Protein 4A35 (pdb70)

B-factor: mean 26.91, std 11.67, range [12.9, 98.32]

Foldseek 3Di:
DLFWFFFADKDWFKFWAQVLVVQFDAFLVRGRFTQIWTWMWIDGPPPPPQIFIFIFIDRHPCRVVLNVLLVVQVVLRHRGRLCVCLVQLLVSLCCQQVVVPVCVVPNLADSSLLSLLRVVQSSLQRVLVSVFHASLVVLLPDDLVSLLSNAHCPLPCVLANSVLSSVLQVVLQVCLVVLLVVCQVAFFFEAEAQLAHPDDDLVRSLVSLVVCVVQQHQAYEHHDANDLVSVCSSLVSNCVSNDDVGAYAYEDPARDDLVRLLVSCVSVLVSVHQEYENSHDLQCLVSLLSSQVSCVVSNYWYEYEQQNRFVNSLSSNLVSVSTQEYEYWQSRYSHLRRLSVSLQSCLSSVHHYAYDADRACRCLQVSSVVSSSCSRGNVDSVVYHYYDYPDDQVQFPQRFDDDSNHTNDGGGGGRSSHGDPLSRQQRGPCPHVVNCVVPPD

Radius of gyration: 20.84 Å; Cα contacts (8 Å, |Δi|>4): 973; chains: 1; bounding box: 59×60×51 Å

Sequence (441 aa):
SMVRGRISRLSVRDVRFPTSLGGHGADAMHTDPDYSAAYVVIETDAEDGIKGCGITFTLGKGTEVVVCAVNALAHHVLNKDLKDIVGDFRGFYRQQLTSDGQLRWIGPEEKGVVHLATAAVLNAVWDLWAKQEGKPVWKLLVDMDPRMLVVSCIDFRYITDVLTEEEEDALEILQKKGQIGKKEREKQMLAQGYPAYTTSSCAWLGYSDDTLKQLCAQALKDGWTRFKVKVGADLQDDMRRCQIIRDMIGPEKTLMMDANQRWDVPEAVEWMSSKLAKFKPLWIEEPTSPDDILGHATISKALVPLGIGIATGEQCCHNRVIFKQLLQAKALQFLQIDSCRLGSVNENLSVLLMAKKFEIPVCPHAGGVGLCELVQHLIIFDYISVSASLENRVCEYVDHHLHEHFKYPVMIQQRASYMPPKDPGYSTEMKEESVKKHQYPDGEVWKKLLPA

GO terms:
  GO:0000287 magnesium ion binding (F, IDA)
  GO:0016052 carbohydrate catabolic process (P, IDA)
  GO:0050023 L-fuconate dehydratase activity (F, IDA)
  GO:0005739 mitochondrion (C, HTP)

CATH classification: 3.30.390.10 (+1 more: 3.20.20.120)

Organism: Homo sapiens (NCBI:txid9606)

Nearest PDB structures (foldseek):
  4a35-assembly1_A-2  TM=1.002E+00  e=1.101E-87  Homo sapiens
  2hxu-assembly1_A-2  TM=9.856E-01  e=2.375E-56  Xanthomonas campestris pv. campestris
  1yey-assembly3_C  TM=9.837E-01  e=2.649E-55  Xanthomonas campestris pv. campestris
  1yey-assembly5_D  TM=9.809E-01  e=2.256E-55  Xanthomonas campestris pv. campestris
  2hne-assembly1_A  TM=9.741E-01  e=7.336E-55  Xanthomonas campestris pv. campestris

Solvent-accessible surface area: 17065 Å² total; per-residue (Å²): 136,114,21,89,22,107,0,40,124,31,50,22,42,13,0,16,3,34,16,43,133,52,48,79,2,18,9,3,77,48,92,98,6,33,11,0,0,0,2,0,14,0,44,10,77,33,174,54,68,55,88,0,4,0,0,0,34,16,64,2,191,24,0,93,74,3,23,83,8,0,88,40,0,10,108,14,0,50,101,85,43,0,75,100,4,8,55,80,0,62,28,19,2,86,88,2,9,24,18,72,158,33,71,219,111,16,48,15,85,36,51,8,2,18,0,1,0,0,0,0,0,0,0,0,1,0,10,0,23,3,30,42,66,12,0,8,51,12,2,3,64,19,87,26,162,59,2,8,36,0,1,6,8,75,112,0,76,99,17,0,45,65,123,35,0,16,118,21,5,96,146,3,67,136,28,39,142,114,29,26,137,71,0,87,60,96,4,0,20,0,0,3,0,18,1,0,13,28,75,13,62,59,99,49,0,89,128,48,0,46,89,8,47,172,88,36,24,56,73,0,0,0,11,0,3,49,74,35,126,39,1,33,78,1,0,81,18,0,33,102,68,2,18,127,133,52,42,1,1,0,0,0,2,27,102,4,104,32,102,74,0,42,91,35,0,56,87,0,15,132,7,155,3,73,0,0,0,0,0,6,44,28,85,51,20,137,4,1,7,73,0,3,143,43,0,71,109,91,60,3,8,0,0,1,1,20,49,1,32,11,4,40,20,0,21,61,1,3,83,32,163,0,1,53,12,0,1,0,5,0,2,50,1,0,0,0,1,4,0,0,0,0,1,0,0,1,44,97,65,113,37,14,3,0,0,26,4,3,6,0,4,1,1,1,0,0,2,0,0,0,0,2,2,25,0,3,4,8,45,31,54,126,89,28,10,0,4,27,3,91,25,20,24,108,23,1,114,47,48,13,109,56,75,202,7,14,0,30,8,22,187,69,52,1,0,6,0,39,4,94,76,78,13,0,121,103,20,56,66,79,98,5,75,27,19,124,150,67,111,104,169

InterPro domains:
  IPR013341 Mandelate racemase, N-terminal domain [PF02746] (35-138)
  IPR013342 Mandelate racemase, C-terminal domain [PF13378] (205-421)
  IPR013342 Mandelate racemase, C-terminal domain [SM00922] (201-296)
  IPR018110 Mandelate racemase/muconate lactonizing enzyme, conserved site [PS00909] (247-278)
  IPR029017 Enolase-like, N-terminal [G3DSA:3.30.390.10] (4-133)
  IPR029017 Enolase-like, N-terminal [SSF54826] (5-141)
  IPR034610 L-fuconate dehydratase [SFLDF00111] (5-436)
  IPR034610 L-fuconate dehydratase [cd03324] (4-419)
  IPR036849 Enolase-like, C-terminal domain superfamily [G3DSA:3.20.20.120] (134-440)
  IPR036849 Enolase-like, C-terminal domain superfamily [SSF51604] (186-434)
  IPR046945 L-rhamnonate dehydratase-like [PTHR13794] (1-443)

Secondary structure (DSSP, 8-state):
-----BEEEEEEEEEE--GGGTT----SS-SS---EEEEEEEEESS-S---EEEEEEE-STTHHHHHHHHHHHGGGTTT-BHHHHHTTHHHHHHHHHS-TTGGGG-SSSHHHHHHHHHHHHHHHHHHHHHHTSBHHHHHHHS-HHHHHTT---TTTTTT--HHHHHHHHHHTTTTHHHHHHHHHHH-EEEEE-TT--TT--HHHHHHHHHHHHHTT--EEEEE-SS-HHHHHHHHHHHHHHH-TTSEEEEE-TT---HHHHHHHHHHHGGG--SEEE--S-TT-HHHHHHHHHHHGGGT-EEEE-TT--SHHHHHHHHHTT--SEE---TTTSSHHHHHHHHHHHHHHTT--B-----TTTHHHHHHHHHHHIIIIIS---TT--EEE--SSGGGBSS--EESSSEEEPP-SSB-S-PBPHHHHHHHBTTTSHHHHHHS--

Structure (mmCIF, N/CA/C/O backbone):
data_4A35
#
_entry.id   4A35
#
_cell.length_a   84.770
_cell.length_b   84.770
_cell.length_c   316.300
_cell.angle_alpha   90.00
_cell.angle_beta   90.00
_cell.angle_gamma   120.00
#
_symmetry.space_group_name_H-M   'P 65 2 2'
#
loop_
_entity.id
_entity.type
_entity.pdbx_description
1 polymer 'MITOCHONDRIAL ENOLASE SUPERFAMILY MEMBER 1'
2 non-polymer 'MAGNESIUM ION'
3 non-polymer 1,2-ETHANEDIOL
4 water water
#
loop_
_atom_site.group_PDB
_atom_site.id
_atom_site.type_symbol
_atom_site.label_atom_id
_atom_site.label_alt_id
_atom_site.label_comp_id
_atom_site.label_asym_id
_atom_site.label_entity_id
_atom_site.label_seq_id
_atom_site.pdbx_PDB_ins_code
_atom_site.Cartn_x
_atom_site.Cartn_y
_atom_site.Cartn_z
_atom_site.occupancy
_atom_site.B_iso_or_equiv
_atom_site.auth_seq_id
_atom_site.auth_comp_id
_atom_site.auth_asym_id
_atom_site.auth_atom_id
_atom_site.pdbx_PDB_model_num
ATOM 1 N N . SER A 1 1 ? 79.197 7.242 -10.253 1.00 54.26 4 SER A N 1
ATOM 2 C CA . SER A 1 1 ? 77.938 7.954 -10.473 1.00 52.54 4 SER A CA 1
ATOM 3 C C . SER A 1 1 ? 76.702 7.073 -10.184 1.00 52.74 4 SER A C 1
ATOM 4 O O . SER A 1 1 ? 76.658 5.882 -10.524 1.00 50.97 4 SER A O 1
ATOM 7 N N . MET A 1 2 ? 75.687 7.713 -9.581 1.00 45.73 5 MET A N 1
ATOM 8 C CA . MET A 1 2 ? 74.409 7.129 -9.174 1.00 42.00 5 MET A CA 1
ATOM 9 C C . MET A 1 2 ? 73.290 7.508 -10.167 1.00 40.25 5 MET A C 1
ATOM 10 O O . MET A 1 2 ? 72.110 7.286 -9.881 1.00 38.17 5 MET A O 1
ATOM 15 N N . VAL A 1 3 ? 73.667 8.043 -11.349 1.00 34.02 6 VAL A N 1
ATOM 16 C CA . VAL A 1 3 ? 72.738 8.528 -12.371 1.00 31.91 6 VAL A CA 1
ATOM 17 C C . VAL A 1 3 ? 72.094 7.350 -13.103 1.00 33.71 6 VAL A C 1
ATOM 18 O O . VAL A 1 3 ? 72.794 6.431 -13.537 1.00 31.72 6 VAL A O 1
ATOM 22 N N . ARG A 1 4 ? 70.760 7.407 -13.262 1.00 29.57 7 ARG A N 1
ATOM 23 C CA . ARG A 1 4 ? 69.997 6.338 -13.905 1.00 29.26 7 ARG A CA 1
ATOM 24 C C . ARG A 1 4 ? 68.691 6.901 -14.445 1.00 31.52 7 ARG A C 1
ATOM 25 O O . ARG A 1 4 ? 68.247 7.977 -14.020 1.00 31.39 7 ARG A O 1
ATOM 33 N N . GLY A 1 5 ? 68.073 6.151 -15.338 1.00 27.22 8 GLY A N 1
ATOM 34 C CA . GLY A 1 5 ? 66.764 6.512 -15.832 1.00 27.61 8 GLY A CA 1
ATOM 35 C C . GLY A 1 5 ? 66.723 7.289 -17.120 1.00 29.12 8 GLY A C 1
ATOM 36 O O . GLY A 1 5 ? 67.669 7.985 -17.485 1.00 27.94 8 GLY A O 1
ATOM 37 N N . ARG A 1 6 ? 65.616 7.097 -17.825 1.00 26.36 9 ARG A N 1
ATOM 38 C CA . ARG A 1 6 ? 65.242 7.792 -19.049 1.00 26.03 9 ARG A CA 1
ATOM 39 C C . ARG A 1 6 ? 64.201 8.837 -18.683 1.00 29.31 9 ARG A C 1
ATOM 40 O O . ARG A 1 6 ? 63.234 8.517 -17.998 1.00 27.05 9 ARG A O 1
ATOM 48 N N . ILE A 1 7 ? 64.394 10.087 -19.140 1.00 27.76 10 ILE A N 1
ATOM 49 C CA . ILE A 1 7 ? 63.434 11.150 -18.857 1.00 27.31 10 ILE A CA 1
ATOM 50 C C . ILE A 1 7 ? 62.143 10.787 -19.627 1.00 29.11 10 ILE A C 1
ATOM 51 O O . ILE A 1 7 ? 62.199 10.566 -20.822 1.00 28.26 10 ILE A O 1
ATOM 56 N N . SER A 1 8 ? 61.042 10.573 -18.902 1.00 25.90 11 SER A N 1
ATOM 57 C CA . SER A 1 8 ? 59.817 10.038 -19.481 1.00 26.15 11 SER A CA 1
ATOM 58 C C . SER A 1 8 ? 58.705 11.051 -19.585 1.00 29.94 11 SER A C 1
ATOM 59 O O . SER A 1 8 ? 57.849 10.904 -20.459 1.00 31.52 11 SER A O 1
ATOM 62 N N . ARG A 1 9 ? 58.667 12.045 -18.675 1.00 24.89 12 ARG A N 1
ATOM 63 C CA . ARG A 1 9 ? 57.620 13.074 -18.630 1.00 25.39 12 ARG A CA 1
ATOM 64 C C . ARG A 1 9 ? 58.182 14.444 -18.321 1.00 24.70 12 ARG A C 1
ATOM 65 O O . ARG A 1 9 ? 59.178 14.576 -17.610 1.00 23.36 12 ARG A O 1
ATOM 73 N N . LEU A 1 10 ? 57.515 15.464 -18.846 1.00 21.70 13 LEU A N 1
ATOM 74 C CA . LEU A 1 10 ? 57.832 16.857 -18.545 1.00 22.01 13 LEU A CA 1
ATOM 75 C C . LEU A 1 10 ? 56.497 17.596 -18.399 1.00 26.57 13 LEU A C 1
ATOM 76 O O . LEU A 1 10 ? 55.615 17.469 -19.260 1.00 25.88 13 LEU A O 1
ATOM 81 N N . SER A 1 11 ? 56.389 18.401 -17.374 1.00 22.64 14 SER A N 1
ATOM 82 C CA . SER A 1 11 ? 55.249 19.288 -17.198 1.00 22.33 14 SER A CA 1
ATOM 83 C C . SER A 1 11 ? 55.791 20.698 -16.958 1.00 22.50 14 SER A C 1
ATOM 84 O O . SER A 1 11 ? 56.888 20.875 -16.406 1.00 18.89 14 SER A O 1
ATOM 87 N N . VAL A 1 12 ? 55.032 21.691 -17.393 1.00 18.08 15 VAL A N 1
ATOM 88 C CA . VAL A 1 12 ? 55.391 23.083 -17.172 1.00 17.04 15 VAL A CA 1
ATOM 89 C C . VAL A 1 12 ? 54.107 23.828 -16.900 1.00 21.89 15 VAL A C 1
ATOM 90 O O . VAL A 1 12 ? 53.132 23.670 -17.647 1.00 20.75 15 VAL A O 1
ATOM 94 N N . ARG A 1 13 ? 54.128 24.640 -15.831 1.00 19.13 16 ARG A N 1
ATOM 95 C CA . ARG A 1 13 ? 52.967 25.378 -15.379 1.00 19.53 16 ARG A CA 1
ATOM 96 C C . ARG A 1 13 ? 53.307 26.835 -15.126 1.00 21.89 16 ARG A C 1
ATOM 97 O O . ARG A 1 13 ? 54.404 27.172 -14.697 1.00 21.34 16 ARG A O 1
ATOM 105 N N . ASP A 1 14 ? 52.329 27.692 -15.382 1.00 20.08 17 ASP A N 1
ATOM 106 C CA . ASP A 1 14 ? 52.378 29.146 -15.220 1.00 19.82 17 ASP A CA 1
ATOM 107 C C . ASP A 1 14 ? 51.948 29.438 -13.778 1.00 20.55 17 ASP A C 1
ATOM 108 O O . ASP A 1 14 ? 50.778 29.237 -13.453 1.00 19.68 17 ASP A O 1
ATOM 113 N N . VAL A 1 15 ? 52.903 29.832 -12.884 1.00 18.52 18 VAL A N 1
ATOM 114 C CA . VAL A 1 15 ? 52.622 30.077 -11.458 1.00 17.82 18 VAL A CA 1
ATOM 115 C C . VAL A 1 15 ? 52.815 31.562 -11.175 1.00 18.78 18 VAL A C 1
ATOM 116 O O . VAL A 1 15 ? 53.867 32.093 -11.501 1.00 18.49 18 VAL A O 1
ATOM 120 N N . ARG A 1 16 ? 51.808 32.242 -10.611 1.00 17.26 19 ARG A N 1
ATOM 121 C CA . ARG A 1 16 ? 51.927 33.677 -10.413 1.00 17.90 19 ARG A CA 1
ATOM 122 C C . ARG A 1 16 ? 51.502 34.081 -9.047 1.00 19.98 19 ARG A C 1
ATOM 123 O O . ARG A 1 16 ? 50.491 33.614 -8.540 1.00 20.14 19 ARG A O 1
ATOM 131 N N . PHE A 1 17 ? 52.336 34.927 -8.418 1.00 17.59 20 PHE A N 1
ATOM 132 C CA . PHE A 1 17 ? 52.040 35.455 -7.100 1.00 17.76 20 PHE A CA 1
ATOM 133 C C . PHE A 1 17 ? 51.610 36.917 -7.270 1.00 18.89 20 PHE A C 1
ATOM 134 O O . PHE A 1 17 ? 52.303 37.712 -7.920 1.00 18.45 20 PHE A O 1
ATOM 142 N N . PRO A 1 18 ? 50.523 37.316 -6.568 1.00 18.50 21 PRO A N 1
ATOM 143 C CA . PRO A 1 18 ? 50.004 38.702 -6.726 1.00 16.65 21 PRO A CA 1
ATOM 144 C C . PRO A 1 18 ? 50.763 39.737 -5.873 1.00 20.38 21 PRO A C 1
ATOM 145 O O . PRO A 1 18 ? 50.185 40.482 -5.089 1.00 21.13 21 PRO A O 1
ATOM 149 N N . THR A 1 19 ? 52.067 39.805 -6.033 1.00 18.98 22 THR A N 1
ATOM 150 C CA . THR A 1 19 ? 52.884 40.678 -5.179 1.00 19.98 22 THR A CA 1
ATOM 151 C C . THR A 1 19 ? 52.600 42.185 -5.438 1.00 21.86 22 THR A C 1
ATOM 152 O O . THR A 1 19 ? 52.795 42.984 -4.512 1.00 21.67 22 THR A O 1
ATOM 156 N N . SER A 1 20 ? 52.024 42.549 -6.618 1.00 19.59 23 SER A N 1
ATOM 157 C CA . SER A 1 20 ? 51.671 43.947 -6.943 1.00 19.51 23 SER A CA 1
ATOM 158 C C . SER A 1 20 ? 50.565 44.455 -5.979 1.00 24.91 23 SER A C 1
ATOM 159 O O . SER A 1 20 ? 50.468 45.664 -5.700 1.00 26.22 23 SER A O 1
ATOM 162 N N . LEU A 1 21 ? 49.777 43.515 -5.427 1.00 19.20 24 LEU A N 1
ATOM 163 C CA . LEU A 1 21 ? 48.699 43.886 -4.470 1.00 20.67 24 LEU A CA 1
ATOM 164 C C . LEU A 1 21 ? 49.225 43.986 -2.997 1.00 25.80 24 LEU A C 1
ATOM 165 O O . LEU A 1 21 ? 48.527 44.493 -2.109 1.00 25.83 24 LEU A O 1
ATOM 170 N N . GLY A 1 22 ? 50.438 43.498 -2.760 1.00 23.79 25 GLY A N 1
ATOM 171 C CA . GLY A 1 22 ? 51.071 43.499 -1.443 1.00 23.16 25 GLY A CA 1
ATOM 172 C C . GLY A 1 22 ? 51.742 44.812 -1.127 1.00 26.99 25 GLY A C 1
ATOM 173 O O . GLY A 1 22 ? 51.923 45.137 0.047 1.00 27.37 25 GLY A O 1
ATOM 174 N N . GLY A 1 23 ? 52.105 45.589 -2.159 1.00 22.80 26 GLY A N 1
ATOM 175 C CA . GLY A 1 23 ? 52.716 46.886 -1.899 1.00 22.49 26 GLY A CA 1
ATOM 176 C C . GLY A 1 23 ? 54.229 46.868 -1.892 1.00 26.49 26 GLY A C 1
ATOM 177 O O . GLY A 1 23 ? 54.839 47.930 -1.840 1.00 25.34 26 GLY A O 1
ATOM 178 N N . HIS A 1 24 ? 54.854 45.678 -1.955 1.00 23.23 27 HIS A N 1
ATOM 179 C CA . HIS A 1 24 ? 56.331 45.577 -2.007 1.00 23.39 27 HIS A CA 1
ATOM 180 C C . HIS A 1 24 ? 56.758 45.246 -3.468 1.00 25.12 27 HIS A C 1
ATOM 181 O O . HIS A 1 24 ? 55.915 44.806 -4.282 1.00 25.84 27 HIS A O 1
ATOM 188 N N . GLY A 1 25 ? 58.048 45.351 -3.757 1.00 21.02 28 GLY A N 1
ATOM 189 C CA . GLY A 1 25 ? 58.602 44.952 -5.059 1.00 20.51 28 GLY A CA 1
ATOM 190 C C . GLY A 1 25 ? 58.602 45.997 -6.168 1.00 23.90 28 GLY A C 1
ATOM 191 O O . GLY A 1 25 ? 59.174 45.751 -7.231 1.00 21.82 28 GLY A O 1
ATOM 192 N N . ALA A 1 26 ? 58.062 47.196 -5.927 1.00 19.74 29 ALA A N 1
ATOM 193 C CA . ALA A 1 26 ? 58.086 48.218 -6.989 1.00 19.92 29 ALA A CA 1
ATOM 194 C C . ALA A 1 26 ? 59.470 48.838 -7.147 1.00 23.03 29 ALA A C 1
ATOM 195 O O . ALA A 1 26 ? 60.108 49.188 -6.139 1.00 21.58 29 ALA A O 1
ATOM 197 N N . ASP A 1 27 ? 59.921 49.010 -8.391 1.00 20.33 30 ASP A N 1
ATOM 198 C CA . ASP A 1 27 ? 61.173 49.741 -8.625 1.00 18.36 30 ASP A CA 1
ATOM 199 C C . ASP A 1 27 ? 60.846 50.859 -9.623 1.00 20.55 30 ASP A C 1
ATOM 200 O O . ASP A 1 27 ? 59.669 51.030 -9.987 1.00 21.69 30 ASP A O 1
ATOM 205 N N . ALA A 1 28 ? 61.849 51.650 -10.039 1.00 19.59 31 ALA A N 1
ATOM 206 C CA . ALA A 1 28 ? 61.610 52.795 -10.941 1.00 20.31 31 ALA A CA 1
ATOM 207 C C . ALA A 1 28 ? 61.166 52.364 -12.369 1.00 21.57 31 ALA A C 1
ATOM 208 O O . ALA A 1 28 ? 60.577 53.175 -13.107 1.00 22.42 31 ALA A O 1
ATOM 210 N N . MET A 1 29 ? 61.554 51.139 -12.787 1.00 17.72 32 MET A N 1
ATOM 211 C CA . MET A 1 29 ? 61.244 50.616 -14.112 1.00 17.74 32 MET A CA 1
ATOM 212 C C . MET A 1 29 ? 60.012 49.679 -14.100 1.00 23.21 32 MET A C 1
ATOM 213 O O . MET A 1 29 ? 59.124 49.812 -14.966 1.00 19.92 32 MET A O 1
ATOM 218 N N . HIS A 1 30 ? 60.010 48.703 -13.200 1.00 19.69 33 HIS A N 1
ATOM 219 C CA . HIS A 1 30 ? 58.926 47.713 -12.999 1.00 19.69 33 HIS A CA 1
ATOM 220 C C . HIS A 1 30 ? 58.100 48.174 -11.765 1.00 22.21 33 HIS A C 1
ATOM 221 O O . HIS A 1 30 ? 58.480 47.940 -10.625 1.00 22.06 33 HIS A O 1
ATOM 228 N N . THR A 1 31 ? 57.080 48.962 -12.016 1.00 18.61 34 THR A N 1
ATOM 229 C CA . THR A 1 31 ? 56.349 49.632 -10.944 1.00 20.57 34 THR A CA 1
ATOM 230 C C . THR A 1 31 ? 55.230 48.757 -10.323 1.00 23.59 34 THR A C 1
ATOM 231 O O . THR A 1 31 ? 54.625 49.193 -9.347 1.00 24.85 34 THR A O 1
ATOM 235 N N . ASP A 1 32 ? 54.889 47.580 -10.923 1.00 20.53 35 ASP A N 1
ATOM 236 C CA . ASP A 1 32 ? 53.747 46.766 -10.423 1.00 20.22 35 ASP A CA 1
ATOM 237 C C . ASP A 1 32 ? 53.968 45.244 -10.687 1.00 22.93 35 ASP A C 1
ATOM 238 O O . ASP A 1 32 ? 53.096 44.572 -11.282 1.00 22.21 35 ASP A O 1
ATOM 243 N N . PRO A 1 33 ? 55.118 44.665 -10.283 1.00 20.40 36 PRO A N 1
ATOM 244 C CA . PRO A 1 33 ? 55.370 43.275 -10.682 1.00 19.31 36 PRO A CA 1
ATOM 245 C C . PRO A 1 33 ? 54.509 42.302 -9.888 1.00 20.73 36 PRO A C 1
ATOM 246 O O . PRO A 1 33 ? 54.222 42.523 -8.721 1.00 22.47 36 PRO A O 1
ATOM 250 N N . ASP A 1 34 ? 54.160 41.188 -10.537 1.00 17.57 37 ASP A N 1
ATOM 251 C CA . ASP A 1 34 ? 53.549 40.022 -9.925 1.00 16.50 37 ASP A CA 1
ATOM 252 C C . ASP A 1 34 ? 54.606 38.926 -10.077 1.00 19.82 37 ASP A C 1
ATOM 253 O O . ASP A 1 34 ? 54.734 38.314 -11.152 1.00 20.12 37 ASP A O 1
ATOM 258 N N . TYR A 1 35 ? 55.400 38.718 -9.036 1.00 17.67 38 TYR A N 1
ATOM 259 C CA . TYR A 1 35 ? 56.467 37.716 -9.060 1.00 18.13 38 TYR A CA 1
ATOM 260 C C . TYR A 1 35 ? 55.893 36.372 -9.480 1.00 19.76 38 TYR A C 1
ATOM 261 O O . TYR A 1 35 ? 54.984 35.820 -8.839 1.00 18.65 38 TYR A O 1
ATOM 270 N N . SER A 1 36 ? 56.457 35.823 -10.537 1.00 16.68 39 SER A N 1
ATOM 271 C CA . SER A 1 36 ? 55.947 34.605 -11.154 1.00 17.04 39 SER A CA 1
ATOM 272 C C . SER A 1 36 ? 57.053 33.680 -11.630 1.00 20.43 39 SER A C 1
ATOM 273 O O . SER A 1 36 ? 58.231 34.080 -11.716 1.00 18.86 39 SER A O 1
ATOM 276 N N . ALA A 1 37 ? 56.648 32.455 -12.032 1.00 16.65 40 ALA A N 1
ATOM 277 C CA . ALA A 1 37 ? 57.612 31.515 -12.572 1.00 15.82 40 ALA A CA 1
ATOM 278 C C . ALA A 1 37 ? 56.970 30.529 -13.519 1.00 19.33 40 ALA A C 1
ATOM 279 O O . ALA A 1 37 ? 55.788 30.157 -13.362 1.00 19.81 40 ALA A O 1
ATOM 281 N N . ALA A 1 38 ? 57.753 30.099 -14.512 1.00 14.73 41 ALA A N 1
ATOM 282 C CA . ALA A 1 38 ? 57.393 28.916 -15.319 1.00 14.70 41 ALA A CA 1
ATOM 283 C C . ALA A 1 38 ? 57.998 27.738 -14.520 1.00 20.43 41 ALA A C 1
ATOM 284 O O . ALA A 1 38 ? 59.225 27.699 -14.309 1.00 21.66 41 ALA A O 1
ATOM 286 N N . TYR A 1 39 ? 57.150 26.887 -13.953 1.00 16.32 42 TYR A N 1
ATOM 287 C CA . TYR A 1 39 ? 57.614 25.788 -13.076 1.00 15.16 42 TYR A CA 1
ATOM 288 C C . TYR A 1 39 ? 57.606 24.505 -13.845 1.00 20.25 42 TYR A C 1
ATOM 289 O O . TYR A 1 39 ? 56.537 24.063 -14.310 1.00 20.19 42 TYR A O 1
ATOM 298 N N . VAL A 1 40 ? 58.807 23.900 -13.971 1.00 16.13 43 VAL A N 1
ATOM 299 C CA . VAL A 1 40 ? 59.032 22.684 -14.727 1.00 15.39 43 VAL A CA 1
ATOM 300 C C . VAL A 1 40 ? 59.249 21.492 -13.804 1.00 20.90 43 VAL A C 1
ATOM 301 O O . VAL A 1 40 ? 60.070 21.574 -12.881 1.00 19.00 43 VAL A O 1
ATOM 305 N N . VAL A 1 41 ? 58.619 20.357 -14.132 1.00 20.23 44 VAL A N 1
ATOM 306 C CA . VAL A 1 41 ? 58.861 19.103 -13.425 1.00 18.86 44 VAL A CA 1
ATOM 307 C C . VAL A 1 41 ? 59.154 18.005 -14.458 1.00 22.38 44 VAL A C 1
ATOM 308 O O . VAL A 1 41 ? 58.382 17.775 -15.398 1.00 21.37 44 VAL A O 1
ATOM 312 N N . ILE A 1 42 ? 60.285 17.331 -14.279 1.00 20.02 45 ILE A N 1
ATOM 313 C CA . ILE A 1 42 ? 60.626 16.207 -15.163 1.00 20.28 45 ILE A CA 1
ATOM 314 C C . ILE A 1 42 ? 60.685 14.951 -14.312 1.00 24.45 45 ILE A C 1
ATOM 315 O O . ILE A 1 42 ? 61.158 14.982 -13.156 1.00 22.81 45 ILE A O 1
ATOM 320 N N . GLU A 1 43 ? 60.260 13.841 -14.922 1.00 22.90 46 GLU A N 1
ATOM 321 C CA . GLU A 1 43 ? 60.263 12.550 -14.267 1.00 24.15 46 GLU A CA 1
ATOM 322 C C . GLU A 1 43 ? 61.079 11.567 -15.100 1.00 28.93 46 GLU A C 1
ATOM 323 O O . GLU A 1 43 ? 61.261 11.765 -16.314 1.00 28.04 46 GLU A O 1
ATOM 329 N N . THR A 1 44 ? 61.565 10.513 -14.451 1.00 26.62 47 THR A N 1
ATOM 330 C CA . THR A 1 44 ? 62.296 9.461 -15.150 1.00 26.16 47 THR A CA 1
ATOM 331 C C . THR A 1 44 ? 61.495 8.177 -15.041 1.00 31.35 47 THR A C 1
ATOM 332 O O . THR A 1 44 ? 60.556 8.101 -14.244 1.00 29.96 47 THR A O 1
ATOM 336 N N . ASP A 1 45 ? 61.946 7.135 -15.719 1.00 29.44 48 ASP A N 1
ATOM 337 C CA . ASP A 1 45 ? 61.307 5.832 -15.594 1.00 30.69 48 ASP A CA 1
ATOM 338 C C . ASP A 1 45 ? 62.027 4.977 -14.499 1.00 35.41 48 ASP A C 1
ATOM 339 O O . ASP A 1 45 ? 61.851 3.759 -14.467 1.00 35.80 48 ASP A O 1
ATOM 344 N N . ALA A 1 46 ? 62.861 5.620 -13.638 1.00 30.55 49 ALA A N 1
ATOM 345 C CA . ALA A 1 46 ? 63.671 4.947 -12.611 1.00 31.31 49 ALA A CA 1
ATOM 346 C C . ALA A 1 46 ? 62.832 4.347 -11.466 1.00 38.03 49 ALA A C 1
ATOM 347 O O . ALA A 1 46 ? 63.351 3.485 -10.754 1.00 38.68 49 ALA A O 1
ATOM 349 N N . GLU A 1 47 ? 61.560 4.794 -11.277 1.00 36.35 50 GLU A N 1
ATOM 350 C CA . GLU A 1 47 ? 60.670 4.315 -10.203 1.00 38.35 50 GLU A CA 1
ATOM 351 C C . GLU A 1 47 ? 61.299 4.513 -8.788 1.00 43.19 50 GLU A C 1
ATOM 352 O O . GLU A 1 47 ? 61.109 3.675 -7.903 1.00 43.42 50 GLU A O 1
ATOM 358 N N . ASP A 1 48 ? 62.035 5.638 -8.593 1.00 38.04 51 ASP A N 1
ATOM 359 C CA . ASP A 1 48 ? 62.681 6.008 -7.328 1.00 36.59 51 ASP A CA 1
ATOM 360 C C . ASP A 1 48 ? 61.983 7.205 -6.675 1.00 35.04 51 ASP A C 1
ATOM 361 O O . ASP A 1 48 ? 62.415 7.653 -5.622 1.00 35.45 51 ASP A O 1
ATOM 366 N N . GLY A 1 49 ? 60.946 7.725 -7.325 1.00 31.86 52 GLY A N 1
ATOM 367 C CA . GLY A 1 49 ? 60.207 8.919 -6.899 1.00 30.57 52 GLY A CA 1
ATOM 368 C C . GLY A 1 49 ? 60.996 10.226 -6.961 1.00 32.95 52 GLY A C 1
ATOM 369 O O . GLY A 1 49 ? 60.511 11.260 -6.488 1.00 32.87 52 GLY A O 1
ATOM 370 N N . ILE A 1 50 ? 62.195 10.220 -7.582 1.00 28.47 53 ILE A N 1
ATOM 371 C CA . ILE A 1 50 ? 63.021 11.450 -7.651 1.00 26.91 53 ILE A CA 1
ATOM 372 C C . ILE A 1 50 ? 62.621 12.219 -8.902 1.00 29.31 53 ILE A C 1
ATOM 373 O O . ILE A 1 50 ? 62.660 11.663 -10.002 1.00 30.37 53 ILE A O 1
ATOM 378 N N . LYS A 1 51 ? 62.252 13.486 -8.729 1.00 25.27 54 LYS A N 1
ATOM 379 C CA . LYS A 1 51 ? 61.845 14.360 -9.839 1.00 23.36 54 LYS A CA 1
ATOM 380 C C . LYS A 1 51 ? 62.747 15.551 -9.926 1.00 27.97 54 LYS A C 1
ATOM 381 O O . LYS A 1 51 ? 63.295 15.993 -8.910 1.00 26.59 54 LYS A O 1
ATOM 387 N N . GLY A 1 52 ? 62.951 16.020 -11.147 1.00 24.45 55 GLY A N 1
ATOM 388 C CA . GLY A 1 52 ? 63.706 17.228 -11.396 1.00 22.68 55 GLY A CA 1
ATOM 389 C C . GLY A 1 52 ? 62.752 18.404 -11.488 1.00 24.25 55 GLY A C 1
ATOM 390 O O . GLY A 1 52 ? 61.817 18.396 -12.296 1.00 22.69 55 GLY A O 1
ATOM 391 N N . CYS A 1 53 ? 62.954 19.409 -10.621 1.00 19.90 56 CYS A N 1
ATOM 392 C CA . CYS A 1 53 ? 62.146 20.619 -10.634 1.00 20.23 56 CYS A CA 1
ATOM 393 C C . CYS A 1 53 ? 62.974 21.803 -11.143 1.00 20.68 56 CYS A C 1
ATOM 394 O O . CYS A 1 53 ? 64.143 21.950 -10.797 1.00 19.86 56 CYS A O 1
ATOM 397 N N . GLY A 1 54 ? 62.349 22.662 -11.915 1.00 17.09 57 GLY A N 1
ATOM 398 C CA . GLY A 1 54 ? 63.061 23.801 -12.469 1.00 18.37 57 GLY A CA 1
ATOM 399 C C . GLY A 1 54 ? 62.153 24.997 -12.525 1.00 22.83 57 GLY A C 1
ATOM 400 O O . GLY A 1 54 ? 60.925 24.862 -12.624 1.00 21.13 57 GLY A O 1
ATOM 401 N N . ILE A 1 55 ? 62.767 26.170 -12.456 1.00 19.74 58 ILE A N 1
ATOM 402 C CA . ILE A 1 55 ? 62.073 27.444 -12.563 1.00 18.42 58 ILE A CA 1
ATOM 403 C C . ILE A 1 55 ? 62.862 28.429 -13.417 1.00 19.01 58 ILE A C 1
ATOM 404 O O . ILE A 1 55 ? 64.080 28.309 -13.625 1.00 17.03 58 ILE A O 1
ATOM 409 N N . THR A 1 56 ? 62.126 29.426 -13.893 1.00 17.29 59 THR A N 1
ATOM 410 C CA . THR A 1 56 ? 62.619 30.675 -14.437 1.00 16.89 59 THR A CA 1
ATOM 411 C C . THR A 1 56 ? 61.680 31.734 -13.903 1.00 20.01 59 THR A C 1
ATOM 412 O O . THR A 1 56 ? 60.493 31.476 -13.780 1.00 19.59 59 THR A O 1
ATOM 416 N N . PHE A 1 57 ? 62.206 32.901 -13.590 1.00 15.57 60 PHE A N 1
ATOM 417 C CA . PHE A 1 57 ? 61.433 33.972 -12.946 1.00 14.99 60 PHE A CA 1
ATOM 418 C C . PHE A 1 57 ? 60.954 35.049 -13.931 1.00 17.41 60 PHE A C 1
ATOM 419 O O . PHE A 1 57 ? 61.704 35.489 -14.825 1.00 16.08 60 PHE A O 1
ATOM 427 N N . THR A 1 58 ? 59.717 35.485 -13.734 1.00 14.87 61 THR A N 1
ATOM 428 C CA . THR A 1 58 ? 59.108 36.552 -14.538 1.00 15.12 61 THR A CA 1
ATOM 429 C C . THR A 1 58 ? 58.359 37.522 -13.602 1.00 17.79 61 THR A C 1
ATOM 430 O O . THR A 1 58 ? 58.180 37.232 -12.421 1.00 18.54 61 THR A O 1
ATOM 434 N N . LEU A 1 59 ? 57.813 38.596 -14.202 1.00 15.76 62 LEU A N 1
ATOM 435 C CA . LEU A 1 59 ? 57.046 39.589 -13.464 1.00 16.08 62 LEU A CA 1
ATOM 436 C C . LEU A 1 59 ? 55.518 39.464 -13.680 1.00 18.46 62 LEU A C 1
ATOM 437 O O . LEU A 1 59 ? 54.777 40.371 -13.314 1.00 18.20 62 LEU A O 1
ATOM 442 N N . GLY A 1 60 ? 55.055 38.335 -14.188 1.00 16.71 63 GLY A N 1
ATOM 443 C CA . GLY A 1 60 ? 53.633 38.104 -14.346 1.00 18.13 63 GLY A CA 1
ATOM 444 C C . GLY A 1 60 ? 53.252 37.922 -15.791 1.00 20.49 63 GLY A C 1
ATOM 445 O O . GLY A 1 60 ? 53.387 36.815 -16.330 1.00 18.11 63 GLY A O 1
ATOM 446 N N . LYS A 1 61 ? 52.801 39.013 -16.452 1.00 17.47 64 LYS A N 1
ATOM 447 C CA . LYS A 1 61 ? 52.474 38.905 -17.856 0.99 18.06 64 LYS A CA 1
ATOM 448 C C . LYS A 1 61 ? 53.725 38.429 -18.618 1.00 18.84 64 LYS A C 1
ATOM 449 O O . LYS A 1 61 ? 54.823 38.873 -18.339 1.00 18.88 64 LYS A O 1
ATOM 455 N N . GLY A 1 62 ? 53.527 37.496 -19.522 1.00 17.61 65 GLY A N 1
ATOM 456 C CA . GLY A 1 62 ? 54.608 36.929 -20.333 1.00 17.00 65 GLY A CA 1
ATOM 457 C C . GLY A 1 62 ? 55.040 35.576 -19.859 1.00 17.71 65 GLY A C 1
ATOM 458 O O . GLY A 1 62 ? 55.721 34.861 -20.594 1.00 17.37 65 GLY A O 1
ATOM 459 N N . THR A 1 63 ? 54.579 35.151 -18.650 1.00 15.98 66 THR A N 1
ATOM 460 C CA . THR A 1 63 ? 54.931 33.820 -18.145 1.00 15.94 66 THR A CA 1
ATOM 461 C C . THR A 1 63 ? 54.383 32.748 -19.107 1.00 17.48 66 THR A C 1
ATOM 462 O O . THR A 1 63 ? 55.071 31.758 -19.340 1.00 17.07 66 THR A O 1
ATOM 466 N N . GLU A 1 64 ? 53.163 32.971 -19.664 1.00 15.49 67 GLU A N 1
ATOM 467 C CA . GLU A 1 64 ? 52.550 32.029 -20.615 1.00 15.35 67 GLU A CA 1
ATOM 468 C C . GLU A 1 64 ? 53.444 31.888 -21.902 1.00 17.88 67 GLU A C 1
ATOM 469 O O . GLU A 1 64 ? 53.456 30.826 -22.529 1.00 17.33 67 GLU A O 1
ATOM 475 N N . VAL A 1 65 ? 54.163 32.972 -22.308 1.00 15.09 68 VAL A N 1
ATOM 476 C CA . VAL A 1 65 ? 55.058 32.927 -23.482 1.00 14.66 68 VAL A CA 1
ATOM 477 C C . VAL A 1 65 ? 56.271 31.999 -23.185 1.00 18.56 68 VAL A C 1
ATOM 478 O O . VAL A 1 65 ? 56.709 31.175 -24.040 1.00 16.28 68 VAL A O 1
ATOM 482 N N . VAL A 1 66 ? 56.827 32.137 -21.975 1.00 14.81 69 VAL A N 1
ATOM 483 C CA . VAL A 1 66 ? 57.926 31.282 -21.471 1.00 15.89 69 VAL A CA 1
ATOM 484 C C . VAL A 1 66 ? 57.448 29.800 -21.443 1.00 16.18 69 VAL A C 1
ATOM 485 O O . VAL A 1 66 ? 58.153 28.901 -21.943 1.00 14.38 69 VAL A O 1
ATOM 489 N N . VAL A 1 67 ? 56.252 29.538 -20.857 1.00 17.17 70 VAL A N 1
ATOM 490 C CA . VAL A 1 67 ? 55.645 28.200 -20.827 1.00 18.16 70 VAL A CA 1
ATOM 491 C C . VAL A 1 67 ? 55.599 27.633 -22.272 1.00 19.42 70 VAL A C 1
ATOM 492 O O . VAL A 1 67 ? 56.025 26.506 -22.500 1.00 17.40 70 VAL A O 1
ATOM 496 N N . CYS A 1 68 ? 55.150 28.443 -23.253 1.00 18.97 71 CYS A N 1
ATOM 497 C CA . CYS A 1 68 ? 55.109 28.040 -24.660 1.00 20.28 71 CYS A CA 1
ATOM 498 C C . CYS A 1 68 ? 56.496 27.592 -25.176 1.00 20.09 71 CYS A C 1
ATOM 499 O O . CYS A 1 68 ? 56.629 26.571 -25.868 1.00 19.20 71 CYS A O 1
ATOM 502 N N . ALA A 1 69 ? 57.518 28.365 -24.816 1.00 15.89 72 ALA A N 1
ATOM 503 C CA . ALA A 1 69 ? 58.880 28.091 -25.276 1.00 16.28 72 ALA A CA 1
ATOM 504 C C . ALA A 1 69 ? 59.445 26.847 -24.550 1.00 18.37 72 ALA A C 1
ATOM 505 O O . ALA A 1 69 ? 60.191 26.081 -25.188 1.00 16.99 72 ALA A O 1
ATOM 507 N N . VAL A 1 70 ? 59.049 26.605 -23.272 1.00 15.76 73 VAL A N 1
ATOM 508 C CA . VAL A 1 70 ? 59.453 25.370 -22.574 1.00 15.30 73 VAL A CA 1
ATOM 509 C C . VAL A 1 70 ? 58.861 24.165 -23.394 1.00 17.80 73 VAL A C 1
ATOM 510 O O . VAL A 1 70 ? 59.576 23.202 -23.692 1.00 17.84 73 VAL A O 1
ATOM 514 N N . ASN A 1 71 ? 57.569 24.242 -23.777 1.00 16.37 74 ASN A N 1
ATOM 515 C CA . ASN A 1 71 ? 56.917 23.210 -24.605 1.00 15.94 74 ASN A CA 1
ATOM 516 C C . ASN A 1 71 ? 57.658 22.991 -25.936 1.00 19.78 74 ASN A C 1
ATOM 517 O O . ASN A 1 71 ? 57.778 21.834 -26.363 1.00 20.50 74 ASN A O 1
ATOM 522 N N . ALA A 1 72 ? 58.204 24.075 -26.566 1.00 16.45 75 ALA A N 1
ATOM 523 C CA . ALA A 1 72 ? 58.990 23.965 -27.809 1.00 17.13 75 ALA A CA 1
ATOM 524 C C . ALA A 1 72 ? 60.305 23.238 -27.572 1.00 20.41 75 ALA A C 1
ATOM 525 O O . ALA A 1 72 ? 60.803 22.559 -28.480 1.00 18.65 75 ALA A O 1
ATOM 527 N N . LEU A 1 73 ? 60.883 23.372 -26.370 1.00 17.14 76 LEU A N 1
ATOM 528 C CA . LEU A 1 73 ? 62.162 22.714 -26.095 1.00 18.17 76 LEU A CA 1
ATOM 529 C C . LEU A 1 73 ? 62.029 21.294 -25.586 1.00 21.73 76 LEU A C 1
ATOM 530 O O . LEU A 1 73 ? 63.010 20.539 -25.621 1.00 20.22 76 LEU A O 1
ATOM 535 N N . ALA A 1 74 ? 60.847 20.949 -25.048 1.00 19.64 77 ALA A N 1
ATOM 536 C CA . ALA A 1 74 ? 60.598 19.663 -24.357 1.00 20.65 77 ALA A CA 1
ATOM 537 C C . ALA A 1 74 ? 61.072 18.403 -25.123 1.00 25.20 77 ALA A C 1
ATOM 538 O O . ALA A 1 74 ? 61.615 17.485 -24.486 1.00 24.18 77 ALA A O 1
ATOM 540 N N . HIS A 1 75 ? 60.882 18.351 -26.466 1.00 22.06 78 HIS A N 1
ATOM 541 C CA . HIS A 1 75 ? 61.263 17.152 -27.253 1.00 22.86 78 HIS A CA 1
ATOM 542 C C . HIS A 1 75 ? 62.811 16.835 -27.132 1.00 29.04 78 HIS A C 1
ATOM 543 O O . HIS A 1 75 ? 63.211 15.671 -27.304 1.00 28.79 78 HIS A O 1
ATOM 550 N N . HIS A 1 76 ? 63.653 17.864 -26.825 1.00 24.91 79 HIS A N 1
ATOM 551 C CA . HIS A 1 76 ? 65.119 17.686 -26.627 1.00 23.98 79 HIS A CA 1
ATOM 552 C C . HIS A 1 76 ? 65.451 16.923 -25.344 1.00 26.92 79 HIS A C 1
ATOM 553 O O . HIS A 1 76 ? 66.510 16.299 -25.283 1.00 26.59 79 HIS A O 1
ATOM 560 N N . VAL A 1 77 ? 64.572 16.975 -24.314 1.00 24.45 80 VAL A N 1
ATOM 561 C CA . VAL A 1 77 ? 64.880 16.306 -23.046 1.00 25.47 80 VAL A CA 1
ATOM 562 C C . VAL A 1 77 ? 64.067 15.010 -22.905 1.00 26.67 80 VAL A C 1
ATOM 563 O O . VAL A 1 77 ? 64.532 14.079 -22.256 1.00 25.27 80 VAL A O 1
ATOM 567 N N . LEU A 1 78 ? 62.899 14.926 -23.539 1.00 22.96 81 LEU A N 1
ATOM 568 C CA . LEU A 1 78 ? 62.036 13.757 -23.439 1.00 23.39 81 LEU A CA 1
ATOM 569 C C . LEU A 1 78 ? 62.662 12.545 -24.143 1.00 27.62 81 LEU A C 1
ATOM 570 O O . LEU A 1 78 ? 63.285 12.691 -25.204 1.00 26.50 81 LEU A O 1
ATOM 575 N N . ASN A 1 79 ? 62.548 11.370 -23.521 1.00 26.77 82 ASN A N 1
ATOM 576 C CA . ASN A 1 79 ? 63.069 10.098 -24.037 1.00 29.08 82 ASN A CA 1
ATOM 577 C C . ASN A 1 79 ? 64.606 10.042 -24.089 1.00 31.91 82 ASN A C 1
ATOM 578 O O . ASN A 1 79 ? 65.155 9.213 -24.792 1.00 33.91 82 ASN A O 1
ATOM 583 N N . LYS A 1 80 ? 65.281 10.878 -23.305 1.00 26.26 83 LYS A N 1
ATOM 584 C CA . LYS A 1 80 ? 66.737 10.894 -23.202 1.00 25.83 83 LYS A CA 1
ATOM 585 C C . LYS A 1 80 ? 67.168 10.240 -21.903 1.00 26.64 83 LYS A C 1
ATOM 586 O O . LYS A 1 80 ? 66.557 10.513 -20.866 1.00 26.86 83 LYS A O 1
ATOM 592 N N . ASP A 1 81 ? 68.238 9.423 -21.944 1.00 24.34 84 ASP A N 1
ATOM 593 C CA . ASP A 1 81 ? 68.842 8.844 -20.728 1.00 23.57 84 ASP A CA 1
ATOM 594 C C . ASP A 1 81 ? 69.570 9.975 -20.005 1.00 26.45 84 ASP A C 1
ATOM 595 O O . ASP A 1 81 ? 70.338 10.700 -20.647 1.00 25.45 84 ASP A O 1
ATOM 600 N N . LEU A 1 82 ? 69.329 10.145 -18.708 1.00 24.03 85 LEU A N 1
ATOM 601 C CA . LEU A 1 82 ? 69.986 11.212 -17.934 1.00 23.57 85 LEU A CA 1
ATOM 602 C C . LEU A 1 82 ? 71.525 11.076 -17.982 1.00 27.96 85 LEU A C 1
ATOM 603 O O . LEU A 1 82 ? 72.218 12.095 -18.042 1.00 24.23 85 LEU A O 1
ATOM 608 N N . LYS A 1 83 ? 72.044 9.818 -18.033 1.00 27.66 86 LYS A N 1
ATOM 609 C CA . LYS A 1 83 ? 73.477 9.530 -18.130 1.00 27.95 86 LYS A CA 1
ATOM 610 C C . LYS A 1 83 ? 74.098 10.190 -19.379 1.00 32.00 86 LYS A C 1
ATOM 611 O O . LYS A 1 83 ? 75.199 10.742 -19.300 1.00 29.73 86 LYS A O 1
ATOM 614 N N . ASP A 1 84 ? 73.343 10.175 -20.501 1.00 29.67 87 ASP A N 1
ATOM 615 C CA . ASP A 1 84 ? 73.738 10.718 -21.798 1.00 28.39 87 ASP A CA 1
ATOM 616 C C . ASP A 1 84 ? 73.774 12.234 -21.793 1.00 30.05 87 ASP A C 1
ATOM 617 O O . ASP A 1 84 ? 74.600 12.810 -22.502 1.00 28.68 87 ASP A O 1
ATOM 622 N N . ILE A 1 85 ? 72.854 12.865 -21.041 1.00 24.43 88 ILE A N 1
ATOM 623 C CA . ILE A 1 85 ? 72.793 14.323 -20.888 1.00 23.42 88 ILE A CA 1
ATOM 624 C C . ILE A 1 85 ? 73.992 14.772 -20.042 1.00 26.83 88 ILE A C 1
ATOM 625 O O . ILE A 1 85 ? 74.807 15.547 -20.518 1.00 26.12 88 ILE A O 1
ATOM 630 N N . VAL A 1 86 ? 74.105 14.262 -18.810 1.00 26.39 89 VAL A N 1
ATOM 631 C CA . VAL A 1 86 ? 75.124 14.682 -17.828 1.00 28.04 89 VAL A CA 1
ATOM 632 C C . VAL A 1 86 ? 76.534 14.252 -18.295 1.00 32.19 89 VAL A C 1
ATOM 633 O O . VAL A 1 86 ? 77.505 14.897 -17.918 1.00 31.23 89 VAL A O 1
ATOM 637 N N . GLY A 1 87 ? 76.607 13.228 -19.146 1.00 29.21 90 GLY A N 1
ATOM 638 C CA . GLY A 1 87 ? 77.842 12.715 -19.733 1.00 29.58 90 GLY A CA 1
ATOM 639 C C . GLY A 1 87 ? 78.405 13.603 -20.834 1.00 31.31 90 GLY A C 1
ATOM 640 O O . GLY A 1 87 ? 79.588 13.500 -21.169 1.00 30.05 90 GLY A O 1
ATOM 641 N N . ASP A 1 88 ? 77.561 14.466 -21.435 1.00 26.54 91 ASP A N 1
ATOM 642 C CA . ASP A 1 88 ? 77.990 15.445 -22.464 1.00 24.45 91 ASP A CA 1
ATOM 643 C C . ASP A 1 88 ? 77.074 16.631 -22.291 1.00 26.45 91 ASP A C 1
ATOM 644 O O . ASP A 1 88 ? 76.197 16.889 -23.135 1.00 24.03 91 ASP A O 1
ATOM 649 N N . PHE A 1 89 ? 77.244 17.333 -21.151 1.00 23.81 92 PHE A N 1
ATOM 650 C CA . PHE A 1 89 ? 76.334 18.407 -20.792 1.00 22.12 92 PHE A CA 1
ATOM 651 C C . PHE A 1 89 ? 76.531 19.583 -21.742 1.00 22.92 92 PHE A C 1
ATOM 652 O O . PHE A 1 89 ? 75.543 20.207 -22.138 1.00 23.98 92 PHE A O 1
ATOM 660 N N . ARG A 1 90 ? 77.765 19.798 -22.218 1.00 20.66 93 ARG A N 1
ATOM 661 C CA . ARG A 1 90 ? 78.061 20.817 -23.243 1.00 20.52 93 ARG A CA 1
ATOM 662 C C . ARG A 1 90 ? 77.225 20.576 -24.523 1.00 21.45 93 ARG A C 1
ATOM 663 O O . ARG A 1 90 ? 76.614 21.509 -25.040 1.00 20.31 93 ARG A O 1
ATOM 671 N N . GLY A 1 91 ? 77.211 19.329 -25.009 1.00 19.80 94 GLY A N 1
ATOM 672 C CA . GLY A 1 91 ? 76.443 18.918 -26.186 1.00 20.06 94 GLY A CA 1
ATOM 673 C C . GLY A 1 91 ? 74.960 19.181 -26.027 1.00 23.23 94 GLY A C 1
ATOM 674 O O . GLY A 1 91 ? 74.318 19.750 -26.923 1.00 22.13 94 GLY A O 1
ATOM 675 N N . PHE A 1 92 ? 74.405 18.797 -24.852 1.00 21.93 95 PHE A N 1
ATOM 676 C CA . PHE A 1 92 ? 72.964 19.019 -24.563 1.00 21.14 95 PHE A CA 1
ATOM 677 C C . PHE A 1 92 ? 72.648 20.528 -24.493 1.00 20.83 95 PHE A C 1
ATOM 678 O O . PHE A 1 92 ? 71.643 21.002 -25.071 1.00 18.16 95 PHE A O 1
ATOM 686 N N . TYR A 1 93 ? 73.550 21.290 -23.820 1.00 17.53 96 TYR A N 1
ATOM 687 C CA . TYR A 1 93 ? 73.451 22.740 -23.754 1.00 17.48 96 TYR A CA 1
ATOM 688 C C . TYR A 1 93 ? 73.393 23.351 -25.178 1.00 19.62 96 TYR A C 1
ATOM 689 O O . TYR A 1 93 ? 72.494 24.152 -25.485 1.00 18.15 96 TYR A O 1
ATOM 698 N N . ARG A 1 94 ? 74.316 22.916 -26.079 1.00 17.88 97 ARG A N 1
ATOM 699 C CA . ARG A 1 94 ? 74.351 23.403 -27.463 1.00 17.93 97 ARG A CA 1
ATOM 700 C C . ARG A 1 94 ? 73.031 23.038 -28.220 1.00 19.46 97 ARG A C 1
ATOM 701 O O . ARG A 1 94 ? 72.555 23.827 -29.025 1.00 20.40 97 ARG A O 1
ATOM 709 N N A GLN A 1 95 ? 72.455 21.864 -27.972 0.50 16.83 98 GLN A N 1
ATOM 710 N N B GLN A 1 95 ? 72.458 21.854 -27.928 0.50 15.98 98 GLN A N 1
ATOM 711 C CA A GLN A 1 95 ? 71.223 21.496 -28.688 0.50 17.75 98 GLN A CA 1
ATOM 712 C CA B GLN A 1 95 ? 71.212 21.333 -28.538 0.50 16.65 98 GLN A CA 1
ATOM 713 C C A GLN A 1 95 ? 70.029 22.386 -28.259 0.50 21.78 98 GLN A C 1
ATOM 714 C C B GLN A 1 95 ? 69.992 22.206 -28.196 0.50 20.54 98 GLN A C 1
ATOM 715 O O A GLN A 1 95 ? 69.266 22.847 -29.132 0.50 21.92 98 GLN A O 1
ATOM 716 O O B GLN A 1 95 ? 69.157 22.465 -29.070 0.50 21.04 98 GLN A O 1
ATOM 727 N N . LEU A 1 96 ? 69.932 22.705 -26.955 1.00 18.82 99 LEU A N 1
ATOM 728 C CA . LEU A 1 96 ? 68.879 23.595 -26.464 1.00 19.05 99 LEU A CA 1
ATOM 729 C C . LEU A 1 96 ? 69.057 25.046 -26.948 1.00 21.71 99 LEU A C 1
ATOM 730 O O . LEU A 1 96 ? 68.055 25.703 -27.260 1.00 21.06 99 LEU A O 1
ATOM 735 N N . THR A 1 97 ? 70.312 25.560 -26.904 1.00 17.83 100 THR A N 1
ATOM 736 C CA . THR A 1 97 ? 70.597 26.996 -27.150 1.00 17.22 100 THR A CA 1
ATOM 737 C C . THR A 1 97 ? 70.958 27.320 -28.622 1.00 21.54 100 THR A C 1
ATOM 738 O O . THR A 1 97 ? 70.977 28.508 -28.989 1.00 19.91 100 THR A O 1
ATOM 742 N N . SER A 1 98 ? 71.345 26.288 -29.418 1.00 18.12 101 SER A N 1
ATOM 743 C CA . SER A 1 98 ? 71.673 26.471 -30.828 1.00 18.00 101 SER A CA 1
ATOM 744 C C . SER A 1 98 ? 70.857 25.500 -31.683 1.00 20.50 101 SER A C 1
ATOM 745 O O . SER A 1 98 ? 71.364 24.945 -32.667 1.00 19.10 101 SER A O 1
ATOM 748 N N . ASP A 1 99 ? 69.571 25.312 -31.329 1.00 17.62 102 ASP A N 1
ATOM 749 C CA . ASP A 1 99 ? 68.649 24.510 -32.168 1.00 17.28 102 ASP A CA 1
ATOM 750 C C . ASP A 1 99 ? 68.580 25.241 -33.552 1.00 21.77 102 ASP A C 1
ATOM 751 O O . ASP A 1 99 ? 68.388 26.443 -33.558 1.00 18.33 102 ASP A O 1
ATOM 756 N N . GLY A 1 100 ? 68.836 24.549 -34.673 1.00 19.32 103 GLY A N 1
ATOM 757 C CA . GLY A 1 100 ? 68.915 25.162 -36.004 1.00 19.92 103 GLY A CA 1
ATOM 758 C C . GLY A 1 100 ? 67.748 26.057 -36.380 1.00 21.15 103 GLY A C 1
ATOM 759 O O . GLY A 1 100 ? 67.936 27.005 -37.138 1.00 20.91 103 GLY A O 1
ATOM 760 N N . GLN A 1 101 ? 66.544 25.815 -35.793 1.00 18.25 104 GLN A N 1
ATOM 761 C CA . GLN A 1 101 ? 65.409 26.709 -36.045 1.00 18.09 104 GLN A CA 1
ATOM 762 C C . GLN A 1 101 ? 65.097 27.595 -34.823 1.00 19.95 104 GLN A C 1
ATOM 763 O O . GLN A 1 101 ? 64.930 28.798 -34.996 1.00 18.78 104 GLN A O 1
ATOM 769 N N . LEU A 1 102 ? 64.998 27.000 -33.587 1.00 17.06 105 LEU A N 1
ATOM 770 C CA . LEU A 1 102 ? 64.614 27.780 -32.406 1.00 16.94 105 LEU A CA 1
ATOM 771 C C . LEU A 1 102 ? 65.625 28.860 -32.064 1.00 18.33 105 LEU A C 1
ATOM 772 O O . LEU A 1 102 ? 65.242 29.862 -31.484 1.00 19.74 105 LEU A O 1
ATOM 777 N N . ARG A 1 103 ? 66.902 28.695 -32.427 1.00 17.09 106 ARG A N 1
ATOM 778 C CA . ARG A 1 103 ? 67.881 29.730 -32.038 1.00 16.92 106 ARG A CA 1
ATOM 779 C C . ARG A 1 103 ? 67.536 31.105 -32.715 1.00 17.96 106 ARG A C 1
ATOM 780 O O . ARG A 1 103 ? 67.888 32.161 -32.185 1.00 18.85 106 ARG A O 1
ATOM 788 N N . TRP A 1 104 ? 66.799 31.077 -33.822 1.00 16.22 107 TRP A N 1
ATOM 789 C CA . TRP A 1 104 ? 66.432 32.318 -34.523 1.00 15.70 107 TRP A CA 1
ATOM 790 C C . TRP A 1 104 ? 65.581 33.217 -33.612 1.00 17.96 107 TRP A C 1
ATOM 791 O O . TRP A 1 104 ? 65.642 34.440 -33.749 1.00 18.48 107 TRP A O 1
ATOM 802 N N . ILE A 1 105 ? 64.796 32.608 -32.701 1.00 14.59 108 ILE A N 1
ATOM 803 C CA . ILE A 1 105 ? 63.945 33.423 -31.837 1.00 14.62 108 ILE A CA 1
ATOM 804 C C . ILE A 1 105 ? 64.717 33.997 -30.605 1.00 16.42 108 ILE A C 1
ATOM 805 O O . ILE A 1 105 ? 64.123 34.749 -29.823 1.00 16.76 108 ILE A O 1
ATOM 810 N N . GLY A 1 106 ? 66.015 33.719 -30.529 1.00 14.71 109 GLY A N 1
ATOM 811 C CA . GLY A 1 106 ? 66.927 34.339 -29.573 1.00 13.69 109 GLY A CA 1
ATOM 812 C C . GLY A 1 106 ? 67.930 35.085 -30.454 1.00 19.44 109 GLY A C 1
ATOM 813 O O . GLY A 1 106 ? 67.578 36.101 -31.058 1.00 20.25 109 GLY A O 1
ATOM 814 N N . PRO A 1 107 ? 69.148 34.526 -30.686 1.00 16.29 110 PRO A N 1
ATOM 815 C CA . PRO A 1 107 ? 69.704 33.338 -30.026 1.00 14.95 110 PRO A CA 1
ATOM 816 C C . PRO A 1 107 ? 70.230 33.647 -28.624 1.00 16.69 110 PRO A C 1
ATOM 817 O O . PRO A 1 107 ? 70.844 34.709 -28.382 1.00 16.21 110 PRO A O 1
ATOM 821 N N . GLU A 1 108 ? 70.003 32.692 -27.684 1.00 15.59 111 GLU A N 1
ATOM 822 C CA A GLU A 1 108 ? 70.480 32.789 -26.302 0.50 15.91 111 GLU A CA 1
ATOM 823 C CA B GLU A 1 108 ? 70.525 32.800 -26.325 0.50 15.86 111 GLU A CA 1
ATOM 824 C C . GLU A 1 108 ? 70.127 34.149 -25.648 1.00 17.49 111 GLU A C 1
ATOM 825 O O . GLU A 1 108 ? 70.954 34.798 -24.998 1.00 17.74 111 GLU A O 1
ATOM 836 N N . LYS A 1 109 ? 68.843 34.559 -25.800 1.00 14.48 112 LYS A N 1
ATOM 837 C CA . LYS A 1 109 ? 68.348 35.794 -25.170 1.00 14.73 112 LYS A CA 1
ATOM 838 C C . LYS A 1 109 ? 66.834 35.779 -25.116 1.00 16.36 112 LYS A C 1
ATOM 839 O O . LYS A 1 109 ? 66.182 35.127 -25.920 1.00 16.33 112 LYS A O 1
ATOM 845 N N . GLY A 1 110 ? 66.273 36.569 -24.221 1.00 15.17 113 GLY A N 1
ATOM 846 C CA . GLY A 1 110 ? 64.835 36.646 -24.121 1.00 13.82 113 GLY A CA 1
ATOM 847 C C . GLY A 1 110 ? 64.166 35.341 -23.713 1.00 15.18 113 GLY A C 1
ATOM 848 O O . GLY A 1 110 ? 64.754 34.476 -23.006 1.00 15.19 113 GLY A O 1
ATOM 849 N N . VAL A 1 111 ? 62.933 35.194 -24.211 1.00 13.97 114 VAL A N 1
ATOM 850 C CA . VAL A 1 111 ? 62.032 34.075 -23.868 1.00 13.80 114 VAL A CA 1
ATOM 851 C C . VAL A 1 111 ? 62.702 32.716 -24.026 1.00 16.09 114 VAL A C 1
ATOM 852 O O . VAL A 1 111 ? 62.638 31.873 -23.104 1.00 17.22 114 VAL A O 1
ATOM 856 N N . VAL A 1 112 ? 63.355 32.509 -25.157 1.00 15.37 115 VAL A N 1
ATOM 857 C CA . VAL A 1 112 ? 63.901 31.169 -25.459 1.00 16.33 115 VAL A CA 1
ATOM 858 C C . VAL A 1 112 ? 65.005 30.792 -24.426 1.00 15.68 115 VAL A C 1
ATOM 859 O O . VAL A 1 112 ? 65.059 29.628 -24.018 1.00 15.06 115 VAL A O 1
ATOM 863 N N . HIS A 1 113 ? 65.778 31.779 -23.958 1.00 13.78 116 HIS A N 1
ATOM 864 C CA . HIS A 1 113 ? 66.843 31.501 -22.970 1.00 14.45 116 HIS A CA 1
ATOM 865 C C . HIS A 1 113 ? 66.264 31.311 -21.566 1.00 17.05 116 HIS A C 1
ATOM 866 O O . HIS A 1 113 ? 66.748 30.450 -20.801 1.00 14.48 116 HIS A O 1
ATOM 873 N N . LEU A 1 114 ? 65.232 32.103 -21.202 1.00 14.81 117 LEU A N 1
ATOM 874 C CA . LEU A 1 114 ? 64.525 31.898 -19.923 1.00 16.20 117 LEU A CA 1
ATOM 875 C C . LEU A 1 114 ? 63.949 30.471 -19.863 1.00 16.32 117 LEU A C 1
ATOM 876 O O . LEU A 1 114 ? 64.162 29.748 -18.865 1.00 15.79 117 LEU A O 1
ATOM 881 N N . ALA A 1 115 ? 63.322 30.023 -20.976 1.00 14.30 118 ALA A N 1
ATOM 882 C CA . ALA A 1 115 ? 62.792 28.683 -21.059 1.00 15.31 118 ALA A CA 1
ATOM 883 C C . ALA A 1 115 ? 63.910 27.639 -20.947 1.00 16.72 118 ALA A C 1
ATOM 884 O O . ALA A 1 115 ? 63.747 26.630 -20.274 1.00 15.98 118 ALA A O 1
ATOM 886 N N . THR A 1 116 ? 65.029 27.862 -21.656 1.00 15.34 119 THR A N 1
ATOM 887 C CA . THR A 1 116 ? 66.189 26.973 -21.589 1.00 14.84 119 THR A CA 1
ATOM 888 C C . THR A 1 116 ? 66.696 26.863 -20.123 1.00 16.63 119 THR A C 1
ATOM 889 O O . THR A 1 116 ? 66.979 25.731 -19.633 1.00 15.90 119 THR A O 1
ATOM 893 N N . ALA A 1 117 ? 66.740 28.013 -19.394 1.00 15.48 120 ALA A N 1
ATOM 894 C CA . ALA A 1 117 ? 67.214 28.001 -18.002 1.00 15.95 120 ALA A CA 1
ATOM 895 C C . ALA A 1 117 ? 66.266 27.158 -17.122 1.00 16.59 120 ALA A C 1
ATOM 896 O O . ALA A 1 117 ? 66.754 26.353 -16.321 1.00 15.45 120 ALA A O 1
ATOM 898 N N . ALA A 1 118 ? 64.957 27.229 -17.375 1.00 15.50 121 ALA A N 1
ATOM 899 C CA . ALA A 1 118 ? 63.964 26.471 -16.597 1.00 15.63 121 ALA A CA 1
ATOM 900 C C . ALA A 1 118 ? 64.134 24.951 -16.796 1.00 20.06 121 ALA A C 1
ATOM 901 O O . ALA A 1 118 ? 64.130 24.194 -15.815 1.00 19.03 121 ALA A O 1
ATOM 903 N N . VAL A 1 119 ? 64.355 24.525 -18.054 1.00 17.49 122 VAL A N 1
ATOM 904 C CA . VAL A 1 119 ? 64.552 23.102 -18.401 1.00 17.36 122 VAL A CA 1
ATOM 905 C C . VAL A 1 119 ? 65.870 22.619 -17.788 1.00 17.60 122 VAL A C 1
ATOM 906 O O . VAL A 1 119 ? 65.902 21.568 -17.105 1.00 17.04 122 VAL A O 1
ATOM 910 N N . LEU A 1 120 ? 66.963 23.363 -18.066 1.00 16.91 123 LEU A N 1
ATOM 911 C CA . LEU A 1 120 ? 68.292 22.983 -17.517 1.00 16.28 123 LEU A CA 1
ATOM 912 C C . LEU A 1 120 ? 68.299 22.964 -15.964 1.00 20.89 123 LEU A C 1
ATOM 913 O O . LEU A 1 120 ? 68.924 22.050 -15.371 1.00 18.95 123 LEU A O 1
ATOM 918 N N . ASN A 1 121 ? 67.585 23.911 -15.287 1.00 19.16 124 ASN A N 1
ATOM 919 C CA . ASN A 1 121 ? 67.464 23.916 -13.827 1.00 20.24 124 ASN A CA 1
ATOM 920 C C . ASN A 1 121 ? 66.846 22.612 -13.336 1.00 19.27 124 ASN A C 1
ATOM 921 O O . ASN A 1 121 ? 67.283 22.102 -12.326 1.00 17.43 124 ASN A O 1
ATOM 926 N N . ALA A 1 122 ? 65.783 22.097 -14.041 1.00 17.06 125 ALA A N 1
ATOM 927 C CA . ALA A 1 122 ? 65.134 20.847 -13.670 1.00 17.83 125 ALA A CA 1
ATOM 928 C C . ALA A 1 122 ? 66.126 19.645 -13.840 1.00 20.88 125 ALA A C 1
ATOM 929 O O . ALA A 1 122 ? 66.173 18.742 -13.003 1.00 20.87 125 ALA A O 1
ATOM 931 N N . VAL A 1 123 ? 66.993 19.688 -14.859 1.00 18.51 126 VAL A N 1
ATOM 932 C CA . VAL A 1 123 ? 67.958 18.592 -15.057 1.00 18.32 126 VAL A CA 1
ATOM 933 C C . VAL A 1 123 ? 69.033 18.612 -13.937 1.00 21.35 126 VAL A C 1
ATOM 934 O O . VAL A 1 123 ? 69.362 17.562 -13.389 1.00 20.64 126 VAL A O 1
ATOM 938 N N . TRP A 1 124 ? 69.557 19.813 -13.583 1.00 19.40 127 TRP A N 1
ATOM 939 C CA . TRP A 1 124 ? 70.556 19.947 -12.474 1.00 17.94 127 TRP A CA 1
ATOM 940 C C . TRP A 1 124 ? 69.921 19.482 -11.155 1.00 19.81 127 TRP A C 1
ATOM 941 O O . TRP A 1 124 ? 70.557 18.758 -10.393 1.00 19.28 127 TRP A O 1
ATOM 952 N N . ASP A 1 125 ? 68.638 19.825 -10.924 1.00 17.67 128 ASP A N 1
ATOM 953 C CA . ASP A 1 125 ? 67.939 19.389 -9.690 1.00 18.13 128 ASP A CA 1
ATOM 954 C C . ASP A 1 125 ? 67.856 17.871 -9.636 1.00 22.49 128 ASP A C 1
ATOM 955 O O . ASP A 1 125 ? 68.278 17.254 -8.640 1.00 21.70 128 ASP A O 1
ATOM 960 N N . LEU A 1 126 ? 67.441 17.269 -10.753 1.00 19.89 129 LEU A N 1
ATOM 961 C CA . LEU A 1 126 ? 67.322 15.825 -10.862 1.00 19.88 129 LEU A CA 1
ATOM 962 C C . LEU A 1 126 ? 68.669 15.118 -10.645 1.00 23.37 129 LEU A C 1
ATOM 963 O O . LEU A 1 126 ? 68.754 14.156 -9.855 1.00 22.09 129 LEU A O 1
ATOM 968 N N . TRP A 1 127 ? 69.707 15.580 -11.328 1.00 20.38 130 TRP A N 1
ATOM 969 C CA . TRP A 1 127 ? 71.044 15.003 -11.232 1.00 22.54 130 TRP A CA 1
ATOM 970 C C . TRP A 1 127 ? 71.544 15.075 -9.771 1.00 25.15 130 TRP A C 1
ATOM 971 O O . TRP A 1 127 ? 71.955 14.050 -9.201 1.00 22.83 130 TRP A O 1
ATOM 982 N N . ALA A 1 128 ? 71.462 16.268 -9.151 1.00 22.03 131 ALA A N 1
ATOM 983 C CA . ALA A 1 128 ? 71.940 16.465 -7.760 1.00 22.56 131 ALA A CA 1
ATOM 984 C C . ALA A 1 128 ? 71.147 15.568 -6.797 1.00 23.76 131 ALA A C 1
ATOM 985 O O . ALA A 1 128 ? 71.739 14.889 -5.967 1.00 21.80 131 ALA A O 1
ATOM 987 N N . LYS A 1 129 ? 69.839 15.453 -6.999 1.00 21.52 132 LYS A N 1
ATOM 988 C CA . LYS A 1 129 ? 69.023 14.553 -6.161 1.00 21.45 132 LYS A CA 1
ATOM 989 C C . LYS A 1 129 ? 69.413 13.079 -6.346 1.00 27.65 132 LYS A C 1
ATOM 990 O O . LYS A 1 129 ? 69.491 12.356 -5.340 1.00 26.35 132 LYS A O 1
ATOM 996 N N . GLN A 1 130 ? 69.626 12.613 -7.611 1.00 25.76 133 GLN A N 1
ATOM 997 C CA . GLN A 1 130 ? 70.014 11.203 -7.824 1.00 24.60 133 GLN A CA 1
ATOM 998 C C . GLN A 1 130 ? 71.393 10.910 -7.185 1.00 28.19 133 GLN A C 1
ATOM 999 O O . GLN A 1 130 ? 71.634 9.779 -6.730 1.00 26.92 133 GLN A O 1
ATOM 1005 N N . GLU A 1 131 ? 72.267 11.947 -7.107 1.00 24.92 134 GLU A N 1
ATOM 1006 C CA . GLU A 1 131 ? 73.596 11.855 -6.477 1.00 24.99 134 GLU A CA 1
ATOM 1007 C C . GLU A 1 131 ? 73.546 12.057 -4.937 1.00 30.25 134 GLU A C 1
ATOM 1008 O O . GLU A 1 131 ? 74.555 11.813 -4.259 1.00 30.09 134 GLU A O 1
ATOM 1014 N N . GLY A 1 132 ? 72.384 12.466 -4.403 1.00 26.23 135 GLY A N 1
ATOM 1015 C CA . GLY A 1 132 ? 72.151 12.645 -2.972 1.00 25.67 135 GLY A CA 1
ATOM 1016 C C . GLY A 1 132 ? 72.929 13.799 -2.392 1.00 27.74 135 GLY A C 1
ATOM 1017 O O . GLY A 1 132 ? 73.374 13.742 -1.240 1.00 26.30 135 GLY A O 1
ATOM 1018 N N . LYS A 1 133 ? 73.104 14.860 -3.207 1.00 23.85 136 LYS A N 1
ATOM 1019 C CA . LYS A 1 133 ? 73.877 16.041 -2.832 1.00 24.12 136 LYS A CA 1
ATOM 1020 C C . LYS A 1 133 ? 73.161 17.334 -3.229 1.00 25.76 136 LYS A C 1
ATOM 1021 O O . LYS A 1 133 ? 72.493 17.374 -4.266 1.00 22.91 136 LYS A O 1
ATOM 1027 N N . PRO A 1 134 ? 73.269 18.405 -2.412 1.00 22.53 137 PRO A N 1
ATOM 1028 C CA . PRO A 1 134 ? 72.796 19.721 -2.898 1.00 20.90 137 PRO A CA 1
ATOM 1029 C C . PRO A 1 134 ? 73.672 20.113 -4.107 1.00 21.57 137 PRO A C 1
ATOM 1030 O O . PRO A 1 134 ? 74.818 19.628 -4.227 1.00 19.98 137 PRO A O 1
ATOM 1034 N N . VAL A 1 135 ? 73.137 20.915 -5.032 1.00 18.43 138 VAL A N 1
ATOM 1035 C CA . VAL A 1 135 ? 73.885 21.301 -6.234 1.00 17.08 138 VAL A CA 1
ATOM 1036 C C . VAL A 1 135 ? 75.266 21.920 -5.849 1.00 19.98 138 VAL A C 1
ATOM 1037 O O . VAL A 1 135 ? 76.268 21.616 -6.515 1.00 20.26 138 VAL A O 1
ATOM 1041 N N . TRP A 1 136 ? 75.326 22.804 -4.841 1.00 16.97 139 TRP A N 1
ATOM 1042 C CA . TRP A 1 136 ? 76.637 23.403 -4.497 1.00 19.18 139 TRP A CA 1
ATOM 1043 C C . TRP A 1 136 ? 77.714 22.301 -4.222 1.00 21.55 139 TRP A C 1
ATOM 1044 O O . TRP A 1 136 ? 78.848 22.403 -4.707 1.00 19.04 139 TRP A O 1
ATOM 1055 N N . LYS A 1 137 ? 77.305 21.201 -3.561 1.00 19.06 140 LYS A N 1
ATOM 1056 C CA . LYS A 1 137 ? 78.209 20.129 -3.158 1.00 18.92 140 LYS A CA 1
ATOM 1057 C C . LYS A 1 137 ? 78.537 19.248 -4.329 1.00 21.08 140 LYS A C 1
ATOM 1058 O O . LYS A 1 137 ? 79.688 18.836 -4.478 1.00 21.46 140 LYS A O 1
ATOM 1064 N N . LEU A 1 138 ? 77.550 19.037 -5.226 1.00 21.36 141 LEU A N 1
ATOM 1065 C CA . LEU A 1 138 ? 77.780 18.289 -6.466 1.00 20.33 141 LEU A CA 1
ATOM 1066 C C . LEU A 1 138 ? 78.879 18.984 -7.261 1.00 22.01 141 LEU A C 1
ATOM 1067 O O . LEU A 1 138 ? 79.794 18.319 -7.778 1.00 20.46 141 LEU A O 1
ATOM 1072 N N . LEU A 1 139 ? 78.784 20.337 -7.362 1.00 18.93 142 LEU A N 1
ATOM 1073 C CA . LEU A 1 139 ? 79.771 21.133 -8.093 1.00 18.38 142 LEU A CA 1
ATOM 1074 C C . LEU A 1 139 ? 81.135 21.086 -7.414 1.00 22.67 142 LEU A C 1
ATOM 1075 O O . LEU A 1 139 ? 82.154 20.839 -8.090 1.00 21.96 142 LEU A O 1
ATOM 1080 N N . VAL A 1 140 ? 81.163 21.357 -6.098 1.00 20.79 143 VAL A N 1
ATOM 1081 C CA . VAL A 1 140 ? 82.422 21.299 -5.282 1.00 21.01 143 VAL A CA 1
ATOM 1082 C C . VAL A 1 140 ? 83.165 19.941 -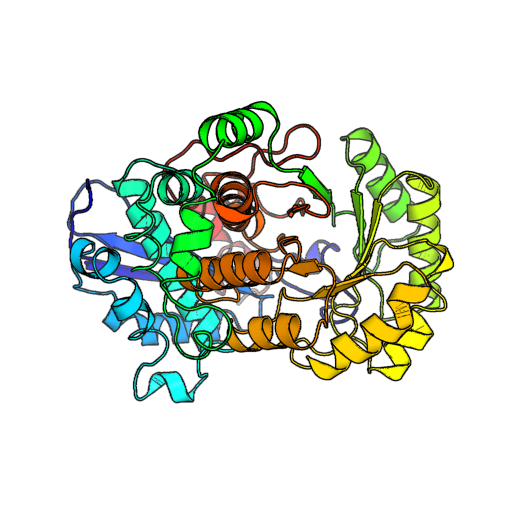5.459 1.00 26.07 143 VAL A C 1
ATOM 1083 O O . VAL A 1 140 ? 84.389 19.935 -5.616 1.00 25.41 143 VAL A O 1
ATOM 1087 N N . ASP A 1 141 ? 82.429 18.814 -5.454 1.00 22.97 144 ASP A N 1
ATOM 1088 C CA . ASP A 1 141 ? 83.012 17.479 -5.537 1.00 23.89 144 ASP A CA 1
ATOM 1089 C C . ASP A 1 141 ? 83.365 17.035 -6.944 1.00 25.60 144 ASP A C 1
ATOM 1090 O O . ASP A 1 141 ? 84.064 16.041 -7.091 1.00 26.58 144 ASP A O 1
ATOM 1095 N N . MET A 1 142 ? 82.937 17.796 -7.977 1.00 21.73 145 MET A N 1
ATOM 1096 C CA . MET A 1 142 ? 83.122 17.437 -9.373 1.00 21.43 145 MET A CA 1
ATOM 1097 C C . MET A 1 142 ? 84.571 17.543 -9.781 1.00 27.14 145 MET A C 1
ATOM 1098 O O . MET A 1 142 ? 85.265 18.501 -9.431 1.00 28.16 145 MET A O 1
ATOM 1103 N N . ASP A 1 143 ? 85.033 16.552 -10.518 1.00 26.73 146 ASP A N 1
ATOM 1104 C CA . ASP A 1 143 ? 86.371 16.558 -11.078 1.00 26.96 146 ASP A CA 1
ATOM 1105 C C . ASP A 1 143 ? 86.490 17.807 -12.019 1.00 29.45 146 ASP A C 1
ATOM 1106 O O . ASP A 1 143 ? 85.556 18.006 -12.827 1.00 27.92 146 ASP A O 1
ATOM 1111 N N . PRO A 1 144 ? 87.549 18.652 -11.959 1.00 26.99 147 PRO A N 1
ATOM 1112 C CA . PRO A 1 144 ? 87.596 19.818 -12.878 1.00 26.61 147 PRO A CA 1
ATOM 1113 C C . PRO A 1 144 ? 87.351 19.469 -14.364 1.00 28.08 147 PRO A C 1
ATOM 1114 O O . PRO A 1 144 ? 86.683 20.229 -15.038 1.00 25.53 147 PRO A O 1
ATOM 1118 N N . ARG A 1 145 ? 87.863 18.326 -14.881 1.00 24.33 148 ARG A N 1
ATOM 1119 C CA . ARG A 1 145 ? 87.627 17.993 -16.292 1.00 24.74 148 ARG A CA 1
ATOM 1120 C C . ARG A 1 145 ? 86.126 17.736 -16.560 1.00 27.02 148 ARG A C 1
ATOM 1121 O O . ARG A 1 145 ? 85.583 18.105 -17.633 1.00 25.62 148 ARG A O 1
ATOM 1129 N N . MET A 1 146 ? 85.452 17.133 -15.562 1.00 24.39 149 MET A N 1
ATOM 1130 C CA . MET A 1 146 ? 84.018 16.844 -15.635 1.00 24.61 149 MET A CA 1
ATOM 1131 C C . MET A 1 146 ? 83.245 18.155 -15.649 1.00 26.07 149 MET A C 1
ATOM 1132 O O . MET A 1 146 ? 82.330 18.315 -16.460 1.00 25.81 149 MET A O 1
ATOM 1137 N N . LEU A 1 147 ? 83.582 19.072 -14.741 1.00 21.97 150 LEU A N 1
ATOM 1138 C CA . LEU A 1 147 ? 82.901 20.364 -14.687 1.00 21.84 150 LEU A CA 1
ATOM 1139 C C . LEU A 1 147 ? 83.056 21.132 -16.039 1.00 21.97 150 LEU A C 1
ATOM 1140 O O . LEU A 1 147 ? 82.060 21.581 -16.602 1.00 21.80 150 LEU A O 1
ATOM 1145 N N . VAL A 1 148 ? 84.296 21.231 -16.586 1.00 19.57 151 VAL A N 1
ATOM 1146 C CA A VAL A 1 148 ? 84.485 21.966 -17.852 0.50 18.73 151 VAL A CA 1
ATOM 1147 C CA B VAL A 1 148 ? 84.562 21.931 -17.849 0.50 18.30 151 VAL A CA 1
ATOM 1148 C C . VAL A 1 148 ? 83.730 21.252 -19.010 1.00 22.01 151 VAL A C 1
ATOM 1149 O O . VAL A 1 148 ? 83.227 21.941 -19.916 1.00 21.84 151 VAL A O 1
ATOM 1156 N N . SER A 1 149 ? 83.525 19.903 -18.932 1.00 19.72 152 SER A N 1
ATOM 1157 C CA . SER A 1 149 ? 82.741 19.162 -19.933 1.00 19.83 152 SER A CA 1
ATOM 1158 C C . SER A 1 149 ? 81.253 19.579 -19.917 1.00 22.38 152 SER A C 1
ATOM 1159 O O . SER A 1 149 ? 80.536 19.235 -20.873 1.00 21.57 152 SER A O 1
ATOM 1162 N N . CYS A 1 150 ? 80.770 20.278 -18.826 1.00 21.34 153 CYS A N 1
ATOM 1163 C CA . CYS A 1 150 ? 79.361 20.723 -18.761 1.00 21.00 153 CYS A CA 1
ATOM 1164 C C . CYS A 1 150 ? 79.181 22.079 -19.414 1.00 23.43 153 CYS A C 1
ATOM 1165 O O . CYS A 1 150 ? 78.040 22.539 -19.548 1.00 23.16 153 CYS A O 1
ATOM 1168 N N . ILE A 1 151 ? 80.306 22.766 -19.736 1.00 21.09 154 ILE A N 1
ATOM 1169 C CA . ILE A 1 151 ? 80.255 24.145 -20.195 1.00 18.99 154 ILE A CA 1
ATOM 1170 C C . ILE A 1 151 ? 80.509 24.333 -21.684 1.00 21.94 154 ILE A C 1
ATOM 1171 O O . ILE A 1 151 ? 81.482 23.815 -22.231 1.00 20.06 154 ILE A O 1
ATOM 1176 N N . ASP A 1 152 ? 79.641 25.144 -22.322 1.00 19.43 155 ASP A N 1
ATOM 1177 C CA . ASP A 1 152 ? 79.841 25.575 -23.696 1.00 18.84 155 ASP A CA 1
ATOM 1178 C C . ASP A 1 152 ? 80.725 26.836 -23.708 1.00 21.14 155 ASP A C 1
ATOM 1179 O O . ASP A 1 152 ? 80.294 27.867 -23.226 1.00 19.80 155 ASP A O 1
ATOM 1184 N N . PHE A 1 153 ? 81.936 26.761 -24.335 1.00 18.72 156 PHE A N 1
ATOM 1185 C CA . PHE A 1 153 ? 82.900 27.853 -24.419 1.00 17.52 156 PHE A CA 1
ATOM 1186 C C . PHE A 1 153 ? 82.759 28.648 -25.715 1.00 20.11 156 PHE A C 1
ATOM 1187 O O . PHE A 1 153 ? 83.533 29.584 -25.921 1.00 18.85 156 PHE A O 1
ATOM 1195 N N . ARG A 1 154 ? 81.769 28.320 -26.568 1.00 18.66 157 ARG A N 1
ATOM 1196 C CA . ARG A 1 154 ? 81.628 29.109 -27.798 1.00 16.77 157 ARG A CA 1
ATOM 1197 C C . ARG A 1 154 ? 81.530 30.618 -27.481 1.00 16.97 157 ARG A C 1
ATOM 1198 O O . ARG A 1 154 ? 80.824 31.016 -26.557 1.00 16.71 157 ARG A O 1
ATOM 1206 N N . TYR A 1 155 ? 82.230 31.433 -28.269 1.00 16.42 158 TYR A N 1
ATOM 1207 C CA . TYR A 1 155 ? 82.265 32.918 -28.192 1.00 16.74 158 TYR A CA 1
ATOM 1208 C C . TYR A 1 155 ? 83.022 33.461 -26.963 1.00 17.49 158 TYR A C 1
ATOM 1209 O O . TYR A 1 155 ? 83.040 34.673 -26.791 1.00 16.83 158 TYR A O 1
ATOM 1218 N N . ILE A 1 156 ? 83.615 32.586 -26.114 1.00 15.45 159 ILE A N 1
ATOM 1219 C CA . ILE A 1 156 ? 84.388 33.090 -24.974 1.00 14.99 159 ILE A CA 1
ATOM 1220 C C . ILE A 1 156 ? 85.823 32.513 -24.931 1.00 19.71 159 ILE A C 1
ATOM 1221 O O . ILE A 1 156 ? 86.606 32.934 -24.060 1.00 19.57 159 ILE A O 1
ATOM 1226 N N . THR A 1 157 ? 86.204 31.600 -25.861 1.00 18.07 160 THR A N 1
ATOM 1227 C CA . THR A 1 157 ? 87.585 31.060 -25.855 1.00 17.89 160 THR A CA 1
ATOM 1228 C C . THR A 1 157 ? 88.669 32.149 -26.051 1.00 22.14 160 THR A C 1
ATOM 1229 O O . THR A 1 157 ? 89.813 31.904 -25.722 1.00 22.75 160 THR A O 1
ATOM 1233 N N . ASP A 1 158 ? 88.302 33.349 -26.548 1.00 18.87 161 ASP A N 1
ATOM 1234 C CA . ASP A 1 158 ? 89.229 34.475 -26.713 1.00 18.87 161 ASP A CA 1
ATOM 1235 C C . ASP A 1 158 ? 89.622 35.100 -25.345 1.00 23.11 161 ASP A C 1
ATOM 1236 O O . ASP A 1 158 ? 90.595 35.841 -25.295 1.00 22.22 161 ASP A O 1
ATOM 1241 N N . VAL A 1 159 ? 88.849 34.820 -24.255 1.00 18.29 162 VAL A N 1
ATOM 1242 C CA . VAL A 1 159 ? 89.195 35.309 -22.887 1.00 18.44 162 VAL A CA 1
ATOM 1243 C C . VAL A 1 159 ? 89.361 34.128 -21.905 1.00 20.37 162 VAL A C 1
ATOM 1244 O O . VAL A 1 159 ? 90.037 34.269 -20.903 1.00 20.64 162 VAL A O 1
ATOM 1248 N N . LEU A 1 160 ? 88.733 32.991 -22.190 1.00 18.93 163 LEU A N 1
ATOM 1249 C CA . LEU A 1 160 ? 88.725 31.820 -21.281 1.00 17.32 163 LEU A CA 1
ATOM 1250 C C . LEU A 1 160 ? 88.614 30.544 -22.095 1.00 21.30 163 LEU A C 1
ATOM 1251 O O . LEU A 1 160 ? 87.518 30.165 -22.555 1.00 19.78 163 LEU A O 1
ATOM 1256 N N . THR A 1 161 ? 89.773 29.894 -22.298 1.00 20.42 164 THR A N 1
ATOM 1257 C CA . THR A 1 161 ? 89.805 28.590 -22.960 1.00 20.83 164 THR A CA 1
ATOM 1258 C C . THR A 1 161 ? 89.430 27.512 -21.932 1.00 24.39 164 THR A C 1
ATOM 1259 O O . THR A 1 161 ? 89.349 27.791 -20.719 1.00 22.67 164 THR A O 1
ATOM 1263 N N . GLU A 1 162 ? 89.203 26.286 -22.419 1.00 21.96 165 GLU A N 1
ATOM 1264 C CA A GLU A 1 162 ? 88.948 25.131 -21.545 0.50 21.08 165 GLU A CA 1
ATOM 1265 C CA B GLU A 1 162 ? 88.928 25.142 -21.544 0.50 21.88 165 GLU A CA 1
ATOM 1266 C C . GLU A 1 162 ? 90.139 24.950 -20.593 1.00 23.34 165 GLU A C 1
ATOM 1267 O O . GLU A 1 162 ? 89.951 24.695 -19.413 1.00 23.16 165 GLU A O 1
ATOM 1278 N N . GLU A 1 163 ? 91.374 25.103 -21.117 1.00 20.20 166 GLU A N 1
ATOM 1279 C CA A GLU A 1 163 ? 92.634 25.002 -20.375 0.50 20.03 166 GLU A CA 1
ATOM 1280 C CA B GLU A 1 163 ? 92.593 24.961 -20.297 0.50 19.73 166 GLU A CA 1
ATOM 1281 C C . GLU A 1 163 ? 92.668 26.091 -19.250 1.00 23.92 166 GLU A C 1
ATOM 1282 O O . GLU A 1 163 ? 93.046 25.814 -18.116 1.00 23.13 166 GLU A O 1
ATOM 1293 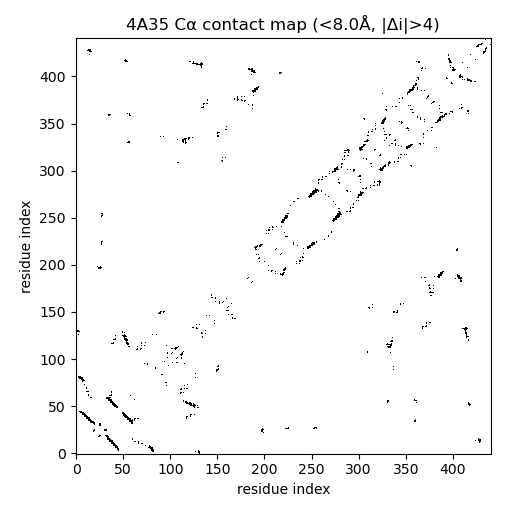N N . ASP A 1 164 ? 92.282 27.325 -19.585 1.00 21.46 167 ASP A N 1
ATOM 1294 C CA . ASP A 1 164 ? 92.251 28.447 -18.602 1.00 20.28 167 ASP A CA 1
ATOM 1295 C C . ASP A 1 164 ? 91.290 28.120 -17.457 1.00 24.08 167 ASP A C 1
ATOM 1296 O O . ASP A 1 164 ? 91.590 28.432 -16.310 1.00 21.71 167 ASP A O 1
ATOM 1301 N N . ALA A 1 165 ? 90.107 27.541 -17.809 1.00 18.38 168 ALA A N 1
ATOM 1302 C CA . ALA A 1 165 ? 89.050 27.143 -16.858 1.00 19.07 168 ALA A CA 1
ATOM 1303 C C . ALA A 1 165 ? 89.611 26.061 -15.937 1.00 24.61 168 ALA A C 1
ATOM 1304 O O . ALA A 1 165 ? 89.436 26.131 -14.726 1.00 23.94 168 ALA A O 1
ATOM 1306 N N . LEU A 1 166 ? 90.314 25.063 -16.517 1.00 22.11 169 LEU A N 1
ATOM 1307 C CA . LEU A 1 166 ? 90.937 23.980 -15.743 1.00 23.16 169 LEU A CA 1
ATOM 1308 C C . LEU A 1 166 ? 91.961 24.539 -14.750 1.00 25.24 169 LEU A C 1
ATOM 1309 O O . LEU A 1 166 ? 92.045 24.056 -13.621 1.00 25.17 169 LEU A O 1
ATOM 1314 N N . GLU A 1 167 ? 92.754 25.522 -15.177 1.00 21.57 170 GLU A N 1
ATOM 1315 C CA . GLU A 1 167 ? 93.778 26.117 -14.319 1.00 22.11 170 GLU A CA 1
ATOM 1316 C C . GLU A 1 167 ? 93.127 26.808 -13.071 1.00 23.25 170 GLU A C 1
ATOM 1317 O O . GLU A 1 167 ? 93.563 26.572 -11.930 1.00 22.80 170 GLU A O 1
ATOM 1323 N N . ILE A 1 168 ? 92.033 27.536 -13.291 1.00 20.66 171 ILE A N 1
ATOM 1324 C CA . ILE A 1 168 ? 91.307 28.221 -12.209 1.00 20.43 171 ILE A CA 1
ATOM 1325 C C . ILE A 1 168 ? 90.730 27.156 -11.223 1.00 24.39 171 ILE A C 1
ATOM 1326 O O . ILE A 1 168 ? 90.865 27.287 -9.991 1.00 25.11 171 ILE A O 1
ATOM 1331 N N . LEU A 1 169 ? 90.194 26.060 -11.781 1.00 19.21 172 LEU A N 1
ATOM 1332 C CA . LEU A 1 169 ? 89.575 25.011 -10.936 1.00 20.72 172 LEU A CA 1
ATOM 1333 C C . LEU A 1 169 ? 90.633 24.199 -10.171 1.00 24.43 172 LEU A C 1
ATOM 1334 O O . LEU A 1 169 ? 90.383 23.755 -9.043 1.00 25.54 172 LEU A O 1
ATOM 1339 N N . GLN A 1 170 ? 91.810 23.998 -10.779 1.00 22.68 173 GLN A N 1
ATOM 1340 C CA . GLN A 1 170 ? 92.907 23.269 -10.115 1.00 23.68 173 GLN A CA 1
ATOM 1341 C C . GLN A 1 170 ? 93.399 24.099 -8.929 1.00 27.25 173 GLN A C 1
ATOM 1342 O O . GLN A 1 170 ? 93.554 23.574 -7.811 1.00 26.15 173 GLN A O 1
ATOM 1348 N N . LYS A 1 171 ? 93.583 25.397 -9.155 1.00 23.26 174 LYS A N 1
ATOM 1349 C CA A LYS A 1 171 ? 94.024 26.343 -8.117 0.50 22.98 174 LYS A CA 1
ATOM 1350 C CA B LYS A 1 171 ? 94.035 26.311 -8.093 0.50 22.56 174 LYS A CA 1
ATOM 1351 C C . LYS A 1 171 ? 92.973 26.394 -6.975 1.00 26.32 174 LYS A C 1
ATOM 1352 O O . LYS A 1 171 ? 93.330 26.458 -5.788 1.00 25.89 174 LYS A O 1
ATOM 1363 N N . GLY A 1 172 ? 91.688 26.296 -7.359 1.00 23.23 175 GLY A N 1
ATOM 1364 C CA . GLY A 1 172 ? 90.563 26.331 -6.422 1.00 22.16 175 GLY A CA 1
ATOM 1365 C C . GLY A 1 172 ? 90.480 25.108 -5.526 1.00 25.04 175 GLY A C 1
ATOM 1366 O O . GLY A 1 172 ? 89.715 25.111 -4.549 1.00 23.46 175 GLY A O 1
ATOM 1367 N N . GLN A 1 173 ? 91.254 24.038 -5.858 1.00 21.77 176 GLN A N 1
ATOM 1368 C CA . GLN A 1 173 ? 91.347 22.823 -5.019 1.00 22.25 176 GLN A CA 1
ATOM 1369 C C . GLN A 1 173 ? 92.056 23.171 -3.692 1.00 25.25 176 GLN A C 1
ATOM 1370 O O . GLN A 1 173 ? 91.840 22.529 -2.656 1.00 23.99 176 GLN A O 1
ATOM 1376 N N . ILE A 1 174 ? 92.987 24.124 -3.754 1.00 23.45 177 ILE A N 1
ATOM 1377 C CA . ILE A 1 174 ? 93.832 24.508 -2.586 1.00 22.26 177 ILE A CA 1
ATOM 1378 C C . ILE A 1 174 ? 92.961 25.186 -1.514 1.00 25.64 177 ILE A C 1
ATOM 1379 O O . ILE A 1 174 ? 92.306 26.176 -1.814 1.00 25.10 177 ILE A O 1
ATOM 1384 N N . GLY A 1 175 ? 92.910 24.582 -0.326 1.00 23.86 178 GLY A N 1
ATOM 1385 C CA . GLY A 1 175 ? 92.091 25.091 0.776 1.00 24.30 178 GLY A CA 1
ATOM 1386 C C . GLY A 1 175 ? 90.592 24.897 0.609 1.00 24.45 178 GLY A C 1
ATOM 1387 O O . GLY A 1 175 ? 89.828 25.497 1.372 1.00 23.84 178 GLY A O 1
ATOM 1388 N N . LYS A 1 176 ? 90.148 23.999 -0.315 1.00 21.62 179 LYS A N 1
ATOM 1389 C CA . LYS A 1 176 ? 88.708 23.799 -0.543 1.00 21.93 179 LYS A CA 1
ATOM 1390 C C . LYS A 1 176 ? 88.037 23.184 0.701 1.00 23.31 179 LYS A C 1
ATOM 1391 O O . LYS A 1 176 ? 86.919 23.538 0.970 1.00 21.99 179 LYS A O 1
ATOM 1397 N N . LYS A 1 177 ? 88.716 22.302 1.464 1.00 22.82 180 LYS A N 1
ATOM 1398 C CA . LYS A 1 177 ?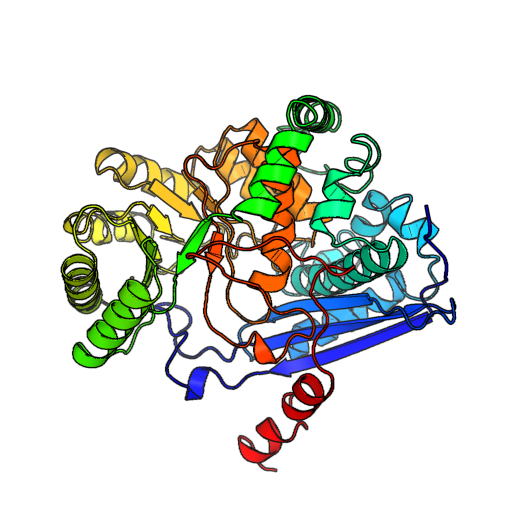 88.085 21.702 2.668 1.00 23.11 180 LYS A CA 1
ATOM 1399 C C . LYS A 1 177 ? 87.827 22.790 3.727 1.00 25.44 180 LYS A C 1
ATOM 1400 O O . LYS A 1 177 ? 86.733 22.833 4.296 1.00 24.68 180 LYS A O 1
ATOM 1406 N N . GLU A 1 178 ? 88.821 23.683 3.947 1.00 22.80 181 GLU A N 1
ATOM 1407 C CA . GLU A 1 178 ? 88.776 24.811 4.900 1.00 21.74 181 GLU A CA 1
ATOM 1408 C C . GLU A 1 178 ? 87.631 25.779 4.505 1.00 25.23 181 GLU A C 1
ATOM 1409 O O . GLU A 1 178 ? 86.839 26.170 5.375 1.00 24.47 181 GLU A O 1
ATOM 1415 N N . ARG A 1 179 ? 87.496 26.093 3.201 1.00 21.85 182 ARG A N 1
ATOM 1416 C CA . ARG A 1 179 ? 86.419 26.976 2.729 1.00 21.19 182 ARG A CA 1
ATOM 1417 C C . ARG A 1 179 ? 85.031 26.321 2.866 1.00 22.76 182 ARG A C 1
ATOM 1418 O O . ARG A 1 179 ? 84.077 27.002 3.289 1.00 21.43 182 ARG A O 1
ATOM 1426 N N . GLU A 1 180 ? 84.903 25.014 2.557 1.00 20.34 183 GLU A N 1
ATOM 1427 C CA . GLU A 1 180 ? 83.626 24.343 2.779 1.00 20.47 183 GLU A CA 1
ATOM 1428 C C . GLU A 1 180 ? 83.279 24.349 4.289 1.00 22.93 183 GLU A C 1
ATOM 1429 O O . GLU A 1 180 ? 82.142 24.674 4.635 1.00 21.58 183 GLU A O 1
ATOM 1435 N N . LYS A 1 181 ? 84.271 24.088 5.198 1.00 21.56 184 LYS A N 1
ATOM 1436 C CA . LYS A 1 181 ? 84.023 24.169 6.642 1.00 21.59 184 LYS A CA 1
ATOM 1437 C C . LYS A 1 181 ? 83.530 25.540 7.036 1.00 24.09 184 LYS A C 1
ATOM 1438 O O . LYS A 1 181 ? 82.560 25.632 7.795 1.00 23.23 184 LYS A O 1
ATOM 1444 N N . GLN A 1 182 ? 84.139 26.602 6.474 1.00 21.36 185 GLN A N 1
ATOM 1445 C CA . GLN A 1 182 ? 83.782 28.011 6.765 1.00 21.57 185 GLN A CA 1
ATOM 1446 C C . GLN A 1 182 ? 82.310 28.303 6.372 1.00 22.50 185 GLN A C 1
ATOM 1447 O O . GLN A 1 182 ? 81.540 28.909 7.142 1.00 21.72 185 GLN A O 1
ATOM 1453 N N . MET A 1 183 ? 81.925 27.823 5.185 1.00 20.34 186 MET A N 1
ATOM 1454 C CA . MET A 1 183 ? 80.578 27.962 4.653 1.00 17.61 186 MET A CA 1
ATOM 1455 C C . MET A 1 183 ? 79.567 27.256 5.565 1.00 23.72 186 MET A C 1
ATOM 1456 O O . MET A 1 183 ? 78.559 27.861 5.922 1.00 21.99 186 MET A O 1
ATOM 1461 N N . LEU A 1 184 ? 79.876 26.016 6.001 1.00 22.24 187 LEU A N 1
ATOM 1462 C CA . LEU A 1 184 ? 78.948 25.265 6.836 1.00 22.08 187 LEU A CA 1
ATOM 1463 C C . LEU A 1 184 ? 78.820 25.895 8.215 1.00 25.75 187 LEU A C 1
ATOM 1464 O O . LEU A 1 184 ? 77.754 25.838 8.812 1.00 23.96 187 LEU A O 1
ATOM 1469 N N . ALA A 1 185 ? 79.899 26.532 8.701 1.00 23.55 188 ALA A N 1
ATOM 1470 C CA . ALA A 1 185 ? 79.875 27.093 10.040 1.00 24.57 188 ALA A CA 1
ATOM 1471 C C . ALA A 1 185 ? 79.209 28.476 10.104 1.00 24.63 188 ALA A C 1
ATOM 1472 O O . ALA A 1 185 ? 78.517 28.733 11.084 1.00 24.26 188 ALA A O 1
ATOM 1474 N N . GLN A 1 186 ? 79.402 29.352 9.086 1.00 20.83 189 GLN A N 1
ATOM 1475 C CA . GLN A 1 186 ? 78.969 30.738 9.151 1.00 21.61 189 GLN A CA 1
ATOM 1476 C C . GLN A 1 186 ? 78.102 31.217 7.985 1.00 23.91 189 GLN A C 1
ATOM 1477 O O . GLN A 1 186 ? 77.533 32.297 8.093 1.00 23.54 189 GLN A O 1
ATOM 1483 N N . GLY A 1 187 ? 78.074 30.477 6.873 1.00 20.00 190 GLY A N 1
ATOM 1484 C CA . GLY A 1 187 ? 77.243 30.848 5.740 1.00 20.21 190 GLY A CA 1
ATOM 1485 C C . GLY A 1 187 ? 77.860 31.895 4.843 1.00 21.91 190 GLY A C 1
ATOM 1486 O O . GLY A 1 187 ? 78.965 32.391 5.103 1.00 21.30 190 GLY A O 1
ATOM 1487 N N . TYR A 1 188 ? 77.119 32.254 3.780 1.00 19.05 191 TYR A N 1
ATOM 1488 C CA . TYR A 1 188 ? 77.545 33.211 2.759 1.00 18.40 191 TYR A CA 1
ATOM 1489 C C . TYR A 1 188 ? 76.947 34.579 3.071 1.00 23.02 191 TYR A C 1
ATOM 1490 O O . TYR A 1 188 ? 75.734 34.682 3.193 1.00 21.31 191 TYR A O 1
ATOM 1499 N N . PRO A 1 189 ? 77.789 35.642 3.166 1.00 20.89 192 PRO A N 1
ATOM 1500 C CA . PRO A 1 189 ? 77.287 36.957 3.603 1.00 18.88 19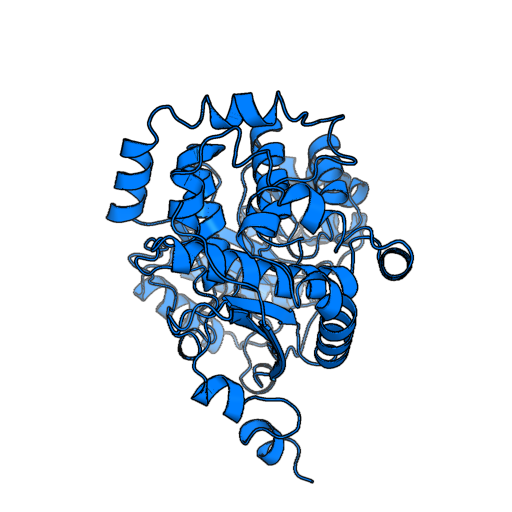2 PRO A CA 1
ATOM 1501 C C . PRO A 1 189 ? 76.222 37.506 2.639 1.00 21.35 192 PRO A C 1
ATOM 1502 O O . PRO A 1 189 ? 76.362 37.375 1.418 1.00 18.65 192 PRO A O 1
ATOM 1506 N N . ALA A 1 190 ? 75.130 38.060 3.211 1.00 18.73 193 ALA A N 1
ATOM 1507 C CA . ALA A 1 190 ? 74.028 38.619 2.410 1.00 18.86 193 ALA A CA 1
ATOM 1508 C C . ALA A 1 190 ? 73.754 40.095 2.708 1.00 20.83 193 ALA A C 1
ATOM 1509 O O . ALA A 1 190 ? 74.230 40.662 3.686 1.00 20.44 193 ALA A O 1
ATOM 1511 N N . TYR A 1 191 ? 73.005 40.728 1.803 1.00 18.27 194 TYR A N 1
ATOM 1512 C CA . TYR A 1 191 ? 72.471 42.069 2.016 1.00 18.34 194 TYR A CA 1
ATOM 1513 C C . TYR A 1 191 ? 70.986 41.953 1.827 1.00 20.14 194 TYR A C 1
ATOM 1514 O O . TYR A 1 191 ? 70.534 41.020 1.118 1.00 19.13 194 TYR A O 1
ATOM 1523 N N . THR A 1 192 ? 70.227 42.874 2.434 1.00 18.15 195 THR A N 1
ATOM 1524 C CA . THR A 1 192 ? 68.791 42.874 2.292 1.00 19.62 195 THR A CA 1
ATOM 1525 C C . THR A 1 192 ? 68.280 43.974 1.286 1.00 21.06 195 THR A C 1
ATOM 1526 O O . THR A 1 192 ? 68.727 45.113 1.295 1.00 20.93 195 THR A O 1
ATOM 1530 N N . THR A 1 193 ? 67.278 43.598 0.491 1.00 18.71 196 THR A N 1
ATOM 1531 C CA . THR A 1 193 ? 66.599 44.510 -0.448 1.00 19.14 196 THR A CA 1
ATOM 1532 C C . THR A 1 193 ? 65.188 44.823 0.143 1.00 22.00 196 THR A C 1
ATOM 1533 O O . THR A 1 193 ? 64.387 45.503 -0.489 1.00 20.96 196 THR A O 1
ATOM 1537 N N . SER A 1 194 ? 64.905 44.346 1.357 1.00 22.62 197 SER A N 1
ATOM 1538 C CA A SER A 1 194 ? 63.572 44.523 1.936 0.50 24.38 197 SER A CA 1
ATOM 1539 C CA B SER A 1 194 ? 63.619 44.523 2.068 0.50 23.72 197 SER A CA 1
ATOM 1540 C C . SER A 1 194 ? 63.198 46.000 2.294 1.00 28.98 197 SER A C 1
ATOM 1541 O O . SER A 1 194 ? 62.013 46.273 2.473 1.00 30.54 197 SER A O 1
ATOM 1546 N N . CYS A 1 195 ? 64.152 46.952 2.348 1.00 24.89 198 CYS A N 1
ATOM 1547 C CA . CYS A 1 195 ? 63.825 48.383 2.606 1.00 25.01 198 CYS A CA 1
ATOM 1548 C C . CYS A 1 195 ? 63.948 49.202 1.302 1.00 28.01 198 CYS A C 1
ATOM 1549 O O . CYS A 1 195 ? 63.897 50.447 1.328 1.00 26.98 198 CYS A O 1
ATOM 1552 N N . ALA A 1 196 ? 64.206 48.515 0.172 1.00 22.68 199 ALA A N 1
ATOM 1553 C CA . ALA A 1 196 ? 64.558 49.184 -1.074 1.00 20.61 199 ALA A CA 1
ATOM 1554 C C . ALA A 1 196 ? 63.420 49.799 -1.870 1.00 23.17 199 ALA A C 1
ATOM 1555 O O . ALA A 1 196 ? 63.685 50.705 -2.666 1.00 21.09 199 ALA A O 1
ATOM 1557 N N . TRP A 1 197 ? 62.220 49.263 -1.741 1.00 19.89 200 TRP A N 1
ATOM 1558 C CA . TRP A 1 197 ? 61.134 49.479 -2.703 1.00 21.07 200 TRP A CA 1
ATOM 1559 C C . TRP A 1 197 ? 60.544 50.871 -2.704 1.00 24.25 200 TRP A C 1
ATOM 1560 O O . TRP A 1 197 ? 60.611 51.600 -1.702 1.00 22.54 200 TRP A O 1
ATOM 1571 N N . LEU A 1 198 ? 60.049 51.268 -3.899 1.00 22.74 201 LEU A N 1
ATOM 1572 C CA . LEU A 1 198 ? 59.377 52.548 -4.101 1.00 24.87 201 LEU A CA 1
ATOM 1573 C C . LEU A 1 198 ? 57.918 52.502 -3.547 1.00 29.05 201 LEU A C 1
ATOM 1574 O O . LEU A 1 198 ? 57.279 51.446 -3.558 1.00 26.73 201 LEU A O 1
ATOM 1579 N N . GLY A 1 199 ? 57.422 53.658 -3.096 1.00 25.43 202 GLY A N 1
ATOM 1580 C CA . GLY A 1 199 ? 56.042 53.825 -2.633 1.00 25.74 202 GLY A CA 1
ATOM 1581 C C . GLY A 1 199 ? 55.826 53.874 -1.135 1.00 32.17 202 GLY A C 1
ATOM 1582 O O . GLY A 1 199 ? 54.701 54.138 -0.678 1.00 33.08 202 GLY A O 1
ATOM 1583 N N . TYR A 1 200 ? 56.880 53.597 -0.347 1.00 28.29 203 TYR A N 1
ATOM 1584 C CA . TYR A 1 200 ? 56.780 53.593 1.104 1.00 28.24 203 TYR A CA 1
ATOM 1585 C C . TYR A 1 200 ? 56.737 55.004 1.683 1.00 33.01 203 TYR A C 1
ATOM 1586 O O . TYR A 1 200 ? 57.569 55.855 1.317 1.00 30.45 203 TYR A O 1
ATOM 1595 N N . SER A 1 201 ? 55.832 55.227 2.643 1.00 29.98 204 SER A N 1
ATOM 1596 C CA . SER A 1 201 ? 55.823 56.476 3.403 1.00 30.90 204 SER A CA 1
ATOM 1597 C C . SER A 1 201 ? 57.119 56.529 4.254 1.00 34.94 204 SER A C 1
ATOM 1598 O O . SER A 1 201 ? 57.784 55.498 4.424 1.00 33.26 204 SER A O 1
ATOM 1601 N N . ASP A 1 202 ? 57.442 57.697 4.837 1.00 33.35 205 ASP A N 1
ATOM 1602 C CA . ASP A 1 202 ? 58.597 57.848 5.738 1.00 32.81 205 ASP A CA 1
ATOM 1603 C C . ASP A 1 202 ? 58.511 56.872 6.908 1.00 35.00 205 ASP A C 1
ATOM 1604 O O . ASP A 1 202 ? 59.465 56.152 7.196 1.00 32.86 205 ASP A O 1
ATOM 1609 N N . ASP A 1 203 ? 57.355 56.861 7.590 1.00 34.75 206 ASP A N 1
ATOM 1610 C CA . ASP A 1 203 ? 57.083 55.973 8.725 1.00 34.05 206 ASP A CA 1
ATOM 1611 C C . ASP A 1 203 ? 57.267 54.518 8.339 1.00 33.22 206 ASP A C 1
ATOM 1612 O O . ASP A 1 203 ? 57.972 53.791 9.049 1.00 32.56 206 ASP A O 1
ATOM 1617 N N . THR A 1 204 ? 56.670 54.090 7.217 1.00 27.92 207 THR A N 1
ATOM 1618 C CA . THR A 1 204 ? 56.810 52.692 6.765 1.00 28.61 207 THR A CA 1
ATOM 1619 C C . THR A 1 204 ? 58.292 52.322 6.557 1.00 29.46 207 THR A C 1
ATOM 1620 O O . THR A 1 204 ? 58.758 51.254 6.989 1.00 27.87 207 THR A O 1
ATOM 1624 N N . LEU A 1 205 ? 59.016 53.209 5.858 1.00 24.01 208 LEU A N 1
ATOM 1625 C CA . LEU A 1 205 ? 60.425 52.936 5.559 1.00 22.68 208 LEU A CA 1
ATOM 1626 C C . LEU A 1 205 ? 61.247 52.891 6.870 1.00 24.81 208 LEU A C 1
ATOM 1627 O O . LEU A 1 205 ? 62.111 52.014 7.000 1.00 24.03 208 LEU A O 1
ATOM 1632 N N . LYS A 1 206 ? 60.974 53.826 7.834 1.00 23.93 209 LYS A N 1
ATOM 1633 C CA . LYS A 1 206 ? 61.689 53.792 9.115 1.00 25.49 209 LYS A CA 1
ATOM 1634 C C . LYS A 1 206 ? 61.420 52.461 9.851 1.00 30.38 209 LYS A C 1
ATOM 1635 O O . LYS A 1 206 ? 62.343 51.894 10.424 1.00 31.38 209 LYS A O 1
ATOM 1641 N N . GLN A 1 207 ? 60.170 51.963 9.804 1.00 29.37 210 GLN A N 1
ATOM 1642 C CA . GLN A 1 207 ? 59.755 50.696 10.447 1.00 30.56 210 GLN A CA 1
ATOM 1643 C C . GLN A 1 207 ? 60.513 49.486 9.847 1.00 31.78 210 GLN A C 1
ATOM 1644 O O . GLN A 1 207 ? 61.062 48.663 10.599 1.00 31.87 210 GLN A O 1
ATOM 1650 N N . LEU A 1 208 ? 60.578 49.408 8.506 1.00 27.66 211 LEU A N 1
ATOM 1651 C CA . LEU A 1 208 ? 61.299 48.312 7.813 1.00 26.37 211 LEU A CA 1
ATOM 1652 C C . LEU A 1 208 ? 62.797 48.316 8.146 1.00 30.76 211 LEU A C 1
ATOM 1653 O O . LEU A 1 208 ? 63.372 47.248 8.428 1.00 28.71 211 LEU A O 1
ATOM 1658 N N . CYS A 1 209 ? 63.403 49.513 8.154 1.00 26.77 212 CYS A N 1
ATOM 1659 C CA . CYS A 1 209 ? 64.823 49.699 8.520 1.00 28.28 212 CYS A CA 1
ATOM 1660 C C . CYS A 1 209 ? 65.086 49.219 9.947 1.00 30.97 212 CYS A C 1
ATOM 1661 O O . CYS A 1 209 ? 65.997 48.421 10.168 1.00 26.32 212 CYS A O 1
ATOM 1664 N N . ALA A 1 210 ? 64.278 49.712 10.920 1.00 30.05 213 ALA A N 1
ATOM 1665 C CA . ALA A 1 210 ? 64.413 49.338 12.321 1.00 31.23 213 ALA A CA 1
ATOM 1666 C C . ALA A 1 210 ? 64.296 47.830 12.493 1.00 32.71 213 ALA A C 1
ATOM 1667 O O . ALA A 1 210 ? 65.105 47.236 13.218 1.00 31.58 213 ALA A O 1
ATOM 1669 N N . GLN A 1 211 ? 63.329 47.199 11.807 1.00 31.08 214 GLN A N 1
ATOM 1670 C CA . GLN A 1 211 ? 63.141 45.743 11.921 1.00 32.00 214 GLN A CA 1
ATOM 1671 C C . GLN A 1 211 ? 64.371 44.991 11.343 1.00 32.21 214 GLN A C 1
ATOM 1672 O O . GLN A 1 211 ? 64.925 44.101 12.005 1.00 31.57 214 GLN A O 1
ATOM 1678 N N . ALA A 1 212 ? 64.847 45.399 10.151 1.00 28.28 215 ALA A N 1
ATOM 1679 C CA . ALA A 1 212 ? 66.036 44.789 9.535 1.00 27.13 215 ALA A CA 1
ATOM 1680 C C . ALA A 1 212 ? 67.257 44.943 10.465 1.00 28.41 215 ALA A C 1
ATOM 1681 O O . ALA A 1 212 ? 67.958 43.964 10.724 1.00 27.26 215 ALA A O 1
ATOM 1683 N N . LEU A 1 213 ? 67.476 46.168 11.014 1.00 25.41 216 LEU A N 1
ATOM 1684 C CA . LEU A 1 213 ? 68.620 46.390 11.922 1.00 26.87 216 LEU A CA 1
ATOM 1685 C C . LEU A 1 213 ? 68.531 45.468 13.170 1.00 33.69 216 LEU A C 1
ATOM 1686 O O . LEU A 1 213 ? 69.527 44.835 13.558 1.00 33.68 216 LEU A O 1
ATOM 1691 N N . LYS A 1 214 ? 67.317 45.369 13.752 1.00 32.56 217 LYS A N 1
ATOM 1692 C CA . LYS A 1 214 ? 67.024 44.510 14.917 1.00 34.23 217 LYS A CA 1
ATOM 1693 C C . LYS A 1 214 ? 67.321 43.021 14.569 1.00 40.49 217 LYS A C 1
ATOM 1694 O O . LYS A 1 214 ? 67.977 42.330 15.367 1.00 41.43 217 LYS A O 1
ATOM 1700 N N . ASP A 1 215 ? 66.908 42.563 13.355 1.00 36.35 218 ASP A N 1
ATOM 1701 C CA . ASP A 1 215 ? 67.108 41.193 12.862 1.00 36.27 218 ASP A CA 1
ATOM 1702 C C . ASP A 1 215 ? 68.567 40.859 12.506 1.00 41.80 218 ASP A C 1
ATOM 1703 O O . ASP A 1 215 ? 68.835 39.708 12.132 1.00 43.33 218 ASP A O 1
ATOM 1708 N N . GLY A 1 216 ? 69.478 41.845 12.590 1.00 35.28 219 GLY A N 1
ATOM 1709 C CA . GLY A 1 216 ? 70.896 41.650 12.308 1.00 33.45 219 GLY A CA 1
ATOM 1710 C C . GLY A 1 216 ? 71.403 42.079 10.938 1.00 33.08 219 GLY A C 1
ATOM 1711 O O . GLY A 1 216 ? 72.573 41.841 10.628 1.00 32.98 219 GLY A O 1
ATOM 1712 N N . TRP A 1 217 ? 70.553 42.692 10.082 1.00 26.74 220 TRP A N 1
ATOM 1713 C CA . TRP A 1 217 ? 71.049 43.136 8.759 1.00 24.74 220 TRP A CA 1
ATOM 1714 C C . TRP A 1 217 ? 71.961 44.362 8.903 1.00 27.14 220 TRP A C 1
ATOM 1715 O O . TRP A 1 217 ? 71.670 45.245 9.692 1.00 26.38 220 TRP A O 1
ATOM 1726 N N . THR A 1 218 ? 73.056 44.415 8.115 1.00 25.11 221 THR A N 1
ATOM 1727 C CA . THR A 1 218 ? 74.013 45.526 8.164 1.00 25.77 221 THR A CA 1
ATOM 1728 C C . THR A 1 218 ? 74.351 46.031 6.751 1.00 27.10 221 THR A C 1
ATOM 1729 O O . THR A 1 218 ? 75.134 46.958 6.622 1.00 24.84 221 THR A O 1
ATOM 1733 N N . ARG A 1 219 ? 73.777 45.398 5.669 1.00 23.58 222 ARG A N 1
ATOM 1734 C CA . ARG A 1 219 ? 74.009 45.742 4.265 1.00 22.20 222 ARG A CA 1
ATOM 1735 C C . ARG A 1 219 ? 72.638 45.902 3.586 1.00 23.25 222 ARG A C 1
ATOM 1736 O O . ARG A 1 219 ? 71.783 45.023 3.713 1.00 22.36 222 ARG A O 1
ATOM 1744 N N . PHE A 1 220 ? 72.403 47.057 2.978 1.00 18.87 223 PHE A N 1
ATOM 1745 C CA . PHE A 1 220 ? 71.101 47.469 2.482 1.00 17.69 223 PHE A CA 1
ATOM 1746 C C . PHE A 1 220 ? 71.098 48.010 1.071 1.00 23.77 223 PHE A C 1
ATOM 1747 O O . PHE A 1 220 ? 71.917 48.854 0.717 1.00 23.30 223 PHE A O 1
ATOM 1755 N N . LYS A 1 221 ? 70.097 47.564 0.277 1.00 19.34 224 LYS A N 1
ATOM 1756 C CA . LYS A 1 221 ? 69.929 48.111 -1.053 1.00 19.06 224 LYS A CA 1
ATOM 1757 C C . LYS A 1 221 ? 68.738 49.039 -1.045 1.00 20.35 224 LYS A C 1
ATOM 1758 O O . LYS A 1 221 ? 67.794 48.852 -0.268 1.00 20.90 224 LYS A O 1
ATOM 1764 N N . VAL A 1 222 ? 68.778 50.044 -1.924 1.00 17.70 225 VAL A N 1
ATOM 1765 C CA . VAL A 1 222 ? 67.674 50.992 -2.115 1.00 17.03 225 VAL A CA 1
ATOM 1766 C C . VAL A 1 222 ? 67.464 51.218 -3.617 1.00 21.36 225 VAL A C 1
ATOM 1767 O O . VAL A 1 222 ? 68.425 51.420 -4.364 1.00 20.92 225 VAL A O 1
ATOM 1771 N N . LYS A 1 223 ? 66.201 51.199 -4.053 1.00 17.65 226 LYS A N 1
ATOM 1772 C CA . LYS A 1 223 ? 65.856 51.494 -5.440 1.00 17.60 226 LYS A CA 1
ATOM 1773 C C . LYS A 1 223 ? 65.814 52.988 -5.638 1.00 22.50 226 LYS A C 1
ATOM 1774 O O . LYS A 1 223 ? 65.252 53.726 -4.805 1.00 22.19 226 LYS A O 1
ATOM 1780 N N . VAL A 1 224 ? 66.323 53.415 -6.790 1.00 18.46 227 VAL A N 1
ATOM 1781 C CA . VAL A 1 224 ? 66.386 54.825 -7.214 1.00 19.99 227 VAL A CA 1
ATOM 1782 C C . VAL A 1 224 ? 66.037 54.940 -8.699 1.00 22.59 227 VAL A C 1
ATOM 1783 O O . VAL A 1 224 ? 65.888 53.907 -9.385 1.00 19.41 227 VAL A O 1
ATOM 1787 N N . GLY A 1 225 ? 65.949 56.178 -9.195 1.00 23.52 228 GLY A N 1
ATOM 1788 C CA . GLY A 1 225 ? 65.857 56.440 -10.624 1.00 22.68 228 GLY A CA 1
ATOM 1789 C C . GLY A 1 225 ? 64.591 56.928 -11.283 1.00 25.29 228 GLY A C 1
ATOM 1790 O O . GLY A 1 225 ? 64.618 57.149 -12.490 1.00 24.50 228 GLY A O 1
ATOM 1791 N N . ALA A 1 226 ? 63.478 57.063 -10.540 1.00 21.48 229 ALA A N 1
ATOM 1792 C CA . ALA A 1 226 ? 62.229 57.576 -11.122 1.00 22.62 229 ALA A CA 1
ATOM 1793 C C . ALA A 1 226 ? 62.079 59.047 -10.791 1.00 27.06 229 ALA A C 1
ATOM 1794 O O . ALA A 1 226 ? 61.556 59.822 -11.601 1.00 27.85 229 ALA A O 1
ATOM 1796 N N . ASP A 1 227 ? 62.506 59.427 -9.579 1.00 21.91 230 ASP A N 1
ATOM 1797 C CA . ASP A 1 227 ? 62.291 60.770 -9.055 1.00 21.57 230 ASP A CA 1
ATOM 1798 C C . ASP A 1 227 ? 63.413 61.102 -8.078 1.00 24.16 230 ASP A C 1
ATOM 1799 O O . ASP A 1 227 ? 63.524 60.475 -7.027 1.00 22.49 230 ASP A O 1
ATOM 1804 N N . LEU A 1 228 ? 64.260 62.063 -8.458 1.00 22.92 231 LEU A N 1
ATOM 1805 C CA . LEU A 1 228 ? 65.433 62.429 -7.665 1.00 23.79 231 LEU A CA 1
ATOM 1806 C C . LEU A 1 228 ? 65.087 62.848 -6.241 1.00 28.61 231 LEU A C 1
ATOM 1807 O O . LEU A 1 228 ? 65.769 62.402 -5.326 1.00 28.94 231 LEU A O 1
ATOM 1812 N N . GLN A 1 229 ? 64.101 63.744 -6.059 1.00 26.45 232 GLN A N 1
ATOM 1813 C CA . GLN A 1 229 ? 63.715 64.218 -4.710 1.00 26.99 232 GLN A CA 1
ATOM 1814 C C . GLN A 1 229 ? 63.255 63.036 -3.837 1.00 29.64 232 GLN A C 1
ATOM 1815 O O . GLN A 1 229 ? 63.664 62.954 -2.682 1.00 28.95 232 GLN A O 1
ATOM 1821 N N . ASP A 1 230 ? 62.470 62.088 -4.413 1.00 26.39 233 ASP A N 1
ATOM 1822 C CA . ASP A 1 230 ? 62.036 60.877 -3.690 1.00 25.27 233 ASP A CA 1
ATOM 1823 C C . ASP A 1 230 ? 63.260 60.025 -3.316 1.00 28.28 233 ASP A C 1
ATOM 1824 O O . ASP A 1 230 ? 63.301 59.473 -2.205 1.00 26.71 233 ASP A O 1
ATOM 1829 N N . ASP A 1 231 ? 64.276 59.943 -4.229 1.00 24.03 234 ASP A N 1
ATOM 1830 C CA . ASP A 1 231 ? 65.497 59.189 -3.945 1.00 21.75 234 ASP A CA 1
ATOM 1831 C C . ASP A 1 231 ? 66.253 59.830 -2.788 1.00 26.84 234 ASP A C 1
ATOM 1832 O O . ASP A 1 231 ? 66.711 59.130 -1.900 1.00 27.03 234 ASP A O 1
ATOM 1837 N N . MET A 1 232 ? 66.345 61.152 -2.773 1.00 25.79 235 MET A N 1
ATOM 1838 C CA . MET A 1 232 ? 67.021 61.827 -1.668 1.00 28.88 235 MET A CA 1
ATOM 1839 C C . MET A 1 232 ? 66.261 61.637 -0.355 1.00 33.94 235 MET A C 1
ATOM 1840 O O . MET A 1 232 ? 66.909 61.285 0.638 1.00 33.18 235 MET A O 1
ATOM 1845 N N . ARG A 1 233 ? 64.908 61.737 -0.374 1.00 30.08 236 ARG A N 1
ATOM 1846 C CA . ARG A 1 233 ? 64.063 61.498 0.806 1.00 31.87 236 ARG A CA 1
ATOM 1847 C C . ARG A 1 233 ? 64.335 60.088 1.408 1.00 33.17 236 ARG A C 1
ATOM 1848 O O . ARG A 1 233 ? 64.584 59.980 2.608 1.00 32.79 236 ARG A O 1
ATOM 1856 N N . ARG A 1 234 ? 64.275 59.025 0.578 1.00 29.38 237 ARG A N 1
ATOM 1857 C CA . ARG A 1 234 ? 64.425 57.656 1.053 1.00 28.44 237 ARG A CA 1
ATOM 1858 C C . ARG A 1 234 ? 65.878 57.294 1.422 1.00 29.66 237 ARG A C 1
ATOM 1859 O O . ARG A 1 234 ? 66.082 56.545 2.384 1.00 27.75 237 ARG A O 1
ATOM 1867 N N . CYS A 1 235 ? 66.881 57.789 0.660 1.00 27.60 238 CYS A N 1
ATOM 1868 C CA . CYS A 1 235 ? 68.287 57.521 0.965 1.00 26.07 238 CYS A CA 1
ATOM 1869 C C . CYS A 1 235 ? 68.650 58.205 2.281 1.00 29.56 238 CYS A C 1
ATOM 1870 O O . CYS A 1 235 ? 69.337 57.600 3.091 1.00 30.24 238 CYS A O 1
ATOM 1873 N N . GLN A 1 236 ? 68.126 59.417 2.522 1.00 26.88 239 GLN A N 1
ATOM 1874 C CA . GLN A 1 236 ? 68.350 60.147 3.794 1.00 28.16 239 GLN A CA 1
ATOM 1875 C C . GLN A 1 236 ? 67.818 59.327 4.991 1.00 32.78 239 GLN A C 1
ATOM 1876 O O . GLN A 1 236 ? 68.544 59.116 5.969 1.00 33.32 239 GLN A O 1
ATOM 1882 N N . ILE A 1 237 ? 66.602 58.817 4.877 1.00 31.12 240 ILE A N 1
ATOM 1883 C CA . ILE A 1 237 ? 65.994 58.004 5.943 1.00 31.04 240 ILE A CA 1
ATOM 1884 C C . ILE A 1 237 ? 66.845 56.751 6.203 1.00 34.72 240 ILE A C 1
ATOM 1885 O O . ILE A 1 237 ? 67.158 56.461 7.360 1.00 36.04 240 ILE A O 1
ATOM 1890 N N . ILE A 1 238 ? 67.232 56.018 5.144 1.00 29.45 241 ILE A N 1
ATOM 1891 C CA . ILE A 1 238 ? 67.982 54.782 5.354 1.00 27.51 241 ILE A CA 1
ATOM 1892 C C . ILE A 1 238 ? 69.357 55.095 5.968 1.00 31.50 241 ILE A C 1
ATOM 1893 O O . ILE A 1 238 ? 69.729 54.482 6.963 1.00 27.77 241 ILE A O 1
ATOM 1898 N N . ARG A 1 239 ? 70.102 56.025 5.364 1.00 32.46 242 ARG A N 1
ATOM 1899 C CA . ARG A 1 239 ? 71.443 56.381 5.826 1.00 33.53 242 ARG A CA 1
ATOM 1900 C C . ARG A 1 239 ? 71.420 56.887 7.297 1.00 38.87 242 ARG A C 1
ATOM 1901 O O . ARG A 1 239 ? 72.313 56.494 8.049 1.00 39.94 242 ARG A O 1
ATOM 1909 N N . ASP A 1 240 ? 70.361 57.613 7.733 1.00 33.85 243 ASP A N 1
ATOM 1910 C CA . ASP A 1 240 ? 70.203 58.060 9.121 1.00 36.69 243 ASP A CA 1
ATOM 1911 C C . ASP A 1 240 ? 69.875 56.892 10.070 1.00 42.75 243 ASP A C 1
ATOM 1912 O O . ASP A 1 240 ? 70.261 56.957 11.241 1.00 44.78 243 ASP A O 1
ATOM 1917 N N . MET A 1 241 ? 69.112 55.869 9.592 1.00 36.50 244 MET A N 1
ATOM 1918 C CA . MET A 1 241 ? 68.744 54.693 10.410 1.00 35.04 244 MET A CA 1
ATOM 1919 C C . MET A 1 241 ? 69.939 53.765 10.566 1.00 36.48 244 MET A C 1
ATOM 1920 O O . MET A 1 241 ? 70.174 53.259 11.658 1.00 38.68 244 MET A O 1
ATOM 1925 N N . ILE A 1 242 ? 70.665 53.501 9.463 1.00 30.86 245 ILE A N 1
ATOM 1926 C CA . ILE A 1 242 ? 71.755 52.515 9.435 1.00 29.25 245 ILE A CA 1
ATOM 1927 C C . ILE A 1 242 ? 73.134 53.091 9.848 1.00 33.10 245 ILE A C 1
ATOM 1928 O O . ILE A 1 242 ? 74.011 52.315 10.227 1.00 33.06 245 ILE A O 1
ATOM 1933 N N . GLY A 1 243 ? 73.317 54.408 9.790 1.00 31.38 246 GLY A N 1
ATOM 1934 C CA . GLY A 1 243 ? 74.599 55.010 10.156 1.00 32.89 246 GLY A CA 1
ATOM 1935 C C . GLY A 1 243 ? 75.644 54.972 9.036 1.00 38.81 246 GLY A C 1
ATOM 1936 O O . GLY A 1 243 ? 75.454 54.286 8.016 1.00 38.99 246 GLY A O 1
ATOM 1937 N N . PRO A 1 244 ? 76.802 55.653 9.220 1.00 37.13 247 PRO A N 1
ATOM 1938 C CA . PRO A 1 244 ? 77.830 55.699 8.147 1.00 36.49 247 PRO A CA 1
ATOM 1939 C C . PRO A 1 244 ? 78.679 54.429 7.957 1.00 39.07 247 PRO A C 1
ATOM 1940 O O . PRO A 1 244 ? 79.232 54.251 6.878 1.00 40.38 247 PRO A O 1
ATOM 1944 N N . GLU A 1 245 ? 78.858 53.601 8.981 1.00 35.70 248 GLU A N 1
ATOM 1945 C CA . GLU A 1 245 ? 79.703 52.407 8.867 1.00 36.10 248 GLU A CA 1
ATOM 1946 C C . GLU A 1 245 ? 78.998 51.243 8.114 1.00 40.27 248 GLU A C 1
ATOM 1947 O O . GLU A 1 245 ? 79.691 50.286 7.730 1.00 43.17 248 GLU A O 1
ATOM 1953 N N . LYS A 1 246 ? 77.649 51.302 7.939 1.00 30.86 249 LYS A N 1
ATOM 1954 C CA . LYS A 1 246 ? 76.889 50.214 7.269 1.00 27.70 249 LYS A CA 1
ATOM 1955 C C . LYS A 1 246 ? 76.840 50.418 5.723 1.00 29.61 249 LYS A C 1
ATOM 1956 O O . LYS A 1 246 ? 76.946 51.541 5.218 1.00 30.84 249 LYS A O 1
ATOM 1962 N N . THR A 1 247 ? 76.747 49.293 4.962 1.00 25.52 250 THR A N 1
ATOM 1963 C CA . THR A 1 247 ? 76.779 49.285 3.528 1.00 23.10 250 THR A CA 1
ATOM 1964 C C . THR A 1 247 ? 75.428 49.635 2.930 1.00 24.28 250 THR A C 1
ATOM 1965 O O . THR A 1 247 ? 74.406 49.035 3.258 1.00 24.09 250 THR A O 1
ATOM 1969 N N . LEU A 1 248 ? 75.463 50.619 2.058 1.00 19.14 251 LEU A N 1
ATOM 1970 C CA . LEU A 1 248 ? 74.306 51.036 1.268 1.00 20.54 251 LEU A CA 1
ATOM 1971 C C . LEU A 1 248 ? 74.597 50.838 -0.231 1.00 24.78 251 LEU A C 1
ATOM 1972 O O . LEU A 1 248 ? 75.616 51.324 -0.717 1.00 24.08 251 LEU A O 1
ATOM 1977 N N . MET A 1 249 ? 73.691 50.153 -0.965 1.00 21.47 252 MET A N 1
ATOM 1978 C CA . MET A 1 249 ? 73.791 49.977 -2.412 1.00 22.28 252 MET A CA 1
ATOM 1979 C C . MET A 1 249 ? 72.570 50.612 -3.073 1.00 23.75 252 MET A C 1
ATOM 1980 O O . MET A 1 249 ? 71.471 50.512 -2.533 1.00 24.72 252 MET A O 1
ATOM 1985 N N . MET A 1 250 ? 72.756 51.218 -4.225 1.00 18.31 253 MET A N 1
ATOM 1986 C CA . MET A 1 250 ? 71.645 51.812 -5.007 1.00 16.36 253 MET A CA 1
ATOM 1987 C C . MET A 1 250 ? 71.391 51.004 -6.280 1.00 20.53 253 MET A C 1
ATOM 1988 O O . MET A 1 250 ? 72.347 50.463 -6.877 1.00 20.26 253 MET A O 1
ATOM 1993 N N . ASP A 1 251 ? 70.134 51.012 -6.757 1.00 17.91 254 ASP A N 1
ATOM 1994 C CA . ASP A 1 251 ? 69.752 50.221 -7.929 1.00 18.33 254 ASP A CA 1
ATOM 1995 C C . ASP A 1 251 ? 68.778 51.040 -8.771 1.00 19.88 254 ASP A C 1
ATOM 1996 O O . ASP A 1 251 ? 67.697 51.391 -8.295 1.00 17.17 254 ASP A O 1
ATOM 2001 N N . ALA A 1 252 ? 69.209 51.443 -9.969 1.00 17.46 255 ALA A N 1
ATOM 2002 C CA . ALA A 1 252 ? 68.409 52.286 -10.866 1.00 16.12 255 ALA A CA 1
ATOM 2003 C C . ALA A 1 252 ? 67.580 51.462 -11.846 1.00 18.59 255 ALA A C 1
ATOM 2004 O O . ALA A 1 252 ? 66.839 52.087 -12.614 1.00 18.54 255 ALA A O 1
ATOM 2006 N N . ASN A 1 253 ? 67.733 50.099 -11.871 1.00 15.58 256 ASN A N 1
ATOM 2007 C CA . ASN A 1 253 ? 66.915 49.251 -12.797 1.00 14.97 256 ASN A CA 1
ATOM 2008 C C . ASN A 1 253 ? 66.828 49.829 -14.238 1.00 18.61 256 ASN A C 1
ATOM 2009 O O . ASN A 1 253 ? 65.724 49.873 -14.865 1.00 16.93 256 ASN A O 1
ATOM 2014 N N . GLN A 1 254 ? 68.025 50.240 -14.794 1.00 15.49 257 GLN A N 1
ATOM 2015 C CA . GLN A 1 254 ? 68.197 50.623 -16.211 1.00 15.10 257 GLN A CA 1
ATOM 2016 C C . GLN A 1 254 ? 67.539 51.941 -16.597 1.00 19.26 257 GLN A C 1
ATOM 2017 O O . GLN A 1 254 ? 67.398 52.207 -17.780 1.00 17.76 257 GLN A O 1
ATOM 2023 N N . ARG A 1 255 ? 67.128 52.784 -15.628 1.00 17.03 258 ARG A N 1
ATOM 2024 C CA . ARG A 1 255 ? 66.352 53.955 -15.972 1.00 17.68 258 ARG A CA 1
ATOM 2025 C C . ARG A 1 255 ? 67.032 54.994 -16.849 1.00 20.72 258 ARG A C 1
ATOM 2026 O O . ARG A 1 255 ? 66.335 55.688 -17.596 1.00 18.04 258 ARG A O 1
ATOM 2034 N N . TRP A 1 256 ? 68.350 55.150 -16.706 1.00 19.61 259 TRP A N 1
ATOM 2035 C CA . TRP A 1 256 ? 69.007 56.322 -17.261 1.00 19.37 259 TRP A CA 1
ATOM 2036 C C . TRP A 1 256 ? 69.752 56.148 -18.554 1.00 20.46 259 TRP A C 1
ATOM 2037 O O . TRP A 1 256 ? 70.171 55.033 -18.891 1.00 20.35 259 TRP A O 1
ATOM 2048 N N . ASP A 1 257 ? 69.870 57.273 -19.317 1.00 16.55 260 ASP A N 1
ATOM 2049 C CA . ASP A 1 257 ? 70.791 57.386 -20.431 1.00 17.08 260 ASP A CA 1
ATOM 2050 C C . ASP A 1 257 ? 72.181 57.616 -19.798 1.00 22.29 260 ASP A C 1
ATOM 2051 O O . ASP A 1 257 ? 72.272 57.871 -18.585 1.00 21.84 260 ASP A O 1
ATOM 2056 N N . VAL A 1 258 ? 73.253 57.528 -20.588 1.00 18.63 261 VAL A N 1
ATOM 2057 C CA . VAL A 1 258 ? 74.600 57.543 -20.022 1.00 17.95 261 VAL A CA 1
ATOM 2058 C C . VAL A 1 258 ? 74.920 58.898 -19.307 1.00 21.70 261 VAL A C 1
ATOM 2059 O O . VAL A 1 258 ? 75.260 58.866 -18.120 1.00 20.29 261 VAL A O 1
ATOM 2063 N N . PRO A 1 259 ? 74.815 60.085 -19.965 1.00 20.35 262 PRO A N 1
ATOM 2064 C CA . PRO A 1 259 ? 75.128 61.335 -19.245 1.00 21.75 262 PRO A CA 1
ATOM 2065 C C . PRO A 1 259 ? 74.187 61.543 -18.049 1.00 24.77 262 PRO A C 1
ATOM 2066 O O . PRO A 1 259 ? 74.645 61.959 -16.978 1.00 23.72 262 PRO A O 1
ATOM 2070 N N . GLU A 1 260 ? 72.894 61.209 -18.219 1.00 20.27 263 GLU A N 1
ATOM 2071 C CA . GLU A 1 260 ? 71.891 61.319 -17.151 1.00 20.71 263 GLU A CA 1
ATOM 2072 C C . GLU A 1 260 ? 72.281 60.491 -15.916 1.00 22.26 263 GLU A C 1
ATOM 2073 O O . GLU A 1 260 ? 72.127 60.992 -14.797 1.00 21.04 263 GLU A O 1
ATOM 2079 N N . ALA A 1 261 ? 72.796 59.260 -16.114 1.00 19.59 264 ALA A N 1
ATOM 2080 C CA . ALA A 1 261 ? 73.211 58.405 -14.982 1.00 17.72 264 ALA A CA 1
ATOM 2081 C C . ALA A 1 261 ? 74.326 59.087 -14.177 1.00 21.20 264 ALA A C 1
ATOM 2082 O O . ALA A 1 261 ? 74.308 59.075 -12.948 1.00 20.81 264 ALA A O 1
ATOM 2084 N N . VAL A 1 262 ? 75.291 59.716 -14.876 1.00 17.88 265 VAL A N 1
ATOM 2085 C CA . VAL A 1 262 ? 76.385 60.388 -14.184 1.00 19.66 265 VAL A CA 1
ATOM 2086 C C . VAL A 1 262 ? 75.866 61.571 -13.399 1.00 21.55 265 VAL A C 1
ATOM 2087 O O . VAL A 1 262 ? 76.255 61.768 -12.248 1.00 21.20 265 VAL A O 1
ATOM 2091 N N . GLU A 1 263 ? 74.960 62.349 -13.995 1.00 21.58 266 GLU A N 1
ATOM 2092 C CA . GLU A 1 263 ? 74.441 63.536 -13.314 1.00 22.11 266 GLU A CA 1
ATOM 2093 C C . GLU A 1 263 ? 73.612 63.185 -12.042 1.00 25.55 266 GLU A C 1
ATOM 2094 O O . GLU A 1 263 ? 73.787 63.791 -10.969 1.00 23.98 266 GLU A O 1
ATOM 2100 N N . TRP A 1 264 ? 72.710 62.247 -12.189 1.00 21.10 267 TRP A N 1
ATOM 2101 C CA . TRP A 1 264 ? 71.849 61.783 -11.100 1.00 22.04 267 TRP A CA 1
ATOM 2102 C C . TRP A 1 264 ? 72.703 61.225 -9.936 1.00 24.03 267 TRP A C 1
ATOM 2103 O O . TRP A 1 264 ? 72.509 61.599 -8.769 1.00 21.54 267 TRP A O 1
ATOM 2114 N N . MET A 1 265 ? 73.716 60.419 -10.274 1.00 20.24 268 MET A N 1
ATOM 2115 C CA . MET A 1 265 ? 74.600 59.807 -9.268 1.00 19.18 268 MET A CA 1
ATOM 2116 C C . MET A 1 265 ? 75.491 60.835 -8.578 1.00 24.08 268 MET A C 1
ATOM 2117 O O . MET A 1 265 ? 75.834 60.641 -7.397 1.00 23.31 268 MET A O 1
ATOM 2122 N N . SER A 1 266 ? 75.834 61.947 -9.277 1.00 19.91 269 SER A N 1
ATOM 2123 C CA A SER A 1 266 ? 76.628 63.022 -8.665 0.50 19.80 269 SER A CA 1
ATOM 2124 C CA B SER A 1 266 ? 76.645 62.987 -8.646 0.50 20.33 269 SER A CA 1
ATOM 2125 C C . SER A 1 266 ? 75.840 63.650 -7.501 1.00 25.09 269 SER A C 1
ATOM 2126 O O . SER A 1 266 ? 76.437 64.104 -6.520 1.00 26.19 269 SER A O 1
ATOM 2131 N N . LYS A 1 267 ? 74.481 63.640 -7.598 1.00 23.14 270 LYS A N 1
ATOM 2132 C CA . LYS A 1 267 ? 73.587 64.212 -6.579 1.00 24.45 270 LYS A CA 1
ATOM 2133 C C . LYS A 1 267 ? 73.328 63.214 -5.415 1.00 27.81 270 LYS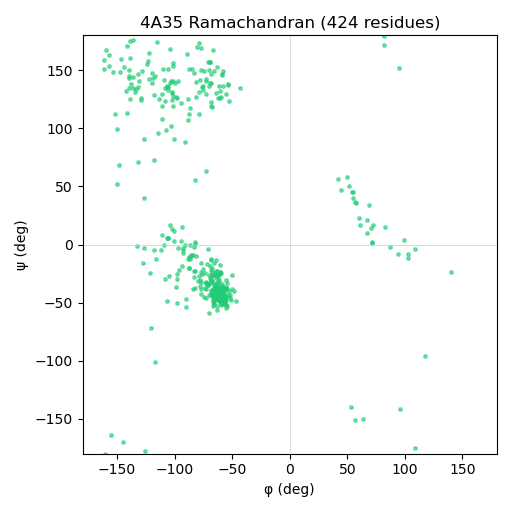 A C 1
ATOM 2134 O O . LYS A 1 267 ? 73.028 63.637 -4.281 1.00 28.35 270 LYS A O 1
ATOM 2140 N N . LEU A 1 268 ? 73.396 61.896 -5.708 1.00 23.18 271 LEU A N 1
ATOM 2141 C CA . LEU A 1 268 ? 73.183 60.845 -4.674 1.00 22.24 271 LEU A CA 1
ATOM 2142 C C . LEU A 1 268 ? 74.503 60.391 -4.010 1.00 24.92 271 LEU A C 1
ATOM 2143 O O . LEU A 1 268 ? 74.477 59.607 -3.052 1.00 21.99 271 LEU A O 1
ATOM 2148 N N . ALA A 1 269 ? 75.669 60.865 -4.532 1.00 22.86 272 ALA A N 1
ATOM 2149 C CA . ALA A 1 269 ? 76.952 60.444 -4.004 1.00 22.89 272 ALA A CA 1
ATOM 2150 C C . ALA A 1 269 ? 77.141 60.808 -2.522 1.00 27.83 272 ALA A C 1
ATOM 2151 O O . ALA A 1 269 ? 77.867 60.086 -1.819 1.00 28.80 272 ALA A O 1
ATOM 2153 N N . LYS A 1 270 ? 76.418 61.841 -2.018 1.00 24.71 273 LYS A N 1
ATOM 2154 C CA . LYS A 1 270 ? 76.523 62.259 -0.609 1.00 25.89 273 LYS A CA 1
ATOM 2155 C C . LYS A 1 270 ? 76.112 61.111 0.337 1.00 29.86 273 LYS A C 1
ATOM 2156 O O . LYS A 1 270 ? 76.566 61.088 1.463 1.00 30.23 273 LYS A O 1
ATOM 2162 N N . PHE A 1 271 ? 75.297 60.153 -0.141 1.00 24.09 274 PHE A N 1
ATOM 2163 C CA . PHE A 1 271 ? 74.848 59.027 0.688 1.00 23.87 274 PHE A CA 1
ATOM 2164 C C . PHE A 1 271 ? 75.912 57.910 0.742 1.00 26.13 274 PHE A C 1
ATOM 2165 O O . PHE A 1 271 ? 75.722 56.903 1.433 1.00 25.54 274 PHE A O 1
ATOM 2173 N N . LYS A 1 272 ? 77.057 58.125 0.065 1.00 23.50 275 LYS A N 1
ATOM 2174 C CA . LYS A 1 272 ? 78.187 57.187 0.011 1.00 23.82 275 LYS A CA 1
ATOM 2175 C C . LYS A 1 272 ? 77.738 55.752 -0.343 1.00 25.49 275 LYS A C 1
ATOM 2176 O O . LYS A 1 272 ? 78.041 54.779 0.388 1.00 24.81 275 LYS A O 1
ATOM 2182 N N . PRO A 1 273 ? 77.079 55.592 -1.514 1.00 19.47 276 PRO A N 1
ATOM 2183 C CA . PRO A 1 273 ? 76.704 54.224 -1.949 1.00 18.15 276 PRO A CA 1
ATOM 2184 C C . PRO A 1 273 ? 77.932 53.364 -2.333 1.00 21.39 276 PRO A C 1
ATOM 2185 O O . PRO A 1 273 ? 78.879 53.886 -2.928 1.00 20.52 276 PRO A O 1
ATOM 2189 N N . LEU A 1 274 ? 77.952 52.077 -1.951 1.00 22.01 277 LEU A N 1
ATOM 2190 C CA . LEU A 1 274 ? 79.056 51.189 -2.403 1.00 22.19 277 LEU A CA 1
ATOM 2191 C C . LEU A 1 274 ? 79.036 51.021 -3.944 1.00 22.31 277 LEU A C 1
ATOM 2192 O O . LEU A 1 274 ? 80.075 51.051 -4.649 1.00 19.91 277 LEU A O 1
ATOM 2197 N N . TRP A 1 275 ? 77.828 50.837 -4.484 1.00 20.99 278 TRP A N 1
ATOM 2198 C CA . TRP A 1 275 ? 77.665 50.694 -5.897 1.00 20.12 278 TRP A CA 1
ATOM 2199 C C . TRP A 1 275 ? 76.352 51.289 -6.378 1.00 21.02 278 TRP A C 1
ATOM 2200 O O . TRP A 1 275 ? 75.390 51.495 -5.582 1.00 17.29 278 TRP A O 1
ATOM 2211 N N . ILE A 1 276 ? 76.335 51.573 -7.676 1.00 17.17 279 ILE A N 1
ATOM 2212 C CA . ILE A 1 276 ? 75.118 51.911 -8.433 1.00 15.14 279 ILE A CA 1
ATOM 2213 C C . ILE A 1 276 ? 74.881 50.733 -9.379 1.00 18.53 279 ILE A C 1
ATOM 2214 O O . ILE A 1 276 ? 75.754 50.394 -10.215 1.00 17.19 279 ILE A O 1
ATOM 2219 N N . GLU A 1 277 ? 73.725 50.095 -9.208 1.00 16.31 280 GLU A N 1
ATOM 2220 C CA . GLU A 1 277 ? 73.379 48.912 -9.973 1.00 17.17 280 GLU A CA 1
ATOM 2221 C C . GLU A 1 277 ? 72.480 49.296 -11.183 1.00 19.84 280 GLU A C 1
ATOM 2222 O O . GLU A 1 277 ? 71.548 50.104 -11.048 1.00 19.34 280 GLU A O 1
ATOM 2228 N N . GLU A 1 278 ? 72.730 48.635 -12.351 1.00 15.28 281 GLU A N 1
ATOM 2229 C CA . GLU A 1 278 ? 72.016 48.844 -13.600 1.00 16.04 281 GLU A CA 1
ATOM 2230 C C . GLU A 1 278 ? 71.747 50.340 -13.884 1.00 20.75 281 GLU A C 1
ATOM 2231 O O . GLU A 1 278 ? 70.584 50.744 -14.040 1.00 18.90 281 GLU A O 1
ATOM 2237 N N . PRO A 1 279 ? 72.789 51.204 -13.919 1.00 20.03 282 PRO A N 1
ATOM 2238 C CA . PRO A 1 279 ? 72.526 52.634 -14.213 1.00 19.38 282 PRO A CA 1
ATOM 2239 C C . PRO A 1 279 ? 71.889 52.844 -15.595 1.00 21.21 282 PRO A C 1
ATOM 2240 O O . PRO A 1 279 ? 71.193 53.832 -15.794 1.00 21.39 282 PRO A O 1
ATOM 2244 N N . THR A 1 280 ? 72.102 51.915 -16.563 1.00 17.99 283 THR A N 1
ATOM 2245 C CA . THR A 1 280 ? 71.521 52.109 -17.891 1.00 17.81 283 THR A CA 1
ATOM 2246 C C . THR A 1 280 ? 71.115 50.737 -18.453 1.00 20.38 283 THR A C 1
ATOM 2247 O O . THR A 1 280 ? 71.102 49.733 -17.690 1.00 19.66 283 THR A O 1
ATOM 2251 N N . SER A 1 281 ? 70.770 50.721 -19.738 1.00 17.80 284 SER A N 1
ATOM 2252 C CA . SER A 1 281 ? 70.374 49.516 -20.506 1.00 17.22 284 SER A CA 1
ATOM 2253 C C . SER A 1 281 ? 71.324 48.315 -20.170 1.00 20.88 284 SER A C 1
ATOM 2254 O O . SER A 1 281 ? 72.551 48.491 -20.219 1.00 18.42 284 SER A O 1
ATOM 2257 N N . PRO A 1 282 ? 70.760 47.102 -19.929 1.00 18.39 285 PRO A N 1
ATOM 2258 C CA . PRO A 1 282 ? 71.593 45.921 -19.597 1.00 16.71 285 PRO A CA 1
ATOM 2259 C C . PRO A 1 282 ? 72.426 45.474 -20.801 1.00 20.39 285 PRO A C 1
ATOM 2260 O O . PRO A 1 282 ? 73.328 44.669 -20.630 1.00 20.45 285 PRO A O 1
ATOM 2264 N N . ASP A 1 283 ? 72.108 45.990 -22.012 1.00 16.17 286 ASP A N 1
ATOM 2265 C CA . ASP A 1 283 ? 72.909 45.709 -23.238 1.00 15.89 286 ASP A CA 1
ATOM 2266 C C . ASP A 1 283 ? 74.061 46.696 -23.446 1.00 18.36 286 ASP A C 1
ATOM 2267 O O . ASP A 1 283 ? 74.895 46.494 -24.345 1.00 17.67 286 ASP A O 1
ATOM 2272 N N . ASP A 1 284 ? 74.067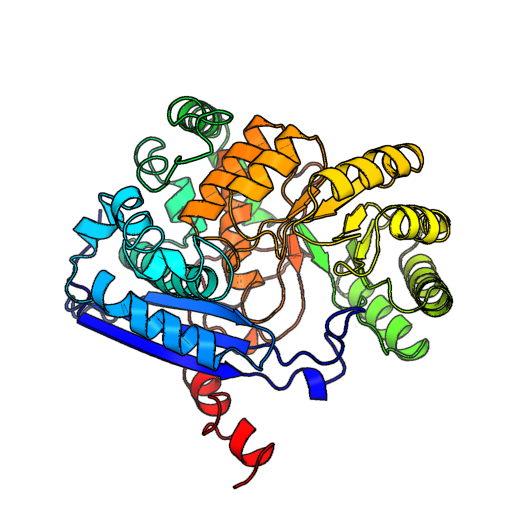 47.814 -22.696 1.00 15.52 287 ASP A N 1
ATOM 2273 C CA . ASP A 1 284 ? 75.041 48.844 -23.051 1.00 15.76 287 ASP A CA 1
ATOM 2274 C C . ASP A 1 284 ? 76.339 48.640 -22.283 1.00 18.23 287 ASP A C 1
ATOM 2275 O O . ASP A 1 284 ? 76.548 49.224 -21.231 1.00 16.44 287 ASP A O 1
ATOM 2280 N N . ILE A 1 285 ? 77.219 47.840 -22.856 1.00 15.87 288 ILE A N 1
ATOM 2281 C CA . ILE A 1 285 ? 78.549 47.546 -22.303 1.00 16.22 288 ILE A CA 1
ATOM 2282 C C . ILE A 1 285 ? 79.355 48.837 -22.262 1.00 20.48 288 ILE A C 1
ATOM 2283 O O . ILE A 1 285 ? 79.918 49.177 -21.214 1.00 18.86 288 ILE A O 1
ATOM 2288 N N . LEU A 1 286 ? 79.442 49.542 -23.431 1.00 18.17 289 LEU A N 1
ATOM 2289 C CA . LEU A 1 286 ? 80.233 50.768 -23.522 1.00 17.92 289 LEU A CA 1
ATOM 2290 C C . LEU A 1 286 ? 79.668 51.838 -22.582 1.00 18.20 289 LEU A C 1
ATOM 2291 O O . LEU A 1 286 ? 80.463 52.600 -21.980 1.00 17.54 289 LEU A O 1
ATOM 2296 N N . GLY A 1 287 ? 78.347 51.851 -22.446 1.00 17.49 290 GLY A N 1
ATOM 2297 C CA . GLY A 1 287 ? 77.668 52.780 -21.543 1.00 18.55 290 GLY A CA 1
ATOM 2298 C C . GLY A 1 287 ? 78.028 52.581 -20.083 1.00 18.76 290 GLY A C 1
ATOM 2299 O O . GLY A 1 287 ? 78.312 53.551 -19.354 1.00 16.59 290 GLY A O 1
ATOM 2300 N N . HIS A 1 288 ? 78.038 51.311 -19.641 1.00 18.62 291 HIS A N 1
ATOM 2301 C CA . HIS A 1 288 ? 78.420 50.977 -18.270 1.00 17.20 291 HIS A CA 1
ATOM 2302 C C . HIS A 1 288 ? 79.870 51.385 -18.013 1.00 20.59 291 HIS A C 1
ATOM 2303 O O . HIS A 1 288 ? 80.149 52.005 -16.962 1.00 19.06 291 HIS A O 1
ATOM 2310 N N . ALA A 1 289 ? 80.781 51.142 -19.002 1.00 19.63 292 ALA A N 1
ATOM 2311 C CA . ALA A 1 289 ? 82.174 51.573 -18.876 1.00 20.26 292 ALA A CA 1
ATOM 2312 C C . ALA A 1 289 ? 82.277 53.101 -18.799 1.00 21.43 292 ALA A C 1
ATOM 2313 O O . ALA A 1 289 ? 83.043 53.617 -17.999 1.00 19.73 292 ALA A O 1
ATOM 2315 N N . THR A 1 290 ? 81.496 53.851 -19.617 1.00 21.11 293 THR A N 1
ATOM 2316 C CA . THR A 1 290 ? 81.527 55.326 -19.544 1.00 20.93 293 THR A CA 1
ATOM 2317 C C . THR A 1 290 ? 81.110 55.820 -18.122 1.00 21.17 293 THR A C 1
ATOM 2318 O O . THR A 1 290 ? 81.768 56.712 -17.557 1.00 22.01 293 THR A O 1
ATOM 2322 N N . ILE A 1 291 ? 80.051 55.229 -17.555 1.00 17.80 294 ILE A N 1
ATOM 2323 C CA . ILE A 1 291 ? 79.528 55.616 -16.236 1.00 16.47 294 ILE A CA 1
ATOM 2324 C C . ILE A 1 291 ? 80.551 55.207 -15.174 1.00 18.81 294 ILE A C 1
ATOM 2325 O O . ILE A 1 291 ? 80.851 56.000 -14.292 1.00 18.18 294 ILE A O 1
ATOM 2330 N N . SER A 1 292 ? 81.109 53.999 -15.290 1.00 17.17 295 SER A N 1
ATOM 2331 C CA . SER A 1 292 ? 82.129 53.536 -14.345 1.00 18.08 295 SER A CA 1
ATOM 2332 C C . SER A 1 292 ? 83.323 54.524 -14.300 1.00 21.29 295 SER A C 1
ATOM 2333 O O . SER A 1 292 ? 83.726 54.941 -13.196 1.00 19.31 295 SER A O 1
ATOM 2336 N N . LYS A 1 293 ? 83.869 54.937 -15.481 1.00 19.85 296 LYS A N 1
ATOM 2337 C CA . LYS A 1 293 ? 85.022 55.846 -15.465 1.00 22.59 296 LYS A CA 1
ATOM 2338 C C . LYS A 1 293 ? 84.671 57.174 -14.790 1.00 25.93 296 LYS A C 1
ATOM 2339 O O . LYS A 1 293 ? 85.494 57.732 -14.067 1.00 25.40 296 LYS A O 1
ATOM 2345 N N . ALA A 1 294 ? 83.446 57.659 -14.987 1.00 23.25 297 ALA A N 1
ATOM 2346 C CA . ALA A 1 294 ? 83.015 58.930 -14.394 1.00 24.40 297 ALA A CA 1
ATOM 2347 C C . ALA A 1 294 ? 82.768 58.856 -12.883 1.00 28.01 297 ALA A C 1
ATOM 2348 O O . ALA A 1 294 ? 82.984 59.867 -12.211 1.00 26.08 297 ALA A O 1
ATOM 2350 N N . LEU A 1 295 ? 82.285 57.694 -12.353 1.00 24.02 298 LEU A N 1
ATOM 2351 C CA . LEU A 1 295 ? 81.877 57.563 -10.965 1.00 25.46 298 LEU A CA 1
ATOM 2352 C C . LEU A 1 295 ? 82.921 56.940 -10.001 1.00 34.18 298 LEU A C 1
ATOM 2353 O O . LEU A 1 295 ? 82.934 57.316 -8.839 1.00 29.94 298 LEU A O 1
ATOM 2358 N N . VAL A 1 296 ? 83.812 56.043 -10.481 1.00 34.57 299 VAL A N 1
ATOM 2359 C CA . VAL A 1 296 ? 84.857 55.410 -9.626 1.00 36.22 299 VAL A CA 1
ATOM 2360 C C . VAL A 1 296 ? 85.711 56.534 -8.897 1.00 42.75 299 VAL A C 1
ATOM 2361 O O . VAL A 1 296 ? 85.946 56.366 -7.690 1.00 43.73 299 VAL A O 1
ATOM 2365 N N . PRO A 1 297 ? 85.948 57.734 -9.512 1.00 39.73 300 PRO A N 1
ATOM 2366 C CA . PRO A 1 297 ? 86.591 58.859 -8.784 1.00 40.39 300 PRO A CA 1
ATOM 2367 C C . PRO A 1 297 ? 85.780 59.426 -7.587 1.00 42.59 300 PRO A C 1
ATOM 2368 O O . PRO A 1 297 ? 86.350 60.050 -6.681 1.00 42.53 300 PRO A O 1
ATOM 2372 N N . LEU A 1 298 ? 84.448 59.229 -7.582 1.00 35.60 301 LEU A N 1
ATOM 2373 C CA . LEU A 1 298 ? 83.577 59.618 -6.461 1.00 33.56 301 LEU A CA 1
ATOM 2374 C C . LEU A 1 298 ? 83.526 58.479 -5.424 1.00 33.28 301 LEU A C 1
ATOM 2375 O O . LEU A 1 298 ? 82.836 58.597 -4.416 1.00 32.82 301 LEU A O 1
ATOM 2380 N N . GLY A 1 299 ? 84.226 57.380 -5.697 1.00 27.48 302 GLY A N 1
ATOM 2381 C CA . GLY A 1 299 ? 84.242 56.214 -4.810 1.00 26.99 302 GLY A CA 1
ATOM 2382 C C . GLY A 1 299 ? 83.063 55.263 -4.983 1.00 27.09 302 GLY A C 1
ATOM 2383 O O . GLY A 1 299 ? 82.808 54.434 -4.113 1.00 26.49 302 GLY A O 1
ATOM 2384 N N . ILE A 1 300 ? 82.321 55.395 -6.094 1.00 23.07 303 ILE A N 1
ATOM 2385 C CA . ILE A 1 300 ? 81.151 54.583 -6.397 1.00 20.02 303 ILE A CA 1
ATOM 2386 C C . ILE A 1 300 ? 81.472 53.590 -7.542 1.00 23.02 303 ILE A C 1
ATOM 2387 O O . ILE A 1 300 ? 81.812 54.016 -8.649 1.00 22.52 303 ILE A O 1
ATOM 2392 N N . GLY A 1 301 ? 81.265 52.304 -7.262 1.00 19.67 304 GLY A N 1
ATOM 2393 C CA . GLY A 1 301 ? 81.502 51.256 -8.257 1.00 19.33 304 GLY A CA 1
ATOM 2394 C C . GLY A 1 301 ? 80.227 51.046 -9.049 1.00 23.99 304 GLY A C 1
ATOM 2395 O O . GLY A 1 301 ? 79.124 51.412 -8.597 1.00 22.32 304 GLY A O 1
ATOM 2396 N N . ILE A 1 302 ? 80.367 50.371 -10.193 1.00 17.87 305 ILE A N 1
ATOM 2397 C CA . ILE A 1 302 ? 79.200 50.052 -11.036 1.00 15.82 305 ILE A CA 1
ATOM 2398 C C . ILE A 1 302 ? 78.953 48.569 -10.901 1.00 19.76 305 ILE A C 1
ATOM 2399 O O . ILE A 1 302 ? 79.902 47.776 -10.939 1.00 18.95 305 ILE A O 1
ATOM 2404 N N . ALA A 1 303 ? 77.683 48.197 -10.711 1.00 16.82 306 ALA A N 1
ATOM 2405 C CA . ALA A 1 303 ? 77.223 46.804 -10.642 1.00 16.57 306 ALA A CA 1
ATOM 2406 C C . ALA A 1 303 ? 76.204 46.552 -11.769 1.00 20.36 306 ALA A C 1
ATOM 2407 O O . ALA A 1 303 ? 75.328 47.388 -12.004 1.00 19.02 306 ALA A O 1
ATOM 2409 N N . THR A 1 304 ? 76.274 45.395 -12.432 1.00 14.46 307 THR A N 1
ATOM 2410 C CA . THR A 1 304 ? 75.208 45.086 -13.390 1.00 15.03 307 THR A CA 1
ATOM 2411 C C . THR A 1 304 ? 75.211 43.601 -13.628 1.00 18.96 307 THR A C 1
ATOM 2412 O O . THR A 1 304 ? 76.174 42.910 -13.243 1.00 17.13 307 THR A O 1
ATOM 2416 N N . GLY A 1 305 ? 74.139 43.126 -14.269 1.00 17.83 308 GLY A N 1
ATOM 2417 C CA . GLY A 1 305 ? 74.091 41.740 -14.685 1.00 17.64 308 GLY A CA 1
ATOM 2418 C C . GLY A 1 305 ? 72.796 40.979 -14.542 1.00 19.58 308 GLY A C 1
ATOM 2419 O O . GLY A 1 305 ? 72.650 39.963 -15.218 1.00 18.97 308 GLY A O 1
ATOM 2420 N N . GLU A 1 306 ? 71.893 41.386 -13.632 1.00 18.34 309 GLU A N 1
ATOM 2421 C CA . GLU A 1 306 ? 70.682 40.585 -13.441 1.00 19.51 309 GLU A CA 1
ATOM 2422 C C . GLU A 1 306 ? 69.862 40.347 -14.743 1.00 21.62 309 GLU A C 1
ATOM 2423 O O . GLU A 1 306 ? 69.220 39.306 -14.810 1.00 21.40 309 GLU A O 1
ATOM 2429 N N . GLN A 1 307 ? 69.870 41.304 -15.760 1.00 16.82 310 GLN A N 1
ATOM 2430 C CA . GLN A 1 307 ? 69.130 41.105 -16.996 1.00 18.35 310 GLN A CA 1
ATOM 2431 C C . GLN A 1 307 ? 70.095 40.902 -18.165 1.00 21.39 310 GLN A C 1
ATOM 2432 O O . GLN A 1 307 ? 69.666 40.909 -19.325 1.00 22.41 310 GLN A O 1
ATOM 2438 N N . CYS A 1 308 ? 71.423 40.769 -17.855 1.00 16.09 311 CYS A N 1
ATOM 2439 C CA A CYS A 1 308 ? 72.441 40.503 -18.847 0.50 16.19 311 CYS A CA 1
ATOM 2440 C CA B CYS A 1 308 ? 72.396 40.555 -18.938 0.50 16.17 311 CYS A CA 1
ATOM 2441 C C . CYS A 1 308 ? 72.133 39.141 -19.494 1.00 19.17 311 CYS A C 1
ATOM 2442 O O . CYS A 1 308 ? 72.134 38.131 -18.778 1.00 17.16 311 CYS A O 1
ATOM 2447 N N . HIS A 1 309 ? 71.758 39.117 -20.748 1.00 16.25 312 HIS A N 1
ATOM 2448 C CA . HIS A 1 309 ? 71.187 37.904 -21.362 1.00 15.02 312 HIS A CA 1
ATOM 2449 C C . HIS A 1 309 ? 72.066 36.658 -21.576 1.00 16.43 312 HIS A C 1
ATOM 2450 O O . HIS A 1 309 ? 71.508 35.545 -21.620 1.00 18.09 312 HIS A O 1
ATOM 2457 N N . ASN A 1 310 ? 73.395 36.794 -21.739 1.00 16.84 313 ASN A N 1
ATOM 2458 C CA . ASN A 1 310 ? 74.211 35.588 -21.928 1.00 17.29 313 ASN A CA 1
ATOM 2459 C C . ASN A 1 310 ? 75.659 35.932 -21.603 1.00 18.21 313 ASN A C 1
ATOM 2460 O O . ASN A 1 310 ? 75.976 37.093 -21.274 1.00 16.67 313 ASN A O 1
ATOM 2465 N N . ARG A 1 311 ? 76.533 34.933 -21.729 1.00 16.01 314 ARG A N 1
ATOM 2466 C CA . ARG A 1 311 ? 77.952 35.041 -21.360 1.00 15.61 314 ARG A CA 1
ATOM 2467 C C . ARG A 1 311 ? 78.724 35.999 -22.304 1.00 18.44 314 ARG A C 1
ATOM 2468 O O . ARG A 1 311 ? 79.802 36.459 -21.922 1.00 16.48 314 ARG A O 1
ATOM 2476 N N . VAL A 1 312 ? 78.208 36.242 -23.537 1.00 15.69 315 VAL A N 1
ATOM 2477 C CA . VAL A 1 312 ? 78.903 37.134 -24.508 1.00 15.49 315 VAL A CA 1
ATOM 2478 C C . VAL A 1 312 ? 78.840 38.563 -23.979 1.00 18.58 315 VAL A C 1
ATOM 2479 O O . VAL A 1 312 ? 79.804 39.300 -24.099 1.00 18.05 315 VAL A O 1
ATOM 2483 N N . ILE A 1 313 ? 77.702 38.958 -23.385 1.00 14.55 316 ILE A N 1
ATOM 2484 C CA . ILE A 1 313 ? 77.549 40.287 -22.798 1.00 14.20 316 ILE A CA 1
ATOM 2485 C C . ILE A 1 313 ? 78.481 40.365 -21.596 1.00 17.23 316 ILE A C 1
ATOM 2486 O O . ILE A 1 313 ? 79.177 41.360 -21.476 1.00 15.02 316 ILE A O 1
ATOM 2491 N N . PHE A 1 314 ? 78.456 39.366 -20.691 1.00 16.40 317 PHE A N 1
ATOM 2492 C CA . PHE A 1 314 ? 79.371 39.419 -19.533 1.00 15.93 317 PHE A CA 1
ATOM 2493 C C . PHE A 1 314 ? 80.852 39.482 -19.972 1.00 18.11 317 PHE A C 1
ATOM 2494 O O . PHE A 1 314 ? 81.655 40.192 -19.369 1.00 16.78 317 PHE A O 1
ATOM 2502 N N . LYS A 1 315 ? 81.214 38.727 -20.989 1.00 15.69 318 LYS A N 1
ATOM 2503 C CA . LYS A 1 315 ? 82.592 38.751 -21.475 1.00 15.64 318 LYS A CA 1
ATOM 2504 C C . LYS A 1 315 ? 83.013 40.167 -21.842 1.00 19.17 318 LYS A C 1
ATOM 2505 O O . LYS A 1 315 ? 84.062 40.627 -21.412 1.00 18.24 318 LYS A O 1
ATOM 2511 N N . GLN A 1 316 ? 82.171 40.875 -22.570 1.00 13.94 319 GLN A N 1
ATOM 2512 C CA . GLN A 1 316 ? 82.503 42.249 -23.017 1.00 14.09 319 GLN A CA 1
ATOM 2513 C C . GLN A 1 316 ? 82.489 43.220 -21.861 1.00 15.83 319 GLN A C 1
ATOM 2514 O O . GLN A 1 316 ? 83.338 44.108 -21.834 1.00 17.04 319 GLN A O 1
ATOM 2520 N N . LEU A 1 317 ? 81.574 43.027 -20.871 1.00 14.63 320 LEU A N 1
ATOM 2521 C CA . LEU A 1 317 ? 81.587 43.879 -19.654 1.00 14.56 320 LEU A CA 1
ATOM 2522 C C . LEU A 1 317 ? 82.942 43.769 -18.922 1.00 17.69 320 LEU A C 1
ATOM 2523 O O . LEU A 1 317 ? 83.489 44.771 -18.456 1.00 17.15 320 LEU A O 1
ATOM 2528 N N . LEU A 1 318 ? 83.499 42.551 -18.880 1.00 16.76 321 LEU A N 1
ATOM 2529 C CA . LEU A 1 318 ? 84.804 42.288 -18.246 1.00 15.93 321 LEU A CA 1
ATOM 2530 C C . LEU A 1 318 ? 85.922 42.873 -19.157 1.00 18.83 321 LEU A C 1
ATOM 2531 O O . LEU A 1 318 ? 86.833 43.515 -18.661 1.00 17.77 321 LEU A O 1
ATOM 2536 N N . GLN A 1 319 ? 85.847 42.620 -20.472 1.00 17.00 322 GLN A N 1
ATOM 2537 C CA . GLN A 1 319 ? 86.847 43.130 -21.451 1.00 17.70 322 GLN A CA 1
ATOM 2538 C C . GLN A 1 319 ? 86.984 44.666 -21.410 1.00 20.42 322 GLN A C 1
ATOM 2539 O O . GLN A 1 319 ? 88.108 45.175 -21.399 1.00 19.97 322 GLN A O 1
ATOM 2545 N N . ALA A 1 320 ? 85.828 45.375 -21.350 1.00 19.22 323 ALA A N 1
ATOM 2546 C CA . ALA A 1 320 ? 85.775 46.816 -21.338 1.00 19.73 323 ALA A CA 1
ATOM 2547 C C . ALA A 1 320 ? 85.998 47.403 -19.939 1.00 20.51 323 ALA A C 1
ATOM 2548 O O . ALA A 1 320 ? 85.926 48.632 -19.817 1.00 19.09 323 ALA A O 1
ATOM 2550 N N . LYS A 1 321 ? 86.168 46.553 -18.879 1.00 18.72 324 LYS A N 1
ATOM 2551 C CA . LYS A 1 321 ? 86.311 47.008 -17.478 1.00 20.61 324 LYS A CA 1
ATOM 2552 C C . LYS A 1 321 ? 85.114 47.922 -17.112 1.00 22.74 324 LYS A C 1
ATOM 2553 O O . LYS A 1 321 ? 85.261 49.003 -16.542 1.00 23.47 324 LYS A O 1
ATOM 2559 N N . ALA A 1 322 ? 83.925 47.481 -17.491 1.00 19.52 325 ALA A N 1
ATOM 2560 C CA . ALA A 1 322 ? 82.695 48.249 -17.399 1.00 18.45 325 ALA A CA 1
ATOM 2561 C C . ALA A 1 322 ? 82.038 48.127 -16.034 1.00 19.99 325 ALA A C 1
ATOM 2562 O O . ALA A 1 322 ? 81.055 48.815 -15.793 1.00 20.12 325 ALA A O 1
ATOM 2564 N N . LEU A 1 323 ? 82.513 47.220 -15.158 1.00 18.18 326 LEU A N 1
ATOM 2565 C CA . LEU A 1 323 ? 81.778 47.028 -13.895 1.00 17.23 326 LEU A CA 1
ATOM 2566 C C . LEU A 1 323 ? 82.759 46.654 -12.743 1.00 20.25 326 LEU A C 1
ATOM 2567 O O . LEU A 1 323 ? 83.779 45.997 -12.977 1.00 19.36 326 LEU A O 1
ATOM 2572 N N . GLN A 1 324 ? 82.434 47.062 -11.542 1.00 16.97 327 GLN A N 1
ATOM 2573 C CA . GLN A 1 324 ? 83.241 46.725 -10.353 1.00 16.76 327 GLN A CA 1
ATOM 2574 C C . GLN A 1 324 ? 82.650 45.491 -9.643 1.00 19.84 327 GLN A C 1
ATOM 2575 O O . GLN A 1 324 ? 83.351 44.856 -8.853 1.00 19.59 327 GLN A O 1
ATOM 2581 N N . PHE A 1 325 ? 81.348 45.198 -9.869 1.00 16.99 328 PHE A N 1
ATOM 2582 C CA . PHE A 1 325 ? 80.648 44.060 -9.232 1.00 15.37 328 PHE A CA 1
ATOM 2583 C C . PHE A 1 325 ? 79.783 43.409 -10.278 1.00 19.12 328 PHE A C 1
ATOM 2584 O O . PHE A 1 325 ? 79.003 44.096 -10.971 1.00 17.02 328 PHE A O 1
ATOM 2592 N N . LEU A 1 326 ? 79.987 42.110 -10.450 1.00 16.48 329 LEU A N 1
ATOM 2593 C CA . LEU A 1 326 ? 79.281 41.377 -11.522 1.00 13.90 329 LEU A CA 1
ATOM 2594 C C . LEU A 1 326 ? 78.154 40.603 -10.916 1.00 17.43 329 LEU A C 1
ATOM 2595 O O . LEU A 1 326 ? 78.369 39.750 -10.066 1.00 16.99 329 LEU A O 1
ATOM 2600 N N . GLN A 1 327 ? 76.929 40.834 -11.423 1.00 14.95 330 GLN A N 1
ATOM 2601 C CA . GLN A 1 327 ? 75.769 40.196 -10.800 1.00 15.16 330 GLN A CA 1
ATOM 2602 C C . GLN A 1 327 ? 75.199 39.080 -11.662 1.00 20.04 330 GLN A C 1
ATOM 2603 O O . GLN A 1 327 ? 74.373 39.331 -12.523 1.00 20.84 330 GLN A O 1
ATOM 2609 N N . ILE A 1 328 ? 75.579 37.839 -11.338 1.00 18.39 331 ILE A N 1
ATOM 2610 C CA . ILE A 1 328 ? 74.998 36.691 -12.014 1.00 17.22 331 ILE A CA 1
ATOM 2611 C C . ILE A 1 328 ? 73.525 36.522 -11.612 1.00 19.15 331 ILE A C 1
ATOM 2612 O O . ILE A 1 328 ? 73.089 37.000 -10.567 1.00 17.95 331 ILE A O 1
ATOM 2617 N N . ASP A 1 329 ? 72.759 35.845 -12.475 1.00 17.81 332 ASP A N 1
ATOM 2618 C CA . ASP A 1 329 ? 71.395 35.474 -12.165 1.00 16.75 332 ASP A CA 1
ATOM 2619 C C . ASP A 1 329 ? 71.215 34.001 -12.579 1.00 19.86 332 ASP A C 1
ATOM 2620 O O . ASP A 1 329 ? 71.598 33.600 -13.687 1.00 19.28 332 ASP A O 1
ATOM 2625 N N . SER A 1 330 ? 70.655 33.209 -11.656 1.00 16.73 333 SER A N 1
ATOM 2626 C CA . SER A 1 330 ? 70.453 31.766 -11.784 1.00 17.13 333 SER A CA 1
ATOM 2627 C C . SER A 1 330 ? 69.438 31.403 -12.887 1.00 19.13 333 SER A C 1
ATOM 2628 O O . SER A 1 330 ? 69.458 30.279 -13.362 1.00 18.85 333 SER A O 1
ATOM 2631 N N . CYS A 1 331 ? 68.498 32.321 -13.212 1.00 14.57 334 CYS A N 1
ATOM 2632 C CA . CYS A 1 331 ? 67.387 32.010 -14.157 1.00 14.65 334 CYS A CA 1
ATOM 2633 C C . CYS A 1 331 ? 67.352 32.880 -15.468 1.00 18.85 334 CYS A C 1
ATOM 2634 O O . CYS A 1 331 ? 66.521 32.599 -16.338 1.00 18.90 334 CYS A O 1
ATOM 2637 N N . ARG A 1 332 ? 68.228 33.867 -15.607 1.00 15.65 335 ARG A N 1
ATOM 2638 C CA . ARG A 1 332 ? 68.377 34.712 -16.787 1.00 16.06 335 ARG A CA 1
ATOM 2639 C C . ARG A 1 332 ? 69.400 34.057 -17.748 1.00 18.19 335 ARG A C 1
ATOM 2640 O O . ARG A 1 332 ? 69.188 33.999 -18.945 1.00 16.69 335 ARG A O 1
ATOM 2648 N N . LEU A 1 333 ? 70.536 33.616 -17.182 1.00 16.33 336 LEU A N 1
ATOM 2649 C CA . LEU A 1 333 ? 71.557 32.907 -17.981 1.00 16.11 336 LEU A CA 1
ATOM 2650 C C . LEU A 1 333 ? 71.122 31.453 -18.197 1.00 18.14 336 LEU A C 1
ATOM 2651 O O . LEU A 1 333 ? 70.123 30.995 -17.595 1.00 16.02 336 LEU A O 1
ATOM 2656 N N . GLY A 1 334 ? 71.883 30.746 -19.018 1.00 16.27 337 GLY A N 1
ATOM 2657 C CA . GLY A 1 334 ? 71.616 29.361 -19.364 1.00 15.64 337 GLY A CA 1
ATOM 2658 C C . GLY A 1 334 ? 71.909 28.383 -18.220 1.00 17.85 337 GLY A C 1
ATOM 2659 O O . GLY A 1 334 ? 72.816 27.559 -18.323 1.00 18.16 337 GLY A O 1
ATOM 2660 N N . SER A 1 335 ? 71.157 28.529 -17.084 1.00 16.03 338 SER A N 1
ATOM 2661 C CA . SER A 1 335 ? 71.178 27.665 -15.894 1.00 15.78 338 SER A CA 1
ATOM 2662 C C . SER A 1 335 ? 72.613 27.559 -15.274 1.00 17.08 338 SER A C 1
ATOM 2663 O O . SER A 1 335 ? 73.430 28.462 -15.419 1.00 17.34 338 SER A O 1
ATOM 2666 N N . VAL A 1 336 ? 72.903 26.441 -14.625 1.00 17.09 339 VAL A N 1
ATOM 2667 C CA . VAL A 1 336 ? 74.174 26.233 -13.956 1.00 15.31 339 VAL A CA 1
ATOM 2668 C C . VAL A 1 336 ? 75.320 26.302 -15.001 1.00 19.96 339 VAL A C 1
ATOM 2669 O O . VAL A 1 336 ? 76.335 26.975 -14.754 1.00 18.38 339 VAL A O 1
ATOM 2673 N N . ASN A 1 337 ? 75.107 25.708 -16.190 1.00 17.39 340 ASN A N 1
ATOM 2674 C CA . ASN A 1 337 ? 76.167 25.619 -17.222 1.00 17.47 340 ASN A CA 1
ATOM 2675 C C . ASN A 1 337 ? 76.730 26.991 -17.583 1.00 19.45 340 ASN A C 1
ATOM 2676 O O . ASN A 1 337 ? 77.919 27.202 -17.474 1.00 16.07 340 ASN A O 1
ATOM 2681 N N . GLU A 1 338 ? 75.867 27.921 -17.966 1.00 17.14 341 GLU A N 1
ATOM 2682 C CA . GLU A 1 338 ? 76.328 29.236 -18.363 1.00 16.00 341 GLU A CA 1
ATOM 2683 C C . GLU A 1 338 ? 76.786 30.056 -17.155 1.00 17.27 341 GLU A C 1
ATOM 2684 O O . GLU A 1 338 ? 77.777 30.801 -17.278 1.00 17.94 341 GLU A O 1
ATOM 2690 N N . ASN A 1 339 ? 76.077 29.952 -15.982 1.00 17.03 342 ASN A N 1
ATOM 2691 C CA . ASN A 1 339 ? 76.545 30.648 -14.776 1.00 16.38 342 ASN A CA 1
ATOM 2692 C C . ASN A 1 339 ? 77.995 30.220 -14.431 1.00 17.99 342 ASN A C 1
ATOM 2693 O O . ASN A 1 339 ? 78.775 31.078 -14.023 1.00 14.27 342 ASN A O 1
ATOM 2698 N N . LEU A 1 340 ? 78.339 28.913 -14.580 1.00 18.00 343 LEU A N 1
ATOM 2699 C CA . LEU A 1 340 ? 79.717 28.438 -14.297 1.00 17.32 343 LEU A CA 1
ATOM 2700 C C . LEU A 1 340 ? 80.732 29.168 -15.183 1.00 20.17 343 LEU A C 1
ATOM 2701 O O . LEU A 1 340 ? 81.769 29.610 -14.675 1.00 19.32 343 LEU A O 1
ATOM 2706 N N . SER A 1 341 ? 80.404 29.324 -16.484 1.00 14.76 344 SER A N 1
ATOM 2707 C CA . SER A 1 341 ? 81.307 30.009 -17.453 1.00 14.83 344 SER A CA 1
ATOM 2708 C C . SER A 1 341 ? 81.514 31.478 -17.049 1.00 18.71 344 SER A C 1
ATOM 2709 O O . SER A 1 341 ? 82.628 32.000 -17.191 1.00 18.15 344 SER A O 1
ATOM 2712 N N . VAL A 1 342 ? 80.457 32.114 -16.484 1.00 17.18 345 VAL A N 1
ATOM 2713 C CA . VAL A 1 342 ? 80.534 33.529 -16.091 1.00 16.79 345 VAL A CA 1
ATOM 2714 C C . VAL A 1 342 ? 81.335 33.609 -14.776 1.00 18.87 345 VAL A C 1
ATOM 2715 O O . VAL A 1 342 ? 82.154 34.500 -14.638 1.00 17.57 345 VAL A O 1
ATOM 2719 N N . LEU A 1 343 ? 81.100 32.702 -13.793 1.00 16.22 346 LEU A N 1
ATOM 2720 C CA . LEU A 1 343 ? 81.938 32.707 -12.572 1.00 16.91 346 LEU A CA 1
ATOM 2721 C C . LEU A 1 343 ? 83.422 32.577 -12.946 1.00 19.71 346 LEU A C 1
ATOM 2722 O O . LEU A 1 343 ? 84.296 33.222 -12.353 1.00 17.52 346 LEU A O 1
ATOM 2727 N N . LEU A 1 344 ? 83.714 31.650 -13.861 1.00 14.95 347 LEU A N 1
ATOM 2728 C CA . LEU A 1 344 ? 85.118 31.434 -14.276 1.00 15.10 347 LEU A CA 1
ATOM 2729 C C . LEU A 1 344 ? 85.702 32.654 -15.012 1.00 17.39 347 LEU A C 1
ATOM 2730 O O . LEU A 1 344 ? 86.833 33.045 -14.721 1.00 19.07 347 LEU A O 1
ATOM 2735 N N . MET A 1 345 ? 84.922 33.322 -15.839 1.00 13.15 348 MET A N 1
ATOM 2736 C CA . MET A 1 345 ? 85.426 34.545 -16.502 1.00 13.81 348 MET A CA 1
ATOM 2737 C C . MET A 1 345 ? 85.675 35.666 -15.480 1.00 16.28 348 MET A C 1
ATOM 2738 O O . MET A 1 345 ? 86.697 36.320 -15.538 1.00 16.37 348 MET A O 1
ATOM 2743 N N . ALA A 1 346 ? 84.750 35.842 -14.481 1.00 16.48 349 ALA A N 1
ATOM 2744 C CA . ALA A 1 346 ? 84.888 36.905 -13.475 1.00 14.71 349 ALA A CA 1
ATOM 2745 C C . ALA A 1 346 ? 86.177 36.675 -12.663 1.00 18.67 349 ALA A C 1
ATOM 2746 O O . ALA A 1 346 ? 86.878 37.629 -12.368 1.00 17.43 349 ALA A O 1
ATOM 2748 N N . LYS A 1 347 ? 86.480 35.413 -12.293 1.00 15.80 350 LYS A N 1
ATOM 2749 C CA . LYS A 1 347 ? 87.748 35.105 -11.570 1.00 16.88 350 LYS A CA 1
ATOM 2750 C C . LYS A 1 347 ? 88.985 35.412 -12.471 1.00 20.01 350 LYS A C 1
ATOM 2751 O O . LYS A 1 347 ? 89.954 36.018 -11.993 1.00 19.66 350 LYS A O 1
ATOM 2757 N N . LYS A 1 348 ? 88.947 34.959 -13.738 1.00 19.66 351 LYS A N 1
ATOM 2758 C CA . LYS A 1 348 ? 90.000 35.196 -14.759 1.00 20.40 351 LYS A CA 1
ATOM 2759 C C . LYS A 1 348 ? 90.307 36.716 -14.854 1.00 23.34 351 LYS A C 1
ATOM 2760 O O . LYS A 1 348 ? 91.488 37.098 -14.865 1.00 20.52 351 LYS A O 1
ATOM 2766 N N . PHE A 1 349 ? 89.251 37.573 -14.778 1.00 19.38 352 PHE A N 1
ATOM 2767 C CA . PHE A 1 349 ? 89.388 39.028 -14.793 1.00 19.65 352 PHE A CA 1
ATOM 2768 C C . PHE A 1 349 ? 89.537 39.639 -13.371 1.00 21.70 352 PHE A C 1
ATOM 2769 O O . PHE A 1 349 ? 89.615 40.879 -13.243 1.00 20.02 352 PHE A O 1
ATOM 2777 N N . GLU A 1 350 ? 89.520 38.774 -12.295 1.00 17.93 353 GLU A N 1
ATOM 2778 C CA . GLU A 1 350 ? 89.631 39.226 -10.900 1.00 19.79 353 GLU A CA 1
ATOM 2779 C C . GLU A 1 350 ? 88.544 40.288 -10.539 1.00 23.21 353 GLU A C 1
ATOM 2780 O O . GLU A 1 350 ? 88.838 41.329 -9.935 1.00 23.40 353 GLU A O 1
ATOM 2786 N N . ILE A 1 351 ? 87.296 40.013 -10.952 1.00 19.38 354 ILE A N 1
ATOM 2787 C CA . ILE A 1 351 ? 86.134 40.862 -10.695 1.00 17.04 354 ILE A CA 1
ATOM 2788 C C . ILE A 1 351 ? 85.216 40.105 -9.708 1.00 20.56 354 ILE A C 1
ATOM 2789 O O . ILE A 1 351 ? 84.889 38.938 -9.955 1.00 19.57 354 ILE A O 1
ATOM 2794 N N . PRO A 1 352 ? 84.782 40.757 -8.604 1.00 17.41 355 PRO A N 1
ATOM 2795 C CA . PRO A 1 352 ? 83.905 40.050 -7.626 1.00 16.01 355 PRO A CA 1
ATOM 2796 C C . PRO A 1 352 ? 82.497 39.838 -8.150 1.00 20.68 355 PRO A C 1
ATOM 2797 O O . PRO A 1 352 ? 81.912 40.710 -8.815 1.00 19.67 355 PRO A O 1
ATOM 2801 N N . VAL A 1 353 ? 81.934 38.660 -7.799 1.00 16.97 356 VAL A N 1
ATOM 2802 C CA . VAL A 1 353 ? 80.577 38.297 -8.178 1.00 15.11 356 VAL A CA 1
ATOM 2803 C C . VAL A 1 353 ? 79.673 38.537 -6.946 1.00 19.20 356 VAL A C 1
ATOM 2804 O O . VAL A 1 353 ? 79.932 38.000 -5.838 1.00 19.39 356 VAL A O 1
ATOM 2808 N N . CYS A 1 354 ? 78.593 39.297 -7.176 1.00 15.66 357 CYS A N 1
ATOM 2809 C CA . CYS A 1 354 ? 77.549 39.640 -6.168 1.00 15.37 357 CYS A CA 1
ATOM 2810 C C . CYS A 1 354 ? 76.207 39.249 -6.750 1.00 18.26 357 CYS A C 1
ATOM 2811 O O . CYS A 1 354 ? 75.597 40.000 -7.529 1.00 16.31 357 CYS A O 1
ATOM 2814 N N . PRO A 1 355 ? 75.765 38.010 -6.499 1.00 16.10 358 PRO A N 1
ATOM 2815 C CA . PRO A 1 355 ? 74.578 37.526 -7.230 1.00 15.89 358 PRO A CA 1
ATOM 2816 C C . PRO A 1 355 ? 73.319 38.373 -7.044 1.00 18.43 358 PRO A C 1
ATOM 2817 O O . PRO A 1 355 ? 73.093 38.959 -5.969 1.00 17.35 358 PRO A O 1
ATOM 2821 N N . HIS A 1 356 ? 72.483 38.384 -8.084 1.00 17.51 359 HIS A N 1
ATOM 2822 C CA . HIS A 1 356 ? 71.150 38.919 -7.996 1.00 17.15 359 HIS A CA 1
ATOM 2823 C C . HIS A 1 356 ? 70.264 37.814 -7.407 1.00 20.07 359 HIS A C 1
ATOM 2824 O O . HIS A 1 356 ? 70.440 36.617 -7.697 1.00 18.57 359 HIS A O 1
ATOM 2831 N N . ALA A 1 357 ? 69.262 38.214 -6.659 1.00 16.59 360 ALA A N 1
ATOM 2832 C CA . ALA A 1 357 ? 68.323 37.234 -6.117 1.00 17.04 360 ALA A CA 1
ATOM 2833 C C . ALA A 1 357 ? 66.954 37.906 -5.825 1.00 23.45 360 ALA A C 1
ATOM 2834 O O . ALA A 1 357 ? 66.633 38.928 -6.458 1.00 24.28 360 ALA A O 1
ATOM 2836 N N . GLY A 1 358 ? 66.110 37.248 -5.032 1.00 21.09 361 GLY A N 1
ATOM 2837 C CA . GLY A 1 358 ? 64.752 37.710 -4.751 1.00 20.78 361 GLY A CA 1
ATOM 2838 C C . GLY A 1 358 ? 63.767 37.024 -5.679 1.00 23.66 361 GLY A C 1
ATOM 2839 O O . GLY A 1 358 ? 63.922 35.837 -5.978 1.00 22.25 361 GLY A O 1
ATOM 2840 N N . GLY A 1 359 ? 62.759 37.761 -6.154 1.00 21.19 362 GLY A N 1
ATOM 2841 C CA . GLY A 1 359 ? 61.763 37.171 -7.038 1.00 21.68 362 GLY A CA 1
ATOM 2842 C C . GLY A 1 359 ? 61.111 35.910 -6.487 1.00 24.48 362 GLY A C 1
ATOM 2843 O O . GLY A 1 359 ? 60.808 35.860 -5.305 1.00 25.45 362 GLY A O 1
ATOM 2844 N N . VAL A 1 360 ? 60.882 34.907 -7.348 1.00 23.18 363 VAL A N 1
ATOM 2845 C CA . VAL A 1 360 ? 60.368 33.573 -7.005 1.00 23.00 363 VAL A CA 1
ATOM 2846 C C . VAL A 1 360 ? 61.517 32.599 -7.023 1.00 25.34 363 VAL A C 1
ATOM 2847 O O . VAL A 1 360 ? 61.924 32.172 -8.122 1.00 26.20 363 VAL A O 1
ATOM 2851 N N . GLY A 1 361 ? 62.023 32.232 -5.851 1.00 21.21 364 GLY A N 1
ATOM 2852 C CA . GLY A 1 361 ? 63.057 31.200 -5.768 1.00 19.92 364 GLY A CA 1
ATOM 2853 C C . GLY A 1 361 ? 64.455 31.533 -6.249 1.00 21.66 364 GLY A C 1
ATOM 2854 O O . GLY A 1 361 ? 65.322 30.656 -6.193 1.00 20.19 364 GLY A O 1
ATOM 2855 N N . LEU A 1 362 ? 64.738 32.776 -6.712 1.00 16.69 365 LEU A N 1
ATOM 2856 C CA . LEU A 1 362 ? 66.137 33.079 -7.121 1.00 15.14 365 LEU A CA 1
ATOM 2857 C C . LEU A 1 362 ? 67.135 32.896 -5.942 1.00 20.53 365 LEU A C 1
ATOM 2858 O O . LEU A 1 362 ? 68.238 32.413 -6.181 1.00 19.82 365 LEU A O 1
ATOM 2863 N N . CYS A 1 363 ? 66.748 33.286 -4.697 1.00 17.39 366 CYS A N 1
ATOM 2864 C CA . CYS A 1 363 ? 67.608 33.073 -3.493 1.00 18.97 366 CYS A CA 1
ATOM 2865 C C . CYS A 1 363 ? 67.940 31.559 -3.363 1.00 20.35 366 CYS A C 1
ATOM 2866 O O . CYS A 1 363 ? 69.113 31.183 -3.162 1.00 18.95 366 CYS A O 1
ATOM 2869 N N . GLU A 1 364 ? 66.870 30.706 -3.427 1.00 16.95 367 GLU A N 1
ATOM 2870 C CA . GLU A 1 364 ? 66.9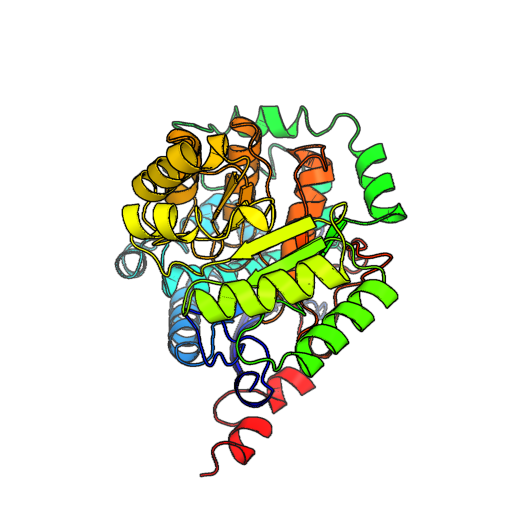79 29.259 -3.272 1.00 16.48 367 GLU A CA 1
ATOM 2871 C C . GLU A 1 364 ? 67.998 28.654 -4.274 1.00 20.88 367 GLU A C 1
ATOM 2872 O O . GLU A 1 364 ? 68.761 27.774 -3.882 1.00 18.90 367 GLU A O 1
ATOM 2878 N N . LEU A 1 365 ? 68.071 29.187 -5.492 1.00 18.45 368 LEU A N 1
ATOM 2879 C CA . LEU A 1 365 ? 69.002 28.605 -6.517 1.00 18.15 368 LEU A CA 1
ATOM 2880 C C . LEU A 1 365 ? 70.364 29.242 -6.469 1.00 20.60 368 LEU A C 1
ATOM 2881 O O . LEU A 1 365 ? 71.352 28.542 -6.391 1.00 20.40 368 LEU A O 1
ATOM 2886 N N . VAL A 1 366 ? 70.417 30.570 -6.550 1.00 19.69 369 VAL A N 1
ATOM 2887 C CA . VAL A 1 366 ? 71.676 31.272 -6.721 1.00 17.49 369 VAL A CA 1
ATOM 2888 C C . VAL A 1 366 ? 72.657 31.058 -5.523 1.00 19.65 369 VAL A C 1
ATOM 2889 O O . VAL A 1 366 ? 73.857 31.060 -5.746 1.00 19.47 369 VAL A O 1
ATOM 2893 N N . GLN A 1 367 ? 72.139 30.817 -4.321 1.00 16.18 370 GLN A N 1
ATOM 2894 C CA . GLN A 1 367 ? 72.996 30.538 -3.126 1.00 15.36 370 GLN A CA 1
ATOM 2895 C C . GLN A 1 367 ? 73.960 29.328 -3.441 1.00 19.28 370 GLN A C 1
ATOM 2896 O O . GLN A 1 367 ? 75.104 29.346 -3.021 1.00 17.29 370 GLN A O 1
ATOM 2902 N N . HIS A 1 368 ? 73.482 28.288 -4.205 1.00 16.66 371 HIS A N 1
ATOM 2903 C CA . HIS A 1 368 ? 74.336 27.146 -4.546 1.00 17.21 371 HIS A CA 1
ATOM 2904 C C . HIS A 1 368 ? 75.510 27.601 -5.397 1.00 19.40 371 HIS A C 1
ATOM 2905 O O . HIS A 1 368 ? 76.619 27.109 -5.235 1.00 19.55 371 HIS A O 1
ATOM 2912 N N . LEU A 1 369 ? 75.239 28.490 -6.350 1.00 16.21 372 LEU A N 1
ATOM 2913 C CA . LEU A 1 369 ? 76.271 28.917 -7.295 1.00 15.35 372 LEU A CA 1
ATOM 2914 C C . LEU A 1 369 ? 77.374 29.741 -6.580 1.00 18.90 372 LEU A C 1
ATOM 2915 O O . LEU A 1 369 ? 78.568 29.571 -6.866 1.00 17.29 372 LEU A O 1
ATOM 2920 N N . ILE A 1 370 ? 76.970 30.641 -5.680 1.00 16.75 373 ILE A N 1
ATOM 2921 C CA . ILE A 1 370 ? 77.948 31.510 -5.018 1.00 16.34 373 ILE A CA 1
ATOM 2922 C C . ILE A 1 370 ? 78.714 30.767 -3.884 1.00 17.51 373 ILE A C 1
ATOM 2923 O O . ILE A 1 370 ? 79.893 31.063 -3.678 1.00 19.12 373 ILE A O 1
ATOM 2928 N N . ILE A 1 371 ? 78.069 29.771 -3.220 1.00 16.07 374 ILE A N 1
ATOM 2929 C CA . ILE A 1 371 ? 78.776 28.946 -2.247 1.00 15.43 374 ILE A CA 1
ATOM 2930 C C . ILE A 1 371 ? 79.866 28.154 -3.024 1.00 18.83 374 ILE A C 1
ATOM 2931 O O . ILE A 1 371 ? 81.002 28.068 -2.571 1.00 18.90 374 ILE A O 1
ATOM 2936 N N . PHE A 1 372 ? 79.476 27.564 -4.183 1.00 17.19 375 PHE A N 1
ATOM 2937 C CA . PHE A 1 372 ? 80.436 26.870 -5.054 1.00 17.84 375 PHE A CA 1
ATOM 2938 C C . PHE A 1 372 ? 81.567 27.844 -5.477 1.00 19.93 375 PHE A C 1
ATOM 2939 O O . PHE A 1 372 ? 82.743 27.474 -5.380 1.00 21.07 375 PHE A O 1
ATOM 2947 N N . ASP A 1 373 ? 81.207 29.086 -5.857 1.00 16.89 376 ASP A N 1
ATOM 2948 C CA . ASP A 1 373 ? 82.193 30.090 -6.255 1.00 16.97 376 ASP A CA 1
ATOM 2949 C C . ASP A 1 373 ? 83.252 30.261 -5.122 1.00 20.16 376 ASP A C 1
ATOM 2950 O O . ASP A 1 373 ? 84.467 30.222 -5.387 1.00 18.93 376 ASP A O 1
ATOM 2955 N N . TYR A 1 374 ? 82.782 30.516 -3.887 1.00 17.29 377 TYR A N 1
ATOM 2956 C CA . TYR A 1 374 ? 83.696 30.689 -2.753 1.00 17.17 377 TYR A CA 1
ATOM 2957 C C . TYR A 1 374 ? 84.597 29.479 -2.513 1.00 23.04 377 TYR A C 1
ATOM 2958 O O . TYR A 1 374 ? 85.817 29.629 -2.333 1.00 21.29 377 TYR A O 1
ATOM 2967 N N . ILE A 1 375 ? 83.996 28.281 -2.435 1.00 19.51 378 ILE A N 1
ATOM 2968 C CA . ILE A 1 375 ? 84.757 27.072 -2.122 1.00 19.65 378 ILE A CA 1
ATOM 2969 C C . ILE A 1 375 ? 85.754 26.707 -3.263 1.00 21.42 378 ILE A C 1
ATOM 2970 O O . ILE A 1 375 ? 86.889 26.342 -2.974 1.00 18.94 378 ILE A O 1
ATOM 2975 N N . SER A 1 376 ? 85.302 26.784 -4.532 1.00 20.32 379 SER A N 1
ATOM 2976 C CA . SER A 1 376 ? 86.095 26.223 -5.630 1.00 18.16 379 SER A CA 1
ATOM 2977 C C . SER A 1 376 ? 86.614 27.191 -6.684 1.00 20.26 379 SER A C 1
ATOM 2978 O O . SER A 1 376 ? 87.402 26.742 -7.542 1.00 20.97 379 SER A O 1
ATOM 2981 N N . VAL A 1 377 ? 86.140 28.446 -6.732 1.00 19.11 380 VAL A N 1
ATOM 2982 C CA . VAL A 1 377 ? 86.553 29.313 -7.865 1.00 18.64 380 VAL A CA 1
ATOM 2983 C C . VAL A 1 377 ? 87.281 30.572 -7.394 1.00 22.05 380 VAL A C 1
ATOM 2984 O O . VAL A 1 377 ? 88.471 30.688 -7.670 1.00 22.06 380 VAL A O 1
ATOM 2988 N N . SER A 1 378 ? 86.567 31.548 -6.778 1.00 19.64 381 SER A N 1
ATOM 2989 C CA . SER A 1 378 ? 87.219 32.794 -6.332 1.00 18.86 381 SER A CA 1
ATOM 2990 C C . SER A 1 378 ? 88.026 32.591 -5.035 1.00 20.68 381 SER A C 1
ATOM 2991 O O . SER A 1 378 ? 88.967 33.328 -4.813 1.00 21.23 381 SER A O 1
ATOM 2994 N N . ALA A 1 379 ? 87.573 31.666 -4.111 1.00 19.80 382 ALA A N 1
ATOM 2995 C CA . ALA A 1 379 ? 88.235 31.433 -2.828 1.00 19.80 382 ALA A CA 1
ATOM 2996 C C . ALA A 1 379 ? 88.334 32.736 -1.997 1.00 23.27 382 ALA A C 1
ATOM 2997 O O . ALA A 1 379 ? 89.366 33.001 -1.345 1.00 21.19 382 ALA A O 1
ATOM 2999 N N . SER A 1 380 ? 87.293 33.593 -2.101 1.00 18.41 383 SER A N 1
ATOM 3000 C CA . SER A 1 380 ? 87.276 34.870 -1.365 1.00 18.40 383 SER A CA 1
ATOM 3001 C C . SER A 1 380 ? 85.875 35.391 -1.174 1.00 20.89 383 SER A C 1
ATOM 3002 O O . SER A 1 380 ? 84.993 35.154 -2.028 1.00 18.27 383 SER A O 1
ATOM 3005 N N . LEU A 1 381 ? 85.709 36.191 -0.105 1.00 20.80 384 LEU A N 1
ATOM 3006 C CA . LEU A 1 381 ? 84.482 36.931 0.226 1.00 20.07 384 LEU A CA 1
ATOM 3007 C C . LEU A 1 381 ? 84.714 38.425 0.081 1.00 23.05 384 LEU A C 1
ATOM 3008 O O . LEU A 1 381 ? 83.792 39.230 0.216 1.00 22.70 384 LEU A O 1
ATOM 3013 N N . GLU A 1 382 ? 85.949 38.799 -0.198 1.00 21.48 385 GLU A N 1
ATOM 3014 C CA . GLU A 1 382 ? 86.289 40.198 -0.379 1.00 23.05 385 GLU A CA 1
ATOM 3015 C C . GLU A 1 382 ? 85.484 40.807 -1.525 1.00 21.33 385 GLU A C 1
ATOM 3016 O O . GLU A 1 382 ? 85.485 40.282 -2.654 1.00 21.76 385 GLU A O 1
ATOM 3022 N N . ASN A 1 383 ? 84.793 41.940 -1.227 1.00 18.61 386 ASN A N 1
ATOM 3023 C CA . ASN A 1 383 ? 83.942 42.656 -2.184 1.00 18.49 386 ASN A CA 1
ATOM 3024 C C . ASN A 1 383 ? 82.781 41.801 -2.706 1.00 21.04 386 ASN A C 1
ATOM 3025 O O . ASN A 1 383 ? 82.138 42.190 -3.706 1.00 21.72 386 ASN A O 1
ATOM 3030 N N . ARG A 1 384 ? 82.460 40.671 -2.016 1.00 17.40 387 ARG A N 1
ATOM 3031 C CA . ARG A 1 384 ? 81.395 39.780 -2.509 1.00 17.79 387 ARG A CA 1
ATOM 3032 C C . ARG A 1 384 ? 80.323 39.624 -1.443 1.00 22.44 387 ARG A C 1
ATOM 3033 O O . ARG A 1 384 ? 80.610 39.567 -0.242 1.00 21.52 387 ARG A O 1
ATOM 3041 N N . VAL A 1 385 ? 79.075 39.563 -1.916 1.00 16.54 388 VAL A N 1
ATOM 3042 C CA . VAL A 1 385 ? 77.890 39.457 -1.062 1.00 15.40 388 VAL A CA 1
ATOM 3043 C C . VAL A 1 385 ? 76.734 38.947 -1.930 1.00 18.55 388 VAL A C 1
ATOM 3044 O O . VAL A 1 385 ? 76.675 39.270 -3.109 1.00 17.93 388 VAL A O 1
ATOM 3048 N N . CYS A 1 386 ? 75.794 38.236 -1.324 1.00 17.64 389 CYS A N 1
ATOM 3049 C CA . CYS A 1 386 ? 74.664 37.719 -2.082 1.00 16.81 389 CYS A CA 1
ATOM 3050 C C . CYS A 1 386 ? 73.406 38.500 -1.750 1.00 19.63 389 CYS A C 1
ATOM 3051 O O . CYS A 1 386 ? 73.108 38.692 -0.577 1.00 19.21 389 CYS A O 1
ATOM 3054 N N . GLU A 1 387 ? 72.616 38.876 -2.754 1.00 15.42 390 GLU A N 1
ATOM 3055 C CA . GLU A 1 387 ? 71.373 39.572 -2.442 1.00 17.22 390 GLU A CA 1
ATOM 3056 C C . GLU A 1 387 ? 70.391 38.643 -1.692 1.00 19.98 390 GLU A C 1
ATOM 3057 O O . GLU A 1 387 ? 70.362 37.429 -1.931 1.00 19.45 390 GLU A O 1
ATOM 3063 N N . TYR A 1 388 ? 69.564 39.231 -0.836 1.00 15.85 391 TYR A N 1
ATOM 3064 C CA . TYR A 1 388 ? 68.490 38.491 -0.201 1.00 17.74 391 TYR A CA 1
ATOM 3065 C C . TYR A 1 388 ? 67.198 39.348 -0.187 1.00 24.04 391 TYR A C 1
ATOM 3066 O O . TYR A 1 388 ? 67.250 40.541 0.093 1.00 22.08 391 TYR A O 1
ATOM 3075 N N . VAL A 1 389 ? 66.052 38.726 -0.472 1.00 21.54 392 VAL A N 1
ATOM 3076 C CA . VAL A 1 389 ? 64.739 39.383 -0.354 1.00 22.51 392 VAL A CA 1
ATOM 3077 C C . VAL A 1 389 ? 63.844 38.418 0.439 1.00 25.48 392 VAL A C 1
ATOM 3078 O O . VAL A 1 389 ? 63.958 37.200 0.282 1.00 24.14 392 VAL A O 1
ATOM 3082 N N . ASP A 1 390 ? 63.016 38.960 1.328 1.00 23.83 393 ASP A N 1
ATOM 3083 C CA . ASP A 1 390 ? 62.170 38.173 2.258 1.00 27.53 393 ASP A CA 1
ATOM 3084 C C . ASP A 1 390 ? 60.830 37.618 1.681 1.00 35.08 393 ASP A C 1
ATOM 3085 O O . ASP A 1 390 ? 59.993 37.155 2.462 1.00 39.07 393 ASP A O 1
ATOM 3090 N N A HIS A 1 391 ? 60.693 37.619 0.348 0.50 29.62 394 HIS A N 1
ATOM 3091 N N B HIS A 1 391 ? 60.547 37.670 0.413 0.50 30.92 394 HIS A N 1
ATOM 3092 C CA A HIS A 1 391 ? 59.506 37.174 -0.396 0.50 29.42 394 HIS A CA 1
ATOM 3093 C CA B HIS A 1 391 ? 59.225 37.049 0.289 0.50 31.20 394 HIS A CA 1
ATOM 3094 C C A HIS A 1 391 ? 59.394 35.638 -0.646 0.50 30.46 394 HIS A C 1
ATOM 3095 C C B HIS A 1 391 ? 59.285 35.729 -0.499 0.50 31.31 394 HIS A C 1
ATOM 3096 O O A HIS A 1 391 ? 60.364 35.046 -1.128 0.50 29.97 394 HIS A O 1
ATOM 3097 O O B HIS A 1 391 ? 60.303 35.342 -1.069 0.50 30.72 394 HIS A O 1
ATOM 3110 N N . LEU A 1 392 ? 58.173 35.020 -0.409 1.00 27.76 395 LEU A N 1
ATOM 3111 C CA . LEU A 1 392 ? 57.737 33.739 -0.996 1.00 24.47 395 LEU A CA 1
ATOM 3112 C C . LEU A 1 392 ? 58.519 32.452 -0.737 1.00 21.17 395 LEU A C 1
ATOM 3113 O O . LEU A 1 392 ? 58.239 31.415 -1.381 1.00 19.71 395 LEU A O 1
ATOM 3118 N N . HIS A 1 393 ? 59.436 32.470 0.201 1.00 20.10 396 HIS A N 1
ATOM 3119 C CA . HIS A 1 393 ? 60.191 31.267 0.569 1.00 20.90 396 HIS A CA 1
ATOM 3120 C C . HIS A 1 393 ? 59.289 30.143 1.116 1.00 24.38 396 HIS A C 1
ATOM 3121 O O . HIS A 1 393 ? 59.639 28.978 0.939 1.00 23.63 396 HIS A O 1
ATOM 3128 N N . GLU A 1 394 ? 58.115 30.484 1.704 1.00 21.72 397 GLU A N 1
ATOM 3129 C CA . GLU A 1 394 ? 57.150 29.510 2.253 1.00 22.21 397 GLU A CA 1
ATOM 3130 C C . GLU A 1 394 ? 56.561 28.591 1.134 1.00 24.99 397 GLU A C 1
ATOM 3131 O O . GLU A 1 394 ? 55.976 27.553 1.452 1.00 24.72 397 GLU A O 1
ATOM 3137 N N . HIS A 1 395 ? 56.759 28.953 -0.160 1.00 19.29 398 HIS A N 1
ATOM 3138 C CA . HIS A 1 395 ? 56.221 28.152 -1.267 1.00 19.61 398 HIS A CA 1
ATOM 3139 C C . HIS A 1 395 ? 57.237 27.128 -1.781 1.00 21.40 398 HIS A C 1
ATOM 3140 O O . HIS A 1 395 ? 56.894 26.316 -2.643 1.00 22.23 398 HIS A O 1
ATOM 3147 N N . PHE A 1 396 ? 58.455 27.140 -1.215 1.00 20.42 399 PHE A N 1
ATOM 3148 C CA . PHE A 1 396 ? 59.511 26.193 -1.575 1.00 19.94 399 PHE A CA 1
ATOM 3149 C C . PHE A 1 396 ? 59.599 25.103 -0.506 1.00 21.96 399 PHE A C 1
ATOM 3150 O O . PHE A 1 396 ? 59.507 25.376 0.694 1.00 23.85 399 PHE A O 1
ATOM 3158 N N . LYS A 1 397 ? 59.822 23.873 -0.959 1.00 19.36 400 LYS A N 1
ATOM 3159 C CA . LYS A 1 397 ? 60.013 22.702 -0.090 1.00 20.24 400 LYS A CA 1
ATOM 3160 C C . LYS A 1 397 ? 61.334 22.873 0.740 1.00 23.64 400 LYS A C 1
ATOM 3161 O O . LYS A 1 397 ? 61.416 22.458 1.901 1.00 24.54 400 LYS A O 1
ATOM 3167 N N . TYR A 1 398 ? 62.365 23.453 0.110 1.00 20.02 401 TYR A N 1
ATOM 3168 C CA . TYR A 1 398 ? 63.694 23.665 0.726 1.00 19.65 401 TYR A CA 1
ATOM 3169 C C . TYR A 1 398 ? 63.989 25.173 0.783 1.00 23.31 401 TYR A C 1
ATOM 3170 O O . TYR A 1 398 ? 64.769 25.682 -0.017 1.00 23.34 401 TYR A O 1
ATOM 3179 N N . PRO A 1 399 ? 63.321 25.945 1.675 1.00 22.25 402 PRO A N 1
ATOM 3180 C CA . PRO A 1 399 ? 63.515 27.414 1.642 1.00 22.23 402 PRO A CA 1
ATOM 3181 C C . PRO A 1 399 ? 64.915 27.780 2.092 1.00 26.37 402 PRO A C 1
ATOM 3182 O O . PRO A 1 399 ? 65.524 26.989 2.819 1.00 22.94 402 PRO A O 1
ATOM 3186 N N . VAL A 1 400 ? 65.407 28.960 1.695 1.00 23.17 403 VAL A N 1
ATOM 3187 C CA . VAL A 1 400 ? 66.718 29.410 2.170 1.00 23.06 403 VAL A CA 1
ATOM 3188 C C . VAL A 1 400 ? 66.732 29.501 3.734 1.00 27.08 403 VAL A C 1
ATOM 3189 O O . VAL A 1 400 ? 65.717 29.844 4.377 1.00 24.47 403 VAL A O 1
ATOM 3193 N N . MET A 1 401 ? 67.885 29.194 4.328 1.00 24.22 404 MET A N 1
ATOM 3194 C CA . MET A 1 401 ? 68.121 29.309 5.770 1.00 24.55 404 MET A CA 1
ATOM 3195 C C . MET A 1 401 ? 69.100 30.450 6.020 1.00 27.08 404 MET A C 1
ATOM 3196 O O . MET A 1 401 ? 70.291 30.336 5.725 1.00 25.51 404 MET A O 1
ATOM 3201 N N . ILE A 1 402 ? 68.589 31.544 6.570 1.00 23.74 405 ILE A N 1
ATOM 3202 C CA . ILE A 1 402 ? 69.401 32.715 6.919 1.00 23.86 405 ILE A CA 1
ATOM 3203 C C . ILE A 1 402 ? 69.729 32.702 8.398 1.00 27.49 405 ILE A C 1
ATOM 3204 O O . ILE A 1 402 ? 68.833 32.606 9.238 1.00 24.35 405 ILE A O 1
ATOM 3209 N N . GLN A 1 403 ? 71.031 32.808 8.709 1.00 24.32 406 GLN A N 1
ATOM 3210 C CA A GLN A 1 403 ? 71.535 32.912 10.079 0.50 23.87 406 GLN A CA 1
ATOM 3211 C CA B GLN A 1 403 ? 71.518 32.937 10.083 0.50 23.72 406 GLN A CA 1
ATOM 3212 C C . GLN A 1 403 ? 72.512 34.065 10.107 1.00 25.30 406 GLN A C 1
ATOM 3213 O O . GLN A 1 403 ? 73.467 34.047 9.341 1.00 22.80 406 GLN A O 1
ATOM 3224 N N . ARG A 1 404 ? 72.274 35.068 10.970 1.00 23.17 407 ARG A N 1
ATOM 3225 C CA . ARG A 1 404 ? 73.149 36.245 11.112 1.00 24.00 407 ARG A CA 1
ATOM 3226 C C . ARG A 1 404 ? 73.429 36.890 9.736 1.00 26.20 407 ARG A C 1
ATOM 3227 O O . ARG A 1 404 ? 74.598 37.086 9.336 1.00 22.14 407 ARG A O 1
ATOM 3235 N N . ALA A 1 405 ? 72.334 37.140 8.964 1.00 23.47 408 ALA A N 1
ATOM 3236 C CA . ALA A 1 405 ? 72.386 37.783 7.641 1.00 22.73 408 ALA A CA 1
ATOM 3237 C C . ALA A 1 405 ? 73.358 37.017 6.687 1.00 22.59 408 ALA A C 1
ATOM 3238 O O . ALA A 1 405 ? 74.132 37.629 5.945 1.00 20.76 408 ALA A O 1
ATOM 3240 N N . SER A 1 406 ? 73.321 35.678 6.768 1.00 20.02 409 SER A N 1
ATOM 3241 C CA . SER A 1 406 ? 74.167 34.801 5.941 1.00 19.12 409 SER A CA 1
ATOM 3242 C C . SER A 1 406 ? 73.370 33.629 5.481 1.00 24.35 409 SER A C 1
ATOM 3243 O O . SER A 1 406 ? 72.558 33.094 6.255 1.00 23.91 409 SER A O 1
ATOM 3246 N N . TYR A 1 407 ? 73.670 33.176 4.248 1.00 20.50 410 TYR A N 1
ATOM 3247 C CA . TYR A 1 407 ? 73.067 31.989 3.648 1.00 19.69 410 TYR A CA 1
ATOM 3248 C C . TYR A 1 407 ? 73.730 30.725 4.206 1.00 24.23 410 TYR A C 1
ATOM 3249 O O . TYR A 1 407 ? 74.880 30.438 3.849 1.00 22.06 410 TYR A O 1
ATOM 3258 N N . MET A 1 408 ? 72.993 29.931 4.988 1.00 19.68 411 MET A N 1
ATOM 3259 C CA . MET A 1 408 ? 73.546 28.680 5.464 1.00 18.35 411 MET A CA 1
ATOM 3260 C C . MET A 1 408 ? 73.445 27.659 4.310 1.00 25.33 411 MET A C 1
ATOM 3261 O O . MET A 1 408 ? 72.398 27.631 3.631 1.00 25.66 411 MET A O 1
ATOM 3266 N N . PRO A 1 409 ? 74.542 26.928 4.001 1.00 20.98 412 PRO A N 1
ATOM 3267 C CA . PRO A 1 409 ? 74.516 26.005 2.843 1.00 20.00 412 PRO A CA 1
ATOM 3268 C C . PRO A 1 409 ? 73.376 24.984 2.889 1.00 22.90 412 PRO A C 1
ATOM 3269 O O . PRO A 1 409 ? 73.243 24.266 3.886 1.00 21.74 412 PRO A O 1
ATOM 3273 N N . PRO A 1 410 ? 72.596 24.856 1.797 1.00 22.66 413 PRO A N 1
ATOM 3274 C CA . PRO A 1 410 ? 71.524 23.829 1.773 1.00 22.73 413 PRO A CA 1
ATOM 3275 C C . PRO A 1 410 ? 72.045 22.4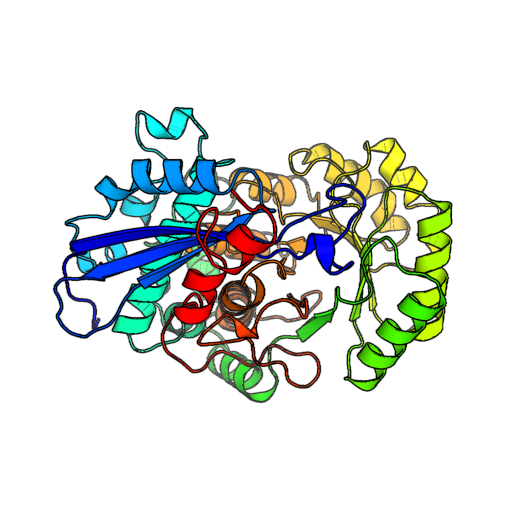24 2.096 1.00 25.28 413 PRO A C 1
ATOM 3276 O O . PRO A 1 410 ? 73.129 22.037 1.649 1.00 25.21 413 PRO A O 1
ATOM 3280 N N . LYS A 1 411 ? 71.295 21.675 2.896 1.00 23.33 414 LYS A N 1
ATOM 3281 C CA . LYS A 1 411 ? 71.706 20.337 3.319 1.00 24.08 414 LYS A CA 1
ATOM 3282 C C . LYS A 1 411 ? 71.082 19.225 2.495 1.00 27.15 414 LYS A C 1
ATOM 3283 O O . LYS A 1 411 ? 71.623 18.107 2.454 1.00 26.92 414 LYS A O 1
ATOM 3289 N N . ASP A 1 412 ? 69.924 19.497 1.893 1.00 23.55 415 ASP A N 1
ATOM 3290 C CA . ASP A 1 412 ? 69.182 18.453 1.194 1.00 24.41 415 ASP A CA 1
ATOM 3291 C C . ASP A 1 412 ? 69.637 18.243 -0.228 1.00 28.14 415 ASP A C 1
ATOM 3292 O O . ASP A 1 412 ? 70.071 19.199 -0.873 1.00 26.26 415 ASP A O 1
ATOM 3297 N N . PRO A 1 413 ? 69.494 17.013 -0.777 1.00 24.96 416 PRO A N 1
ATOM 3298 C CA . PRO A 1 413 ? 69.823 16.826 -2.209 1.00 22.81 416 PRO A CA 1
ATOM 3299 C C . PRO A 1 413 ? 68.985 17.744 -3.145 1.00 23.66 416 PRO A C 1
ATOM 3300 O O . PRO A 1 413 ? 67.796 18.037 -2.864 1.00 22.41 416 PRO A O 1
ATOM 3304 N N . GLY A 1 414 ? 69.594 18.166 -4.249 1.00 19.36 417 GLY A N 1
ATOM 3305 C CA . GLY A 1 414 ? 68.903 18.976 -5.259 1.00 20.73 417 GLY A CA 1
ATOM 3306 C C . GLY A 1 414 ? 69.318 20.431 -5.340 1.00 23.54 417 GLY A C 1
ATOM 3307 O O . GLY A 1 414 ? 70.299 20.853 -4.696 1.00 20.80 417 GLY A O 1
ATOM 3308 N N . TYR A 1 415 ? 68.595 21.198 -6.206 1.00 19.55 418 TYR A N 1
ATOM 3309 C CA . TYR A 1 415 ? 68.945 22.597 -6.486 1.00 19.23 418 TYR A CA 1
ATOM 3310 C C . TYR A 1 415 ? 68.023 23.576 -5.685 1.00 19.58 418 TYR A C 1
ATOM 3311 O O . TYR A 1 415 ? 68.005 24.777 -5.968 1.00 20.10 418 TYR A O 1
ATOM 3320 N N . SER A 1 416 ? 67.235 23.030 -4.691 1.00 15.87 419 SER A N 1
ATOM 3321 C CA . SER A 1 416 ? 66.261 23.839 -3.887 1.00 17.77 419 SER A CA 1
ATOM 3322 C C . SER A 1 416 ? 65.191 24.496 -4.798 1.00 20.33 419 SER A C 1
ATOM 3323 O O . SER A 1 416 ? 64.607 25.527 -4.421 1.00 19.02 419 SER A O 1
ATOM 3326 N N . THR A 1 417 ? 64.975 23.926 -5.987 1.00 18.42 420 THR A N 1
ATOM 3327 C CA . THR A 1 417 ? 63.986 24.427 -6.983 1.00 19.14 420 THR A CA 1
ATOM 3328 C C . THR A 1 417 ? 62.555 23.932 -6.662 1.00 20.86 420 THR A C 1
ATOM 3329 O O . THR A 1 417 ? 61.578 24.462 -7.195 1.00 20.85 420 THR A O 1
ATOM 3333 N N . GLU A 1 418 ? 62.447 22.822 -5.911 1.00 18.47 421 GLU A N 1
ATOM 3334 C CA . GLU A 1 418 ? 61.166 22.181 -5.694 1.00 17.34 421 GLU A CA 1
ATOM 3335 C C . GLU A 1 418 ? 60.145 23.071 -4.964 1.00 22.62 421 GLU A C 1
ATOM 3336 O O . GLU A 1 418 ? 60.436 23.622 -3.902 1.00 21.68 421 GLU A O 1
ATOM 3342 N N . MET A 1 419 ? 58.940 23.220 -5.591 1.00 18.95 422 MET A N 1
ATOM 3343 C CA . MET A 1 419 ? 57.903 24.016 -4.956 1.00 18.46 422 MET A CA 1
ATOM 3344 C C . MET A 1 419 ? 56.901 23.112 -4.299 1.00 23.42 422 MET A C 1
ATOM 3345 O O . MET A 1 419 ? 56.712 21.967 -4.717 1.00 25.61 422 MET A O 1
ATOM 3350 N N . LYS A 1 420 ? 56.207 23.644 -3.301 1.00 20.30 423 LYS A N 1
ATOM 3351 C CA . LYS A 1 420 ? 55.121 22.947 -2.635 1.00 20.81 423 LYS A CA 1
ATOM 3352 C C . LYS A 1 420 ? 53.942 22.815 -3.634 1.00 23.65 423 LYS A C 1
ATOM 3353 O O . LYS A 1 420 ? 53.489 23.826 -4.193 1.00 21.23 423 LYS A O 1
ATOM 3359 N N . GLU A 1 421 ? 53.496 21.574 -3.902 1.00 21.40 424 GLU A N 1
ATOM 3360 C CA . GLU A 1 421 ? 52.409 21.369 -4.865 1.00 22.93 424 GLU A CA 1
ATOM 3361 C C . GLU A 1 421 ? 51.136 22.130 -4.478 1.00 26.95 424 GLU A C 1
ATOM 3362 O O . GLU A 1 421 ? 50.504 22.654 -5.383 1.00 26.27 424 GLU A O 1
ATOM 3368 N N . GLU A 1 422 ? 50.787 22.247 -3.161 1.00 24.85 425 GLU A N 1
ATOM 3369 C CA . GLU A 1 422 ? 49.619 23.051 -2.729 1.00 24.80 425 GLU A CA 1
ATOM 3370 C C . GLU A 1 422 ? 49.808 24.543 -3.171 1.00 26.43 425 GLU A C 1
ATOM 3371 O O . GLU A 1 422 ? 48.869 25.127 -3.742 1.00 25.16 425 GLU A O 1
ATOM 3373 N N . SER A 1 423 ? 51.023 25.111 -2.988 1.00 23.37 426 SER A N 1
ATOM 3374 C CA . SER A 1 423 ? 51.367 26.481 -3.432 1.00 23.33 426 SER A CA 1
ATOM 3375 C C . SER A 1 423 ? 51.241 26.619 -4.951 1.00 25.09 426 SER A C 1
ATOM 3376 O O . SER A 1 423 ? 50.667 27.589 -5.435 1.00 22.97 426 SER A O 1
ATOM 3379 N N . VAL A 1 424 ? 51.785 25.647 -5.718 1.00 21.84 427 VAL A N 1
ATOM 3380 C CA . VAL A 1 424 ? 51.710 25.717 -7.190 1.00 21.47 427 VAL A CA 1
ATOM 3381 C C . VAL A 1 424 ? 50.239 25.741 -7.667 1.00 23.94 427 VAL A C 1
ATOM 3382 O O . VAL A 1 424 ? 49.820 26.650 -8.410 1.00 22.83 427 VAL A O 1
ATOM 3386 N N . LYS A 1 425 ? 49.453 24.795 -7.165 1.00 21.88 428 LYS A N 1
ATOM 3387 C CA . LYS A 1 425 ? 48.040 24.676 -7.566 1.00 22.92 428 LYS A CA 1
ATOM 3388 C C . LYS A 1 425 ? 47.208 25.912 -7.218 1.00 27.94 428 LYS A C 1
ATOM 3389 O O . LYS A 1 425 ? 46.403 26.337 -8.060 1.00 28.50 428 LYS A O 1
ATOM 3395 N N . LYS A 1 426 ? 47.409 26.515 -6.024 1.00 22.79 429 LYS A N 1
ATOM 3396 C CA . LYS A 1 426 ? 46.622 27.699 -5.621 1.00 23.67 429 LYS A CA 1
ATOM 3397 C C . LYS A 1 426 ? 46.970 28.919 -6.490 1.00 25.42 429 LYS A C 1
ATOM 3398 O O . LYS A 1 426 ? 46.127 29.799 -6.691 1.00 23.20 429 LYS A O 1
ATOM 3404 N N . HIS A 1 427 ? 48.237 28.974 -6.955 1.00 20.84 430 HIS A N 1
ATOM 3405 C CA . HIS A 1 427 ? 48.752 30.154 -7.686 1.00 20.14 430 HIS A CA 1
ATOM 3406 C C . HIS A 1 427 ? 48.918 29.974 -9.219 1.00 22.34 430 HIS A C 1
ATOM 3407 O O . HIS A 1 427 ? 49.358 30.909 -9.925 1.00 18.28 430 HIS A O 1
ATOM 3414 N N . GLN A 1 428 ? 48.466 28.809 -9.740 1.00 22.89 431 GLN A N 1
ATOM 3415 C CA . GLN A 1 428 ? 48.499 28.546 -11.168 1.00 22.95 431 GLN A CA 1
ATOM 3416 C C . GLN A 1 428 ? 47.590 29.539 -11.903 1.00 24.67 431 GLN A C 1
ATOM 3417 O O . GLN A 1 428 ? 46.479 29.853 -11.436 1.00 22.68 431 GLN A O 1
ATOM 3423 N N . TYR A 1 429 ? 48.145 30.145 -12.939 1.00 19.79 432 TYR A N 1
ATOM 3424 C CA . TYR A 1 429 ? 47.433 31.135 -13.737 1.00 19.83 432 TYR A CA 1
ATOM 3425 C C . TYR A 1 429 ? 46.942 30.498 -15.072 1.00 22.58 432 TYR A C 1
ATOM 3426 O O . TYR A 1 429 ? 47.756 29.925 -15.812 1.00 21.79 432 TYR A O 1
ATOM 3435 N N . PRO A 1 430 ? 45.661 30.654 -15.464 1.00 22.25 433 PRO A N 1
ATOM 3436 C CA . PRO A 1 430 ? 44.597 31.465 -14.837 1.00 21.74 433 PRO A CA 1
ATOM 3437 C C . PRO A 1 430 ? 43.630 30.729 -13.895 1.00 24.55 433 PRO A C 1
ATOM 3438 O O . PRO A 1 430 ? 42.763 31.374 -13.300 1.00 25.88 433 PRO A O 1
ATOM 3442 N N . ASP A 1 431 ? 43.764 29.406 -13.741 1.00 21.82 434 ASP A N 1
ATOM 3443 C CA . ASP A 1 431 ? 42.704 28.656 -13.045 1.00 23.14 434 ASP A CA 1
ATOM 3444 C C . ASP A 1 431 ? 42.929 28.265 -11.564 1.00 26.67 434 ASP A C 1
ATOM 3445 O O . ASP A 1 431 ? 42.027 27.697 -10.959 1.00 27.18 434 ASP A O 1
ATOM 3450 N N . GLY A 1 432 ? 44.036 28.675 -10.948 1.00 24.30 435 GLY A N 1
ATOM 3451 C CA . GLY A 1 432 ? 44.269 28.411 -9.536 1.00 24.93 435 GLY A CA 1
ATOM 3452 C C . GLY A 1 432 ? 43.344 29.261 -8.681 1.00 24.27 435 GLY A C 1
ATOM 3453 O O . GLY A 1 432 ? 42.871 30.307 -9.146 1.00 22.63 435 GLY A O 1
ATOM 3454 N N . GLU A 1 433 ? 43.078 28.827 -7.446 1.00 22.89 436 GLU A N 1
ATOM 3455 C CA . GLU A 1 433 ? 42.154 29.507 -6.495 1.00 24.70 436 GLU A CA 1
ATOM 3456 C C . GLU A 1 433 ? 42.395 31.015 -6.418 1.00 26.13 436 GLU A C 1
ATOM 3457 O O . GLU A 1 433 ? 41.443 31.802 -6.492 1.00 23.93 436 GLU A O 1
ATOM 3463 N N . VAL A 1 434 ? 43.667 31.422 -6.250 1.00 22.05 437 VAL A N 1
ATOM 3464 C CA . VAL A 1 434 ? 44.002 32.823 -6.047 1.00 21.63 437 VAL A CA 1
ATOM 3465 C C . VAL A 1 434 ? 43.585 33.657 -7.270 1.00 24.70 437 VAL A C 1
ATOM 3466 O O . VAL A 1 434 ? 42.953 34.710 -7.092 1.00 23.69 437 VAL A O 1
ATOM 3470 N N . TRP A 1 435 ? 43.853 33.152 -8.500 1.00 21.84 438 TRP A N 1
ATOM 3471 C CA . TRP A 1 435 ? 43.530 33.893 -9.724 1.00 20.76 438 TRP A CA 1
ATOM 3472 C C . TRP A 1 435 ? 42.064 33.827 -10.054 1.00 24.22 438 TRP A C 1
ATOM 3473 O O . TRP A 1 435 ? 41.573 34.771 -10.660 1.00 23.15 438 TRP A O 1
ATOM 3484 N N . LYS A 1 436 ? 41.328 32.796 -9.580 1.00 21.02 439 LYS A N 1
ATOM 3485 C CA . LYS A 1 436 ? 39.876 32.760 -9.793 1.00 22.80 439 LYS A CA 1
ATOM 3486 C C . LYS A 1 436 ? 39.212 33.810 -8.851 1.00 27.59 439 LYS A C 1
ATOM 3487 O O . LYS A 1 436 ? 38.152 34.337 -9.171 1.00 27.32 439 LYS A O 1
ATOM 3493 N N . LYS A 1 437 ? 39.880 34.152 -7.729 1.00 21.43 440 LYS A N 1
ATOM 3494 C CA . LYS A 1 437 ? 39.340 35.142 -6.787 1.00 21.53 440 LYS A CA 1
ATOM 3495 C C . LYS A 1 437 ? 39.714 36.553 -7.270 1.00 24.44 440 LYS A C 1
ATOM 3496 O O . LYS A 1 437 ? 38.942 37.489 -7.096 1.00 24.06 440 LYS A O 1
ATOM 3502 N N . LEU A 1 438 ? 40.938 36.711 -7.813 1.00 21.46 441 LEU A N 1
ATOM 3503 C CA . LEU A 1 438 ? 41.404 38.017 -8.254 1.00 20.88 441 LEU A CA 1
ATOM 3504 C C . LEU A 1 438 ? 40.849 38.414 -9.625 1.00 25.79 441 LEU A C 1
ATOM 3505 O O . LEU A 1 438 ? 40.770 39.612 -9.925 1.00 26.78 441 LEU A O 1
ATOM 3510 N N . LEU A 1 439 ? 40.615 37.425 -10.493 1.00 21.60 442 LEU A N 1
ATOM 3511 C CA . LEU A 1 439 ? 40.132 37.648 -11.856 1.00 23.41 442 LEU A CA 1
ATOM 3512 C C . LEU A 1 439 ? 38.967 36.687 -12.100 1.00 28.13 442 LEU A C 1
ATOM 3513 O O . LEU A 1 439 ? 39.136 35.700 -12.822 1.00 27.08 442 LEU A O 1
ATOM 3518 N N . PRO A 1 440 ? 37.800 36.952 -11.443 1.00 24.53 443 PRO A N 1
ATOM 3519 C CA . PRO A 1 440 ? 36.670 36.008 -11.532 1.00 25.64 443 PRO A CA 1
ATOM 3520 C C . PRO A 1 440 ? 36.063 35.967 -12.924 1.00 30.47 443 PRO A C 1
ATOM 3521 O O . PRO A 1 440 ? 36.145 36.958 -13.651 1.00 28.96 443 PRO A O 1
ATOM 3525 N N . ALA A 1 441 ? 35.581 34.783 -13.325 1.00 31.31 444 ALA A N 1
ATOM 3526 C CA . ALA A 1 441 ? 34.994 34.523 -14.649 1.00 38.83 444 ALA A CA 1
ATOM 3527 C C . ALA A 1 441 ? 33.500 34.818 -14.651 1.00 52.40 444 ALA A C 1
ATOM 3528 O O . ALA A 1 441 ? 32.890 34.725 -13.566 1.00 52.67 444 ALA A O 1
#